Protein AF-0000000086688927 (afdb_homodimer)

InterPro domains:
  IPR001161 Helicase XPB/Ssl2 [TIGR00603] (1-309)
  IPR001650 Helicase, C-terminal domain-like [PS51194] (79-234)
  IPR001650 Helicase, C-terminal domain-like [SM00490] (106-184)
  IPR027417 P-loop containing nucleoside triphosphate hydrolase [G3DSA:3.40.50.300] (31-268)
  IPR027417 P-loop containing nucleoside triphosphate hydrolase [SSF52540] (19-259)
  IPR032438 ERCC3/RAD25/XPB helicase, C-terminal domain [PF16203] (33-267)
  IPR032438 ERCC3/RAD25/XPB helicase, C-terminal domain [cd18789] (44-200)
  IPR050615 ATP-dependent DNA Helicase [PTHR11274] (1-295)

Structure (mmCIF, N/CA/C/O backbone):
data_AF-0000000086688927-model_v1
#
loop_
_entity.id
_entity.type
_entity.pdbx_description
1 polymer 'General transcription and DNA repair factor IIH helicase/translocase subunit XPB'
#
loop_
_atom_site.group_PDB
_atom_site.id
_atom_site.type_symbol
_atom_site.label_atom_id
_atom_site.label_alt_id
_atom_site.label_comp_id
_atom_site.label_asym_id
_atom_site.label_entity_id
_atom_site.label_seq_id
_atom_site.pdbx_PDB_ins_code
_atom_site.Cartn_x
_atom_site.Cartn_y
_atom_site.Cartn_z
_atom_site.occupancy
_atom_site.B_iso_or_equiv
_atom_site.auth_seq_id
_atom_site.auth_comp_id
_atom_site.auth_asym_id
_atom_site.auth_atom_id
_atom_site.pdbx_PDB_model_num
ATOM 1 N N . LEU A 1 1 ? -12.852 -21.406 43.625 1 18.02 1 LEU A N 1
ATOM 2 C CA . LEU A 1 1 ? -13.938 -21.328 42.625 1 18.02 1 LEU A CA 1
ATOM 3 C C . LEU A 1 1 ? -13.398 -21.5 41.219 1 18.02 1 LEU A C 1
ATOM 5 O O . LEU A 1 1 ? -12.438 -20.844 40.812 1 18.02 1 LEU A O 1
ATOM 9 N N . GLY A 1 2 ? -13.609 -22.672 40.469 1 20.36 2 GLY A N 1
ATOM 10 C CA . GLY A 1 2 ? -12.992 -23.469 39.406 1 20.36 2 GLY A CA 1
ATOM 11 C C . GLY A 1 2 ? -13.375 -23 38 1 20.36 2 GLY A C 1
ATOM 12 O O . GLY A 1 2 ? -14.555 -22.953 37.656 1 20.36 2 GLY A O 1
ATOM 13 N N . LEU A 1 3 ? -13.008 -22.203 37.344 1 18.52 3 LEU A N 1
ATOM 14 C CA . LEU A 1 3 ? -13.578 -21.359 36.312 1 18.52 3 LEU A CA 1
ATOM 15 C C . LEU A 1 3 ? -13.633 -22.078 34.969 1 18.52 3 LEU A C 1
ATOM 17 O O . LEU A 1 3 ? -12.594 -22.344 34.375 1 18.52 3 LEU A O 1
ATOM 21 N N . THR A 1 4 ? -14.555 -23.156 34.625 1 20.62 4 THR A N 1
ATOM 22 C CA . THR A 1 4 ? -14.773 -24.203 33.656 1 20.62 4 THR A CA 1
ATOM 23 C C . THR A 1 4 ? -15.242 -23.625 32.344 1 20.62 4 THR A C 1
ATOM 25 O O . THR A 1 4 ? -16.094 -22.734 32.312 1 20.62 4 THR A O 1
ATOM 28 N N . ALA A 1 5 ? -14.664 -23.594 31.203 1 22.77 5 ALA A N 1
ATOM 29 C CA . ALA A 1 5 ? -14.711 -22.656 30.078 1 22.77 5 ALA A CA 1
ATOM 30 C C . ALA A 1 5 ? -15.898 -22.953 29.172 1 22.77 5 ALA A C 1
ATOM 32 O O . ALA A 1 5 ? -16.031 -24.062 28.656 1 22.77 5 ALA A O 1
ATOM 33 N N . THR A 1 6 ? -17.125 -22.641 29.359 1 20.92 6 THR A N 1
ATOM 34 C CA . THR A 1 6 ? -18.406 -23.078 28.812 1 20.92 6 THR A CA 1
ATOM 35 C C . THR A 1 6 ? -18.547 -22.641 27.359 1 20.92 6 THR A C 1
ATOM 37 O O . THR A 1 6 ? -18.234 -21.5 27 1 20.92 6 THR A O 1
ATOM 40 N N . LEU A 1 7 ? -18.859 -23.453 26.469 1 23.34 7 LEU A N 1
ATOM 41 C CA . LEU A 1 7 ? -19.016 -23.516 25.016 1 23.34 7 LEU A CA 1
ATOM 42 C C . LEU A 1 7 ? -20.266 -22.766 24.578 1 23.34 7 LEU A C 1
ATOM 44 O O . LEU A 1 7 ? -21.391 -23.234 24.812 1 23.34 7 LEU A O 1
ATOM 48 N N . VAL A 1 8 ? -20.531 -21.609 24.672 1 22.7 8 VAL A N 1
ATOM 49 C CA . VAL A 1 8 ? -21.938 -21.188 24.688 1 22.7 8 VAL A CA 1
ATOM 50 C C . VAL A 1 8 ? -22.547 -21.422 23.312 1 22.7 8 VAL A C 1
ATOM 52 O O . VAL A 1 8 ? -22.047 -20.922 22.297 1 22.7 8 VAL A O 1
ATOM 55 N N . ARG A 1 9 ? -23.547 -22.641 23.156 1 23.2 9 ARG A N 1
ATOM 56 C CA . ARG A 1 9 ? -24.797 -23.156 22.625 1 23.2 9 ARG A CA 1
ATOM 57 C C . ARG A 1 9 ? -25.859 -22.062 22.609 1 23.2 9 ARG A C 1
ATOM 59 O O . ARG A 1 9 ? -25.953 -21.25 23.531 1 23.2 9 ARG A O 1
ATOM 66 N N . GLU A 1 10 ? -26.562 -21.562 21.422 1 25.11 10 GLU A N 1
ATOM 67 C CA . GLU A 1 10 ? -27.797 -21.109 22.047 1 25.11 10 GLU A CA 1
ATOM 68 C C . GLU A 1 10 ? -28.391 -22.188 22.969 1 25.11 10 GLU A C 1
ATOM 70 O O . GLU A 1 10 ? -28.016 -23.344 22.875 1 25.11 10 GLU A O 1
ATOM 75 N N . ASP A 1 11 ? -29.266 -22.469 23.828 1 24 11 ASP A N 1
ATOM 76 C CA . ASP A 1 11 ? -29.484 -23.828 24.312 1 24 11 ASP A CA 1
ATOM 77 C C . ASP A 1 11 ? -29.562 -24.828 23.156 1 24 11 ASP A C 1
ATOM 79 O O . ASP A 1 11 ? -28.875 -25.844 23.156 1 24 11 ASP A O 1
ATOM 83 N N . ASP A 1 12 ? -30.656 -25.078 22.312 1 23.84 12 ASP A N 1
ATOM 84 C CA . ASP A 1 12 ? -31.391 -26.203 21.75 1 23.84 12 ASP A CA 1
ATOM 85 C C . ASP A 1 12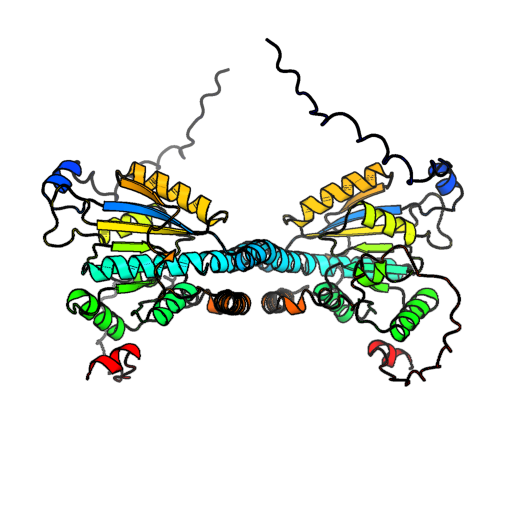 ? -30.953 -26.469 20.312 1 23.84 12 ASP A C 1
ATOM 87 O O . ASP A 1 12 ? -30.859 -27.625 19.891 1 23.84 12 ASP A O 1
ATOM 91 N N . LYS A 1 13 ? -30.953 -25.578 19.328 1 26.95 13 LYS A N 1
ATOM 92 C CA . LYS A 1 13 ? -31.172 -25.922 17.922 1 26.95 13 LYS A CA 1
ATOM 93 C C . LYS A 1 13 ? -29.859 -26.156 17.188 1 26.95 13 LYS A C 1
ATOM 95 O O . LYS A 1 13 ? -29.828 -26.188 15.961 1 26.95 13 LYS A O 1
ATOM 100 N N . ILE A 1 14 ? -28.75 -26.156 17.688 1 26.08 14 ILE A N 1
ATOM 101 C CA . ILE A 1 14 ? -27.359 -26.297 17.234 1 26.08 14 ILE A CA 1
ATOM 102 C C . ILE A 1 14 ? -27.172 -27.656 16.562 1 26.08 14 ILE A C 1
ATOM 104 O O . ILE A 1 14 ? -26.078 -28 16.125 1 26.08 14 ILE A O 1
ATOM 108 N N . ALA A 1 15 ? -28.031 -28.516 16.688 1 26.91 15 ALA A N 1
ATOM 109 C CA . ALA A 1 15 ? -28 -29.953 16.422 1 26.91 15 ALA A CA 1
ATOM 110 C C . ALA A 1 15 ? -27.812 -30.25 14.938 1 26.91 15 ALA A C 1
ATOM 112 O O . ALA A 1 15 ? -27.062 -31.156 14.57 1 26.91 15 ALA A O 1
ATOM 113 N N . ASP A 1 16 ? -28.547 -29.625 14.078 1 26.97 16 ASP A N 1
ATOM 114 C CA . ASP A 1 16 ? -28.859 -30.297 12.82 1 26.97 16 ASP A CA 1
ATOM 115 C C . ASP A 1 16 ? -27.781 -30.031 11.766 1 26.97 16 ASP A C 1
ATOM 117 O O . ASP A 1 16 ? -27.875 -30.547 10.648 1 26.97 16 ASP A O 1
ATOM 121 N N . LEU A 1 17 ? -27.141 -29.062 11.859 1 26.14 17 LEU A N 1
ATOM 122 C CA . LEU A 1 17 ? -26.438 -28.703 10.648 1 26.14 17 LEU A CA 1
ATOM 123 C C . LEU A 1 17 ? -25.328 -29.703 10.344 1 26.14 17 LEU A C 1
ATOM 125 O O . LEU A 1 17 ? -24.531 -29.5 9.414 1 26.14 17 LEU A O 1
ATOM 129 N N . ASN A 1 18 ? -25.094 -30.922 10.922 1 29.95 18 ASN A N 1
ATOM 130 C CA . ASN A 1 18 ? -24.406 -32.188 10.742 1 29.95 18 ASN A CA 1
ATOM 131 C C . ASN A 1 18 ? -24.562 -32.719 9.32 1 29.95 18 ASN A C 1
ATOM 133 O O . ASN A 1 18 ? -23.875 -33.656 8.922 1 29.95 18 ASN A O 1
ATOM 137 N N . PHE A 1 19 ? -25.625 -32.469 8.68 1 25.91 19 PHE A N 1
ATOM 138 C CA . PHE A 1 19 ? -26.203 -33.312 7.633 1 25.91 19 PHE A CA 1
ATOM 139 C C . PHE A 1 19 ? -25.375 -33.219 6.355 1 25.91 19 PHE A C 1
ATOM 141 O O . PHE A 1 19 ? -25.172 -34.219 5.672 1 25.91 19 PHE A O 1
ATOM 148 N N . LEU A 1 20 ? -25.281 -32.125 5.691 1 26.69 20 LEU A N 1
ATOM 149 C CA . LEU A 1 20 ? -25.125 -32.281 4.25 1 26.69 20 LEU A CA 1
ATOM 150 C C . LEU A 1 20 ? -23.719 -32.75 3.902 1 26.69 20 LEU A C 1
ATOM 152 O O . LEU A 1 20 ? -23.344 -32.781 2.729 1 26.69 20 LEU A O 1
ATOM 156 N N . ILE A 1 21 ? -22.688 -32.531 4.836 1 26.97 21 ILE A N 1
ATOM 157 C CA . ILE A 1 21 ? -21.484 -33.344 4.547 1 26.97 21 ILE A CA 1
ATOM 158 C C . ILE A 1 21 ? -21.859 -34.812 4.461 1 26.97 21 ILE A C 1
ATOM 160 O O . ILE A 1 21 ? -22.312 -35.406 5.441 1 26.97 21 ILE A O 1
ATOM 164 N N . GLY A 1 22 ? -22.391 -35.156 3.396 1 27.19 22 GLY A N 1
ATOM 165 C CA . GLY A 1 22 ? -22.641 -36.594 3.379 1 27.19 22 GLY A CA 1
ATOM 166 C C . GLY A 1 22 ? -21.609 -37.375 4.176 1 27.19 22 GLY A C 1
ATOM 167 O O . GLY A 1 22 ? -20.609 -36.844 4.625 1 27.19 22 GLY A O 1
ATOM 168 N N . PRO A 1 23 ? -21.922 -38.688 4.418 1 27.38 23 PRO A N 1
ATOM 169 C CA . PRO A 1 23 ? -21.062 -39.625 5.137 1 27.38 23 PRO A CA 1
ATOM 170 C C . PRO A 1 23 ? -19.578 -39.438 4.797 1 27.38 23 PRO A C 1
ATOM 172 O O . PRO A 1 23 ? -19.234 -38.812 3.789 1 27.38 23 PRO A O 1
ATOM 175 N N . LYS A 1 24 ? -18.609 -39.844 5.777 1 29.47 24 LYS A N 1
ATOM 176 C CA . LYS A 1 24 ? -17.25 -40.344 5.875 1 29.47 24 LYS A CA 1
ATOM 177 C C . LYS A 1 24 ? -16.797 -40.969 4.559 1 29.47 24 LYS A C 1
ATOM 179 O O . LYS A 1 24 ? -17.25 -42.062 4.188 1 29.47 24 LYS A O 1
ATOM 184 N N . LEU A 1 25 ? -16.953 -40.469 3.529 1 32.41 25 LEU A N 1
ATOM 185 C CA . LEU A 1 25 ? -16.453 -41.375 2.508 1 32.41 25 LEU A CA 1
ATOM 186 C C . LEU A 1 25 ? -15.414 -42.312 3.088 1 32.41 25 LEU A C 1
ATOM 188 O O . LEU A 1 25 ? -14.664 -41.938 3.996 1 32.41 25 LEU A O 1
ATOM 192 N N . TYR A 1 26 ? -15.469 -43.625 2.889 1 31.5 26 TYR A N 1
ATOM 193 C CA . TYR A 1 26 ? -14.711 -44.781 3.346 1 31.5 26 TYR A CA 1
ATOM 194 C C . TYR A 1 26 ? -13.219 -44.469 3.412 1 31.5 26 TYR A C 1
ATOM 196 O O . TYR A 1 26 ? -12.68 -43.812 2.521 1 31.5 26 TYR A O 1
ATOM 204 N N . GLU A 1 27 ? -12.586 -44.25 4.57 1 36.47 27 GLU A N 1
ATOM 205 C CA . GLU A 1 27 ? -11.242 -44.625 4.988 1 36.47 27 GLU A CA 1
ATOM 206 C C . GLU A 1 27 ? -10.664 -45.688 4.055 1 36.47 27 GLU A C 1
ATOM 208 O O . GLU A 1 27 ? -10.508 -46.844 4.449 1 36.47 27 GLU A O 1
ATOM 213 N N . ALA A 1 28 ? -11.43 -46 3.158 1 38.78 28 ALA A N 1
ATOM 214 C CA . ALA A 1 28 ? -10.594 -46.906 2.377 1 38.78 28 ALA A CA 1
ATOM 215 C C . ALA A 1 28 ? -9.188 -46.344 2.199 1 38.78 28 ALA A C 1
ATOM 217 O O . ALA A 1 28 ? -9 -45.125 2.104 1 38.78 28 ALA A O 1
ATOM 218 N N . ASN A 1 29 ? -8.18 -46.969 2.682 1 40.97 29 ASN A N 1
ATOM 219 C CA . ASN A 1 29 ? -6.762 -46.625 2.84 1 40.97 29 ASN A CA 1
ATOM 220 C C . ASN A 1 29 ? -6.262 -45.75 1.695 1 40.97 29 ASN A C 1
ATOM 222 O O . ASN A 1 29 ? -6.137 -46.219 0.562 1 40.97 29 ASN A O 1
ATOM 226 N N . TRP A 1 30 ? -6.77 -44.469 1.756 1 42.97 30 TRP A N 1
ATOM 227 C CA . TRP A 1 30 ? -6.105 -43.562 0.815 1 42.97 30 TRP A CA 1
ATOM 228 C C . TRP A 1 30 ? -4.773 -44.156 0.356 1 42.97 30 TRP A C 1
ATOM 230 O O . TRP A 1 30 ? -4.461 -44.125 -0.836 1 42.97 30 TRP A O 1
ATOM 240 N N . LEU A 1 31 ? -4.211 -44.562 1.45 1 45.06 31 LEU A N 1
ATOM 241 C CA . LEU A 1 31 ? -2.955 -45.25 1.166 1 45.06 31 LEU A CA 1
ATOM 242 C C . LEU A 1 31 ? -3.191 -46.469 0.303 1 45.06 31 LEU A C 1
ATOM 244 O O . LEU A 1 31 ? -2.4 -46.781 -0.595 1 45.06 31 LEU A O 1
ATOM 248 N N . GLU A 1 32 ? -4.285 -47.062 0.707 1 50.09 32 GLU A N 1
ATOM 249 C CA . GLU A 1 32 ? -4.598 -48.25 -0.069 1 50.09 32 GLU A CA 1
ATOM 250 C C . GLU A 1 32 ? -5.055 -47.906 -1.48 1 50.09 32 GLU A C 1
ATOM 252 O O . GLU A 1 32 ? -4.691 -48.562 -2.447 1 50.09 32 GLU A O 1
ATOM 257 N N . LEU A 1 33 ? -5.805 -46.812 -1.577 1 51.75 33 LEU A N 1
ATOM 258 C CA . LEU A 1 33 ? -6.238 -46.406 -2.906 1 51.75 33 LEU A CA 1
ATOM 259 C C . LEU A 1 33 ? -5.074 -45.844 -3.707 1 51.75 33 LEU A C 1
ATOM 261 O O . LEU A 1 33 ? -4.996 -46.031 -4.922 1 51.75 33 LEU A O 1
ATOM 265 N N . GLN A 1 34 ? -4.234 -45.125 -3.037 1 54.72 34 GLN A N 1
ATOM 266 C CA . GLN A 1 34 ? -2.996 -44.656 -3.658 1 54.72 34 GLN A CA 1
ATOM 267 C C . GLN A 1 34 ? -2.156 -45.844 -4.145 1 54.72 34 GLN A C 1
ATOM 269 O O . GLN A 1 34 ? -1.595 -45.812 -5.238 1 54.72 34 GLN A O 1
ATOM 274 N N . LYS A 1 35 ? -2.197 -46.875 -3.24 1 54.09 35 LYS A N 1
ATOM 275 C CA . LYS A 1 35 ? -1.464 -48.094 -3.562 1 54.09 35 LYS A CA 1
ATOM 276 C C . LYS A 1 35 ? -2.098 -48.812 -4.746 1 54.09 35 LYS A C 1
ATOM 278 O O . LYS A 1 35 ? -1.399 -49.438 -5.543 1 54.09 35 LYS A O 1
ATOM 283 N N . GLU A 1 36 ? -3.354 -48.688 -4.781 1 55.22 36 GLU A N 1
ATOM 284 C CA . GLU A 1 36 ? -4 -49.438 -5.855 1 55.22 36 GLU A CA 1
ATOM 285 C C . GLU A 1 36 ? -3.986 -48.625 -7.164 1 55.22 36 GLU A C 1
ATOM 287 O O . GLU A 1 36 ? -4.539 -49.094 -8.172 1 55.22 36 GLU A O 1
ATOM 292 N N . GLY A 1 37 ? -3.273 -47.469 -7.219 1 56.94 37 GLY A N 1
ATOM 293 C CA . GLY A 1 37 ? -2.961 -46.75 -8.445 1 56.94 37 GLY A CA 1
ATOM 294 C C . GLY A 1 37 ? -4.051 -45.781 -8.867 1 56.94 37 GLY A C 1
ATOM 295 O O . GLY A 1 37 ? -4.059 -45.312 -10.008 1 56.94 37 GLY A O 1
ATOM 296 N N . TYR A 1 38 ? -5.059 -45.625 -8.023 1 60.34 38 TYR A N 1
ATOM 297 C CA . TYR A 1 38 ? -6.211 -44.844 -8.453 1 60.34 38 TYR A CA 1
ATOM 298 C C . TYR A 1 38 ? -6.027 -43.375 -8.109 1 60.34 38 TYR A C 1
ATOM 300 O O . TYR A 1 38 ? -6.621 -42.5 -8.742 1 60.34 38 TYR A O 1
ATOM 308 N N . ILE A 1 39 ? -5.012 -43.156 -7.152 1 66.38 39 ILE A N 1
ATOM 309 C CA . ILE A 1 39 ? -4.855 -41.781 -6.723 1 66.38 39 ILE A CA 1
ATOM 310 C C . ILE A 1 39 ? -3.412 -41.344 -6.941 1 66.38 39 ILE A C 1
ATOM 312 O O . ILE A 1 39 ? -2.477 -42.094 -6.711 1 66.38 39 ILE A O 1
ATOM 316 N N . ALA A 1 40 ? -3.215 -40.188 -7.441 1 79.25 40 ALA A N 1
ATOM 317 C CA . ALA A 1 40 ? -1.892 -39.625 -7.703 1 79.25 40 ALA A CA 1
ATOM 318 C C . ALA A 1 40 ? -1.122 -39.406 -6.402 1 79.25 40 ALA A C 1
ATOM 320 O O . ALA A 1 40 ? -1.713 -39.094 -5.371 1 79.25 40 ALA A O 1
ATOM 321 N N . ARG A 1 41 ? 0.094 -39.969 -6.367 1 80.94 41 ARG A N 1
ATOM 322 C CA . ARG A 1 41 ? 1.021 -39.594 -5.305 1 80.94 41 ARG A CA 1
ATOM 323 C C . ARG A 1 41 ? 1.608 -38.219 -5.57 1 80.94 41 ARG A C 1
ATOM 325 O O . ARG A 1 41 ? 2.49 -38.062 -6.414 1 80.94 41 ARG A O 1
ATOM 332 N N . VAL A 1 42 ? 1.086 -37.25 -4.766 1 83.06 42 VAL A N 1
ATOM 333 C CA . VAL A 1 42 ? 1.355 -35.875 -5.074 1 83.06 42 VAL A CA 1
ATOM 334 C C . VAL A 1 42 ? 2.488 -35.344 -4.188 1 83.06 42 VAL A C 1
ATOM 336 O O . VAL A 1 42 ? 2.467 -35.531 -2.969 1 83.06 42 VAL A O 1
ATOM 339 N N . GLN A 1 43 ? 3.52 -34.812 -4.844 1 86.5 43 GLN A N 1
ATOM 340 C CA . GLN A 1 43 ? 4.523 -34.031 -4.125 1 86.5 43 GLN A CA 1
ATOM 341 C C . GLN A 1 43 ? 4.211 -32.531 -4.184 1 86.5 43 GLN A C 1
ATOM 343 O O . GLN A 1 43 ? 4.105 -31.969 -5.27 1 86.5 43 GLN A O 1
ATOM 348 N N . CYS A 1 44 ? 4.008 -32 -3.016 1 83.94 44 CYS A N 1
ATOM 349 C CA . CYS A 1 44 ? 3.805 -30.547 -2.92 1 83.94 44 CYS A CA 1
ATOM 350 C C . CYS A 1 44 ? 5.113 -29.828 -2.617 1 83.94 44 CYS A C 1
ATOM 352 O O . CYS A 1 44 ? 5.875 -30.266 -1.746 1 83.94 44 CYS A O 1
ATOM 354 N N . ALA A 1 45 ? 5.465 -28.797 -3.43 1 84.81 45 ALA A N 1
ATOM 355 C CA . ALA A 1 45 ? 6.676 -28.016 -3.217 1 84.81 45 ALA A CA 1
ATOM 356 C C . ALA A 1 45 ? 6.359 -26.516 -3.148 1 84.81 45 ALA A C 1
ATOM 358 O O . ALA A 1 45 ? 5.633 -26 -3.994 1 84.81 45 ALA A O 1
ATOM 359 N N . GLU A 1 46 ? 6.805 -25.875 -2.117 1 86.5 46 GLU A N 1
ATOM 360 C CA . GLU A 1 46 ? 6.777 -24.422 -1.995 1 86.5 46 GLU A CA 1
ATOM 361 C C . GLU A 1 46 ? 8.109 -23.797 -2.418 1 86.5 46 GLU A C 1
ATOM 363 O O . GLU A 1 46 ? 9.156 -24.156 -1.876 1 86.5 46 GLU A O 1
ATOM 368 N N . VAL A 1 47 ? 8.016 -22.953 -3.428 1 88.38 47 VAL A N 1
ATOM 369 C CA . VAL A 1 47 ? 9.234 -22.328 -3.945 1 88.38 47 VAL A CA 1
ATOM 370 C C . VAL A 1 47 ? 9.312 -20.875 -3.449 1 88.38 47 VAL A C 1
ATOM 372 O O . VAL A 1 47 ? 8.469 -20.047 -3.783 1 88.38 47 VAL A O 1
ATOM 375 N N . TRP A 1 48 ? 10.344 -20.625 -2.619 1 84.06 48 TRP A N 1
ATOM 376 C CA . TRP A 1 48 ? 10.586 -19.266 -2.131 1 84.06 48 TRP A CA 1
ATOM 377 C C . TRP A 1 48 ? 11.359 -18.438 -3.158 1 84.06 48 TRP A C 1
ATOM 379 O O . TRP A 1 48 ? 12.438 -18.844 -3.594 1 84.06 48 TRP A O 1
ATOM 389 N N . CYS A 1 49 ? 10.766 -17.391 -3.58 1 86.75 49 CYS A N 1
ATOM 390 C CA . CYS A 1 49 ? 11.352 -16.516 -4.59 1 86.75 49 CYS A CA 1
ATOM 391 C C . CYS A 1 49 ? 11.781 -15.195 -3.982 1 86.75 49 CYS A C 1
ATOM 393 O O . CYS A 1 49 ? 10.945 -14.398 -3.562 1 86.75 49 CYS A O 1
ATOM 395 N N . GLN A 1 50 ? 13.047 -14.914 -3.979 1 86 50 GLN A N 1
ATOM 396 C CA . GLN A 1 50 ? 13.555 -13.656 -3.432 1 86 50 GLN A CA 1
ATOM 397 C C . GLN A 1 50 ? 13.094 -12.469 -4.262 1 86 50 GLN A C 1
ATOM 399 O O . GLN A 1 50 ? 13.055 -12.539 -5.492 1 86 50 GLN A O 1
ATOM 404 N N . MET A 1 51 ? 12.703 -11.445 -3.561 1 84.31 51 MET A N 1
ATOM 405 C CA . MET A 1 51 ? 12.406 -10.203 -4.27 1 84.31 51 MET A CA 1
ATOM 406 C C . MET A 1 51 ? 13.688 -9.484 -4.672 1 84.31 51 MET A C 1
ATOM 408 O O . MET A 1 51 ? 14.664 -9.469 -3.916 1 84.31 51 MET A O 1
ATOM 412 N N . THR A 1 52 ? 13.656 -8.953 -5.906 1 84.62 52 THR A N 1
ATOM 413 C CA . THR A 1 52 ? 14.789 -8.109 -6.266 1 84.62 52 THR A CA 1
ATOM 414 C C . THR A 1 52 ? 14.812 -6.836 -5.418 1 84.62 52 THR A C 1
ATOM 416 O O . THR A 1 52 ? 13.773 -6.398 -4.922 1 84.62 52 THR A O 1
ATOM 419 N N . PRO A 1 53 ? 15.953 -6.246 -5.258 1 76.12 53 PRO A N 1
ATOM 420 C CA . PRO A 1 53 ? 16.047 -5.039 -4.434 1 76.12 53 PRO A CA 1
ATOM 421 C C . PRO A 1 53 ? 15.102 -3.934 -4.891 1 76.12 53 PRO A C 1
ATOM 423 O O . PRO A 1 53 ? 14.508 -3.242 -4.059 1 76.12 53 PRO A O 1
ATOM 426 N N . GLU A 1 54 ? 14.961 -3.752 -6.188 1 80.75 54 GLU A N 1
ATOM 427 C CA . GLU A 1 54 ? 14.109 -2.699 -6.73 1 80.75 54 GLU A CA 1
ATOM 428 C C . GLU A 1 54 ? 12.648 -2.936 -6.371 1 80.75 54 GLU A C 1
ATOM 430 O O . GLU A 1 54 ? 11.945 -2.012 -5.953 1 80.75 54 GLU A O 1
ATOM 435 N N . PHE A 1 55 ? 12.25 -4.203 -6.504 1 81.69 55 PHE A N 1
ATOM 436 C CA . PHE A 1 55 ? 10.875 -4.555 -6.18 1 81.69 55 PHE A CA 1
ATOM 437 C C . PHE A 1 55 ? 10.633 -4.473 -4.676 1 81.69 55 PHE A C 1
ATOM 439 O O . PHE A 1 55 ? 9.609 -3.953 -4.234 1 81.69 55 PHE A O 1
ATOM 446 N N . TYR A 1 56 ? 11.633 -5.035 -3.941 1 80.19 56 TYR A N 1
ATOM 447 C CA . TYR A 1 56 ? 11.484 -5.066 -2.49 1 80.19 56 TYR A CA 1
ATOM 448 C C . TYR A 1 56 ? 11.445 -3.654 -1.916 1 80.19 56 TYR A C 1
ATOM 450 O O . TYR A 1 56 ? 10.68 -3.373 -0.996 1 80.19 56 TYR A O 1
ATOM 458 N N . GLY A 1 57 ? 12.258 -2.768 -2.523 1 73.06 57 GLY A N 1
ATOM 459 C CA . GLY A 1 57 ? 12.211 -1.373 -2.115 1 73.06 57 GLY A CA 1
ATOM 460 C C . GLY A 1 57 ? 10.844 -0.745 -2.293 1 73.06 57 GLY A C 1
ATOM 461 O O . GLY A 1 57 ? 10.328 -0.088 -1.382 1 73.06 57 GLY A O 1
ATOM 462 N N . GLU A 1 58 ? 10.289 -0.991 -3.496 1 74.19 58 GLU A N 1
ATOM 463 C CA . GLU A 1 58 ? 8.953 -0.469 -3.768 1 74.19 58 GLU A CA 1
ATOM 464 C C . GLU A 1 58 ? 7.91 -1.114 -2.855 1 74.19 58 GLU A C 1
ATOM 466 O O . GLU A 1 58 ? 6.996 -0.442 -2.375 1 74.19 58 GLU A O 1
ATOM 471 N N . TYR A 1 59 ? 8.008 -2.408 -2.635 1 77.75 59 TYR A N 1
ATOM 472 C CA . TYR A 1 59 ? 7.102 -3.146 -1.76 1 77.75 59 TYR A CA 1
ATOM 473 C C . TYR A 1 59 ? 7.051 -2.518 -0.373 1 77.75 59 TYR A C 1
ATOM 475 O O . TYR A 1 59 ? 5.977 -2.393 0.22 1 77.75 59 TYR A O 1
ATOM 483 N N . LEU A 1 60 ? 8.141 -2.127 0.025 1 66.75 60 LEU A N 1
ATOM 484 C CA . LEU A 1 60 ? 8.234 -1.538 1.356 1 66.75 60 LEU A CA 1
ATOM 485 C C . LEU A 1 60 ? 7.633 -0.138 1.376 1 66.75 60 LEU A C 1
ATOM 487 O O . LEU A 1 60 ? 6.996 0.253 2.357 1 66.75 60 LEU A O 1
ATOM 491 N N . THR A 1 61 ? 7.77 0.545 0.203 1 64.19 61 THR A N 1
ATOM 492 C CA . THR A 1 61 ? 7.445 1.967 0.164 1 64.19 61 THR A CA 1
ATOM 493 C C . THR A 1 61 ? 5.984 2.178 -0.218 1 64.19 61 THR A C 1
ATOM 495 O O . THR A 1 61 ? 5.328 3.084 0.297 1 64.19 61 THR A O 1
ATOM 498 N N . ILE A 1 62 ? 5.48 1.352 -1.253 1 64.25 62 ILE A N 1
ATOM 499 C CA . ILE A 1 62 ? 4.145 1.55 -1.805 1 64.25 62 ILE A CA 1
ATOM 500 C C . ILE A 1 62 ? 3.113 1.542 -0.678 1 64.25 62 ILE A C 1
ATOM 502 O O . ILE A 1 62 ? 2.232 2.404 -0.628 1 64.25 62 ILE A O 1
ATOM 506 N N . ALA A 1 63 ? 3.113 0.369 0.017 1 58.81 63 ALA A N 1
ATOM 507 C CA . ALA A 1 63 ? 2.146 0.279 1.109 1 58.81 63 ALA A CA 1
ATOM 508 C C . ALA A 1 63 ? 2.172 1.54 1.969 1 58.81 63 ALA A C 1
ATOM 510 O O . ALA A 1 63 ? 1.12 2.064 2.342 1 58.81 63 ALA A O 1
ATOM 511 N N . THR A 1 64 ? 3.447 2.082 1.906 1 62.66 64 THR A N 1
ATOM 512 C CA . THR A 1 64 ? 3.666 3.148 2.877 1 62.66 64 THR A CA 1
ATOM 513 C C . THR A 1 64 ? 3.24 4.496 2.303 1 62.66 64 THR A C 1
ATOM 515 O O . THR A 1 64 ? 2.547 5.27 2.969 1 62.66 64 THR A O 1
ATOM 518 N N . MET A 1 65 ? 3.449 4.688 0.911 1 68.94 65 MET A N 1
ATOM 519 C CA . MET A 1 65 ? 3.258 6.039 0.393 1 68.94 65 MET A CA 1
ATOM 520 C C . MET A 1 65 ? 1.775 6.336 0.186 1 68.94 65 MET A C 1
ATOM 522 O O . MET A 1 65 ? 1.296 7.41 0.556 1 68.94 65 MET A O 1
ATOM 526 N N . LYS A 1 66 ? 1.054 5.371 -0.525 1 75 66 LYS A N 1
ATOM 527 C CA . LYS A 1 66 ? -0.365 5.617 -0.765 1 75 66 LYS A CA 1
ATOM 528 C C . LYS A 1 66 ? -1.149 5.629 0.544 1 75 66 LYS A C 1
ATOM 530 O O . LYS A 1 66 ? -2.09 6.41 0.702 1 75 66 LYS A O 1
ATOM 535 N N . LYS A 1 67 ? -0.72 4.82 1.411 1 77.31 67 LYS A N 1
ATOM 536 C CA . LYS A 1 67 ? -1.351 4.809 2.729 1 77.31 67 LYS A CA 1
ATOM 537 C C . LYS A 1 67 ? -1.14 6.141 3.447 1 77.31 67 LYS A C 1
ATOM 539 O O . LYS A 1 67 ? -2.07 6.684 4.043 1 77.31 67 LYS A O 1
ATOM 544 N N . MET A 1 68 ? 0.056 6.602 3.25 1 81.12 68 MET A N 1
ATOM 545 C CA . MET A 1 68 ? 0.358 7.887 3.871 1 81.12 68 MET A CA 1
ATOM 546 C C . MET A 1 68 ? -0.482 9 3.254 1 81.12 68 MET A C 1
ATOM 548 O O . MET A 1 68 ? -0.986 9.867 3.967 1 81.12 68 MET A O 1
ATOM 552 N N . LEU A 1 69 ? -0.615 8.914 1.964 1 86.38 69 LEU A N 1
ATOM 553 C CA . LEU A 1 69 ? -1.386 9.945 1.279 1 86.38 69 LEU A CA 1
ATOM 554 C C . LEU A 1 69 ? -2.855 9.891 1.683 1 86.38 69 LEU A C 1
ATOM 556 O O . LEU A 1 69 ? -3.49 10.922 1.882 1 86.38 69 LEU A O 1
ATOM 560 N N . LEU A 1 70 ? -3.412 8.664 1.836 1 86.56 70 LEU A N 1
ATOM 561 C CA . LEU A 1 70 ? -4.789 8.508 2.291 1 86.56 70 LEU A CA 1
ATOM 562 C C . LEU A 1 70 ? -4.969 9.094 3.686 1 86.56 70 LEU A C 1
ATOM 564 O O . LEU A 1 70 ? -6.008 9.695 3.98 1 86.56 70 LEU A O 1
ATOM 568 N N . CYS A 1 71 ? -3.945 8.953 4.477 1 88.19 71 CYS A N 1
ATOM 569 C CA . CYS A 1 71 ? -4.012 9.477 5.836 1 88.19 71 CYS A CA 1
ATOM 570 C C . CYS A 1 71 ? -3.998 11 5.836 1 88.19 71 CYS A C 1
ATOM 572 O O . CYS A 1 71 ? -4.828 11.633 6.492 1 88.19 71 CYS A O 1
ATOM 574 N N . VAL A 1 72 ? -3.096 11.594 5.031 1 92.31 72 VAL A N 1
ATOM 575 C CA . VAL A 1 72 ? -2.912 13.047 5.055 1 92.31 72 VAL A CA 1
ATOM 576 C C . VAL A 1 72 ? -4.082 13.727 4.348 1 92.31 72 VAL A C 1
ATOM 578 O O . VAL A 1 72 ? -4.512 14.805 4.746 1 92.31 72 VAL A O 1
ATOM 581 N N . MET A 1 73 ? -4.68 13.016 3.346 1 92.62 73 MET A N 1
ATOM 582 C CA . MET A 1 73 ? -5.75 13.602 2.541 1 92.62 73 MET A CA 1
ATOM 583 C C . MET A 1 73 ? -7.117 13.18 3.07 1 92.62 73 MET A C 1
ATOM 585 O O . MET A 1 73 ? -8.125 13.32 2.375 1 92.62 73 MET A O 1
ATOM 589 N N . ASN A 1 74 ? -7.121 12.594 4.27 1 91.62 74 ASN A N 1
ATOM 590 C CA . ASN A 1 74 ? -8.367 12.297 4.973 1 91.62 74 ASN A CA 1
ATOM 591 C C . ASN A 1 74 ? -9.289 13.516 5.023 1 91.62 74 ASN A C 1
ATOM 593 O O . ASN A 1 74 ? -8.906 14.562 5.539 1 91.62 74 ASN A O 1
ATOM 597 N N . PRO A 1 75 ? -10.508 13.398 4.492 1 92.44 75 PRO A N 1
ATOM 598 C CA . PRO A 1 75 ? -11.414 14.547 4.434 1 92.44 75 PRO A CA 1
ATOM 599 C C . PRO A 1 75 ? -11.656 15.172 5.805 1 92.44 75 PRO A C 1
ATOM 601 O O . PRO A 1 75 ? -11.773 16.391 5.914 1 92.44 75 PRO A O 1
ATOM 604 N N . TYR A 1 76 ? -11.758 14.438 6.832 1 91.25 76 TYR A N 1
ATOM 605 C CA . TYR A 1 76 ? -11.984 14.992 8.164 1 91.25 76 TYR A CA 1
ATOM 606 C C . TYR A 1 76 ? -10.758 15.742 8.656 1 91.25 76 TYR A C 1
ATOM 608 O O . TYR A 1 76 ? -10.875 16.719 9.406 1 91.25 76 TYR A O 1
ATOM 616 N N . LYS A 1 77 ? -9.609 15.25 8.234 1 94 77 LYS A N 1
ATOM 617 C CA . LYS A 1 77 ? -8.383 15.969 8.547 1 94 77 LYS A CA 1
ATOM 618 C C . LYS A 1 77 ? -8.352 17.328 7.859 1 94 77 LYS A C 1
ATOM 620 O O . LYS A 1 77 ? -7.988 18.328 8.477 1 94 77 LYS A O 1
ATOM 625 N N . PHE A 1 78 ? -8.789 17.391 6.625 1 96 78 PHE A N 1
ATOM 626 C CA . PHE A 1 78 ? -8.891 18.641 5.883 1 96 78 PHE A CA 1
ATOM 627 C C . PHE A 1 78 ? -9.852 19.609 6.566 1 96 78 PHE A C 1
ATOM 629 O O . PHE A 1 78 ? -9.531 20.781 6.754 1 96 78 PHE A O 1
ATOM 636 N N . ARG A 1 79 ? -10.961 19.094 6.969 1 95.19 79 ARG A N 1
ATOM 637 C CA . ARG A 1 79 ? -11.992 19.906 7.602 1 95.19 79 ARG A CA 1
ATOM 638 C C . ARG A 1 79 ? -11.5 20.453 8.938 1 95.19 79 ARG A C 1
ATOM 640 O O . ARG A 1 79 ? -11.766 21.609 9.266 1 95.19 79 ARG A O 1
ATOM 647 N N . ALA A 1 80 ? -10.852 19.578 9.656 1 94.94 80 ALA A N 1
ATOM 648 C CA . ALA A 1 80 ? -10.281 20.031 10.93 1 94.94 80 ALA A CA 1
ATOM 649 C C . ALA A 1 80 ? -9.289 21.156 10.711 1 94.94 80 ALA A C 1
ATOM 651 O O . ALA A 1 80 ? -9.305 22.156 11.445 1 94.94 80 ALA A O 1
ATOM 652 N N . ALA A 1 81 ? -8.43 21.062 9.719 1 97.56 81 ALA A N 1
ATOM 653 C CA . ALA A 1 81 ? -7.465 22.109 9.383 1 97.56 81 ALA A CA 1
ATOM 654 C C . ALA A 1 81 ? -8.172 23.406 9.016 1 97.56 81 ALA A C 1
ATOM 656 O O . ALA A 1 81 ? -7.816 24.469 9.508 1 97.56 81 ALA A O 1
ATOM 657 N N . GLN A 1 82 ? -9.172 23.266 8.18 1 97.31 82 GLN A N 1
ATOM 658 C CA . GLN A 1 82 ? -9.938 24.438 7.75 1 97.31 82 GLN A CA 1
ATOM 659 C C . GLN A 1 82 ? -10.602 25.125 8.938 1 97.31 82 GLN A C 1
ATOM 661 O O . GLN A 1 82 ? -10.578 26.344 9.047 1 97.31 82 GLN A O 1
ATOM 666 N N . PHE A 1 83 ? -11.164 24.344 9.82 1 95.94 83 PHE A N 1
ATOM 667 C CA . PHE A 1 83 ? -11.844 24.859 11 1 95.94 83 PHE A CA 1
ATOM 668 C C . PHE A 1 83 ? -10.875 25.625 11.891 1 95.94 83 PHE A C 1
ATOM 670 O O . PHE A 1 83 ? -11.172 26.75 12.32 1 95.94 83 PHE A O 1
ATOM 677 N N . LEU A 1 84 ? -9.742 25.047 12.148 1 96.75 84 LEU A N 1
ATOM 678 C CA . LEU A 1 84 ? -8.75 25.656 13.023 1 96.75 84 LEU A CA 1
ATOM 679 C C . LEU A 1 84 ? -8.203 26.938 12.406 1 96.75 84 LEU A C 1
ATOM 681 O O . LEU A 1 84 ? -7.988 27.922 13.109 1 96.75 84 LEU A O 1
ATOM 685 N N . ILE A 1 85 ? -7.977 26.922 11.094 1 97.94 85 ILE A N 1
ATOM 686 C CA . ILE A 1 85 ? -7.488 28.109 10.398 1 97.94 85 ILE A CA 1
ATOM 687 C C . ILE A 1 85 ? -8.492 29.25 10.539 1 97.94 85 ILE A C 1
ATOM 689 O O . ILE A 1 85 ? -8.133 30.359 10.93 1 97.94 85 ILE A O 1
ATOM 693 N N . LYS A 1 86 ? -9.734 28.938 10.273 1 96.5 86 LYS A N 1
ATOM 694 C CA . LYS A 1 86 ? -10.781 29.953 10.383 1 96.5 86 LYS A CA 1
ATOM 695 C C . LYS A 1 86 ? -10.875 30.484 11.812 1 96.5 86 LYS A C 1
ATOM 697 O O . LYS A 1 86 ? -10.984 31.703 12.016 1 96.5 86 LYS A O 1
ATOM 702 N N . TYR A 1 87 ? -10.859 29.562 12.742 1 95.69 87 TYR A N 1
ATOM 703 C CA . TYR A 1 87 ? -10.969 29.906 14.156 1 95.69 87 TYR A CA 1
ATOM 704 C C . TYR A 1 87 ? -9.875 30.891 14.562 1 95.69 87 TYR A C 1
ATOM 706 O O . TYR A 1 87 ? -10.156 31.922 15.172 1 95.69 87 TYR A O 1
ATOM 714 N N . HIS A 1 88 ? -8.648 30.703 14.188 1 96.44 88 HIS A N 1
ATOM 715 C CA . HIS A 1 88 ? -7.508 31.516 14.609 1 96.44 88 HIS A CA 1
ATOM 716 C C . HIS A 1 88 ? -7.398 32.781 13.773 1 96.44 88 HIS A C 1
ATOM 718 O O . HIS A 1 88 ? -6.969 33.812 14.273 1 96.44 88 HIS A O 1
ATOM 724 N N . GLU A 1 89 ? -7.805 32.688 12.492 1 96.5 89 GLU A N 1
ATOM 725 C CA . GLU A 1 89 ? -7.816 33.906 11.672 1 96.5 89 GLU A CA 1
ATOM 726 C C . GLU A 1 89 ? -8.789 34.938 12.219 1 96.5 89 GLU A C 1
ATOM 728 O O . GLU A 1 89 ? -8.516 36.125 12.188 1 96.5 89 GLU A O 1
ATOM 733 N N . ARG A 1 90 ? -9.93 34.5 12.742 1 94.88 90 ARG A N 1
ATOM 734 C CA . ARG A 1 90 ? -10.906 35.375 13.344 1 94.88 90 ARG A CA 1
ATOM 735 C C . ARG A 1 90 ? -10.32 36.094 14.547 1 94.88 90 ARG A C 1
ATOM 737 O O . ARG A 1 90 ? -10.789 37.188 14.922 1 94.88 90 ARG A O 1
ATOM 744 N N . ARG A 1 91 ? -9.312 35.531 15.094 1 93.62 91 ARG A N 1
ATOM 745 C CA . ARG A 1 91 ? -8.656 36.094 16.266 1 93.62 91 ARG A CA 1
ATOM 746 C C . ARG A 1 91 ? -7.402 36.875 15.875 1 93.62 91 ARG A C 1
ATOM 748 O O . ARG A 1 91 ? -6.598 37.219 16.734 1 93.62 91 ARG A O 1
ATOM 755 N N . ASN A 1 92 ? -7.188 37 14.562 1 95 92 ASN A N 1
ATOM 756 C CA . ASN A 1 92 ? -6.055 37.719 13.984 1 95 92 ASN A CA 1
ATOM 757 C C . ASN A 1 92 ? -4.73 37.062 14.375 1 95 92 ASN A C 1
ATOM 759 O O . ASN A 1 92 ? -3.75 37.781 14.641 1 95 92 ASN A O 1
ATOM 763 N N . ASP A 1 93 ? -4.738 35.781 14.516 1 96.06 93 ASP A N 1
ATOM 764 C CA . ASP A 1 93 ? -3.523 35 14.75 1 96.06 93 ASP A CA 1
ATOM 765 C C . ASP A 1 93 ? -2.725 34.812 13.461 1 96.06 93 ASP A C 1
ATOM 767 O O . ASP A 1 93 ? -3.287 34.844 12.367 1 96.06 93 ASP A O 1
ATOM 771 N N . LYS A 1 94 ? -1.448 34.688 13.594 1 97.5 94 LYS A N 1
ATOM 772 C CA . LYS A 1 94 ? -0.575 34.281 12.492 1 97.5 94 LYS A CA 1
ATOM 773 C C . LYS A 1 94 ? -0.352 32.781 12.5 1 97.5 94 LYS A C 1
ATOM 775 O O . LYS A 1 94 ? 0.09 32.219 13.508 1 97.5 94 LYS A O 1
ATOM 780 N N . ILE A 1 95 ? -0.656 32.125 11.336 1 98.38 95 ILE A N 1
ATOM 781 C CA . ILE A 1 95 ? -0.744 30.672 11.297 1 98.38 95 ILE A CA 1
ATOM 782 C C . ILE A 1 95 ? 0.224 30.125 10.25 1 98.38 95 ILE A C 1
ATOM 784 O O . ILE A 1 95 ? 0.236 30.578 9.102 1 98.38 95 ILE A O 1
ATOM 788 N N . ILE A 1 96 ? 1.005 29.172 10.625 1 97.81 96 ILE A N 1
ATOM 789 C CA . ILE A 1 96 ? 1.787 28.391 9.672 1 97.81 96 ILE A CA 1
ATOM 790 C C . ILE A 1 96 ? 1.292 26.953 9.656 1 97.81 96 ILE A C 1
ATOM 792 O O . ILE A 1 96 ? 1.206 26.297 10.703 1 97.81 96 ILE A O 1
ATOM 796 N N . VAL A 1 97 ? 0.893 26.453 8.461 1 98.19 97 VAL A N 1
ATOM 797 C CA . VAL A 1 97 ? 0.492 25.062 8.273 1 98.19 97 VAL A CA 1
ATOM 798 C C . VAL A 1 97 ? 1.634 24.281 7.629 1 98.19 97 VAL A C 1
ATOM 800 O O . VAL A 1 97 ? 2.104 24.641 6.543 1 98.19 97 VAL A O 1
ATOM 803 N N . PHE A 1 98 ? 2.029 23.219 8.266 1 95.31 98 PHE A N 1
ATOM 804 C CA . PHE A 1 98 ? 3.191 22.438 7.852 1 95.31 98 PHE A CA 1
ATOM 805 C C . PHE A 1 98 ? 2.77 21.078 7.301 1 95.31 98 PHE A C 1
ATOM 807 O O . PHE A 1 98 ? 1.874 20.438 7.848 1 95.31 98 PHE A O 1
ATOM 814 N N . SER A 1 99 ? 3.453 20.672 6.219 1 93.56 99 SER A N 1
ATOM 815 C CA . SER A 1 99 ? 3.289 19.344 5.664 1 93.56 99 SER A CA 1
ATOM 816 C C . SER A 1 99 ? 4.594 18.828 5.066 1 93.56 99 SER A C 1
ATOM 818 O O . SER A 1 99 ? 5.273 19.547 4.332 1 93.56 99 SER A O 1
ATOM 820 N N . ASP A 1 100 ? 4.914 17.594 5.41 1 87.75 100 ASP A N 1
ATOM 821 C CA . ASP A 1 100 ? 6.074 17 4.754 1 87.75 100 ASP A CA 1
ATOM 822 C C . ASP A 1 100 ? 5.672 16.281 3.473 1 87.75 100 ASP A C 1
ATOM 824 O O . ASP A 1 100 ? 6.508 15.648 2.818 1 87.75 100 ASP A O 1
ATOM 828 N N . ASN A 1 101 ? 4.371 16.281 3.188 1 86.88 101 ASN A N 1
ATOM 829 C CA . ASN A 1 101 ? 3.836 15.789 1.924 1 86.88 101 ASN A CA 1
ATOM 830 C C . ASN A 1 101 ? 3.432 16.938 1 1 86.88 101 ASN A C 1
ATOM 832 O O . ASN A 1 101 ? 2.447 17.625 1.259 1 86.88 101 ASN A O 1
ATOM 836 N N . VAL A 1 102 ? 4.113 17.078 -0.102 1 88 102 VAL A N 1
ATOM 837 C CA . VAL A 1 102 ? 3.949 18.25 -0.974 1 88 102 VAL A CA 1
ATOM 838 C C . VAL A 1 102 ? 2.611 18.156 -1.704 1 88 102 VAL A C 1
ATOM 840 O O . VAL A 1 102 ? 1.955 19.172 -1.935 1 88 102 VAL A O 1
ATOM 843 N N . TYR A 1 103 ? 2.238 16.938 -2.082 1 87.69 103 TYR A N 1
ATOM 844 C CA . TYR A 1 103 ? 0.955 16.75 -2.75 1 87.69 103 TYR A CA 1
ATOM 845 C C . TYR A 1 103 ? -0.189 17.266 -1.884 1 87.69 103 TYR A C 1
ATOM 847 O O . TYR A 1 103 ? -1.042 18.016 -2.354 1 87.69 103 TYR A O 1
ATOM 855 N N . ALA A 1 104 ? -0.172 16.891 -0.67 1 92 104 ALA A N 1
ATOM 856 C CA . ALA A 1 104 ? -1.193 17.328 0.278 1 92 104 ALA A CA 1
ATOM 857 C C . ALA A 1 104 ? -1.094 18.828 0.538 1 92 104 ALA A C 1
ATOM 859 O O . ALA A 1 104 ? -2.109 19.516 0.582 1 92 104 ALA A O 1
ATOM 860 N N . LEU A 1 105 ? 0.13 19.328 0.703 1 94.38 105 LEU A N 1
ATOM 861 C CA . LEU A 1 105 ? 0.356 20.734 0.94 1 94.38 105 LEU A CA 1
ATOM 862 C C . LEU A 1 105 ? -0.307 21.594 -0.143 1 94.38 105 LEU A C 1
ATOM 864 O O . LEU A 1 105 ? -1.069 22.5 0.161 1 94.38 105 LEU A O 1
ATOM 868 N N . LYS A 1 106 ? -0.066 21.266 -1.38 1 91.94 106 LYS A N 1
ATOM 869 C CA . LYS A 1 106 ? -0.599 22.016 -2.514 1 91.94 106 LYS A CA 1
ATOM 870 C C . LYS A 1 106 ? -2.121 21.922 -2.562 1 91.94 106 LYS A C 1
ATOM 872 O O . LYS A 1 106 ? -2.799 22.938 -2.793 1 91.94 106 LYS A O 1
ATOM 877 N N . HIS A 1 107 ? -2.604 20.75 -2.297 1 92.5 107 HIS A N 1
ATOM 878 C CA . HIS A 1 107 ? -4.047 20.547 -2.352 1 92.5 107 HIS A CA 1
ATOM 879 C C . HIS A 1 107 ? -4.762 21.406 -1.305 1 92.5 107 HIS A C 1
ATOM 881 O O . HIS A 1 107 ? -5.699 22.141 -1.628 1 92.5 107 HIS A O 1
ATOM 887 N N . TYR A 1 108 ? -4.297 21.328 -0.059 1 97.06 108 TYR A N 1
ATOM 888 C CA . TYR A 1 108 ? -4.891 22.094 1.028 1 97.06 108 TYR A CA 1
ATOM 889 C C . TYR A 1 108 ? -4.836 23.594 0.733 1 97.06 108 TYR A C 1
ATOM 891 O O . TYR A 1 108 ? -5.855 24.281 0.808 1 97.06 108 TYR A O 1
ATOM 899 N N . ALA A 1 109 ? -3.656 24.062 0.406 1 96.88 109 ALA A N 1
ATOM 900 C CA . ALA A 1 109 ? -3.424 25.5 0.206 1 96.88 109 ALA A CA 1
ATOM 901 C C . ALA A 1 109 ? -4.293 26.031 -0.926 1 96.88 109 ALA A C 1
ATOM 903 O O . ALA A 1 109 ? -4.922 27.094 -0.785 1 96.88 109 ALA A O 1
ATOM 904 N N . THR A 1 110 ? -4.367 25.297 -2.039 1 94.19 110 THR A N 1
ATOM 905 C CA . THR A 1 110 ? -5.133 25.75 -3.197 1 94.19 110 THR A CA 1
ATOM 906 C C . THR A 1 110 ? -6.629 25.75 -2.885 1 94.19 110 THR A C 1
ATOM 908 O O . THR A 1 110 ? -7.324 26.719 -3.176 1 94.19 110 THR A O 1
ATOM 911 N N . LYS A 1 111 ? -7.105 24.688 -2.26 1 94.38 111 LYS A N 1
ATOM 912 C CA . LYS A 1 111 ? -8.523 24.578 -1.938 1 94.38 111 LYS A CA 1
ATOM 913 C C . LYS A 1 111 ? -8.945 25.656 -0.941 1 94.38 111 LYS A C 1
ATOM 915 O O . LYS A 1 111 ? -10.07 26.156 -0.992 1 94.38 111 LYS A O 1
ATOM 920 N N . LEU A 1 112 ? -8.031 26.078 -0.062 1 96.94 112 LEU A N 1
ATOM 921 C CA . LEU A 1 112 ? -8.344 27.047 0.981 1 96.94 112 LEU A CA 1
ATOM 922 C C . LEU A 1 112 ? -7.914 28.453 0.565 1 96.94 112 LEU A C 1
ATOM 924 O O . LEU A 1 112 ? -8.055 29.406 1.336 1 96.94 112 LEU A O 1
ATOM 928 N N . HIS A 1 113 ? -7.367 28.594 -0.55 1 95.31 113 HIS A N 1
ATOM 929 C CA . HIS A 1 113 ? -6.949 29.875 -1.125 1 95.31 113 HIS A CA 1
ATOM 930 C C . HIS A 1 113 ? -5.957 30.578 -0.216 1 95.31 113 HIS A C 1
ATOM 932 O O . HIS A 1 113 ? -6.133 31.766 0.097 1 95.31 113 HIS A O 1
ATOM 938 N N . ARG A 1 114 ? -4.906 29.859 0.224 1 97.25 114 ARG A N 1
ATOM 939 C CA . ARG A 1 114 ? -3.807 30.391 1.011 1 97.25 114 ARG A CA 1
ATOM 940 C C . ARG A 1 114 ? -2.471 30.172 0.312 1 97.25 114 ARG A C 1
ATOM 942 O O . ARG A 1 114 ? -2.289 29.172 -0.383 1 97.25 114 ARG A O 1
ATOM 949 N N . PRO A 1 115 ? -1.544 31.109 0.49 1 96.94 115 PRO A N 1
ATOM 950 C CA . PRO A 1 115 ? -0.228 30.922 -0.128 1 96.94 115 PRO A CA 1
ATOM 951 C C . PRO A 1 115 ? 0.544 29.75 0.463 1 96.94 115 PRO A C 1
ATOM 953 O O . PRO A 1 115 ? 0.308 29.359 1.61 1 96.94 115 PRO A O 1
ATOM 956 N N . PHE A 1 116 ? 1.394 29.188 -0.397 1 96.44 116 PHE A N 1
ATOM 957 C CA . PHE A 1 116 ? 2.23 28.094 0.094 1 96.44 116 PHE A CA 1
ATOM 958 C C . PHE A 1 116 ? 3.645 28.203 -0.464 1 96.44 116 PHE A C 1
ATOM 960 O O . PHE A 1 116 ? 3.854 28.797 -1.523 1 96.44 116 PHE A O 1
ATOM 967 N N . ILE A 1 117 ? 4.59 27.719 0.314 1 95 117 ILE A N 1
ATOM 968 C CA . ILE A 1 117 ? 6 27.672 -0.053 1 95 117 ILE A CA 1
ATOM 969 C C . ILE A 1 117 ? 6.504 26.234 -0.01 1 95 117 ILE A C 1
ATOM 971 O O . ILE A 1 117 ? 6.277 25.516 0.969 1 95 117 ILE A O 1
ATOM 975 N N . TYR A 1 118 ? 7.121 25.797 -1.105 1 91.19 118 TYR A N 1
ATOM 976 C CA . TYR A 1 118 ? 7.73 24.469 -1.189 1 91.19 118 TYR A CA 1
ATOM 977 C C . TYR A 1 118 ? 9.039 24.531 -1.97 1 91.19 118 TYR A C 1
ATOM 979 O O . TYR A 1 118 ? 9.492 25.609 -2.355 1 91.19 118 TYR A O 1
ATOM 987 N N . GLY A 1 119 ? 9.648 23.5 -2.102 1 86.69 119 GLY A N 1
ATOM 988 C CA . GLY A 1 119 ? 10.992 23.438 -2.648 1 86.69 119 GLY A CA 1
ATOM 989 C C . GLY A 1 119 ? 11.164 24.25 -3.914 1 86.69 119 GLY A C 1
ATOM 990 O O . GLY A 1 119 ? 12.023 25.141 -3.977 1 86.69 119 GLY A O 1
ATOM 991 N N . PRO A 1 120 ? 10.289 24.141 -4.789 1 82.31 120 PRO A N 1
ATOM 992 C CA . PRO A 1 120 ? 10.438 24.781 -6.094 1 82.31 120 PRO A CA 1
ATOM 993 C C . PRO A 1 120 ? 9.977 26.234 -6.09 1 82.31 120 PRO A C 1
ATOM 995 O O . PRO A 1 120 ? 10.086 26.922 -7.109 1 82.31 120 PRO A O 1
ATOM 998 N N . THR A 1 121 ? 9.469 26.797 -5.027 1 88.38 121 THR A N 1
ATOM 999 C CA . THR A 1 121 ? 9.07 28.203 -4.965 1 88.38 121 THR A CA 1
ATOM 1000 C C . THR A 1 121 ? 10.273 29.125 -5.16 1 88.38 121 THR A C 1
ATOM 1002 O O . THR A 1 121 ? 11.305 28.953 -4.508 1 88.38 121 THR A O 1
ATOM 1005 N N . SER A 1 122 ? 10.156 30.031 -6.062 1 88.44 122 SER A N 1
ATOM 1006 C CA . SER A 1 122 ? 11.273 30.922 -6.355 1 88.44 122 SER A CA 1
ATOM 1007 C C . SER A 1 122 ? 11.594 31.828 -5.168 1 88.44 122 SER A C 1
ATOM 1009 O O . SER A 1 122 ? 10.719 32.094 -4.34 1 88.44 122 SER A O 1
ATOM 1011 N N . GLN A 1 123 ? 12.844 32.312 -5.203 1 89.5 123 GLN A N 1
ATOM 1012 C CA . GLN A 1 123 ? 13.289 33.188 -4.109 1 89.5 123 GLN A CA 1
ATOM 1013 C C . GLN A 1 123 ? 12.453 34.469 -4.035 1 89.5 123 GLN A C 1
ATOM 1015 O O . GLN A 1 123 ? 12.062 34.875 -2.947 1 89.5 123 GLN A O 1
ATOM 1020 N N . ASN A 1 124 ? 12.188 35.031 -5.137 1 91.5 124 ASN A N 1
ATOM 1021 C CA . ASN A 1 124 ? 11.398 36.25 -5.16 1 91.5 124 ASN A CA 1
ATOM 1022 C C . ASN A 1 124 ? 9.984 36 -4.633 1 91.5 124 ASN A C 1
ATOM 1024 O O . ASN A 1 124 ? 9.461 36.812 -3.855 1 91.5 124 ASN A O 1
ATOM 1028 N N . GLU A 1 125 ? 9.398 34.906 -5.023 1 91.38 125 GLU A N 1
ATOM 1029 C CA . GLU A 1 125 ? 8.062 34.562 -4.559 1 91.38 125 GLU A CA 1
ATOM 1030 C C . GLU A 1 125 ? 8.055 34.281 -3.059 1 91.38 125 GLU A C 1
ATOM 1032 O O . GLU A 1 125 ? 7.129 34.688 -2.35 1 91.38 125 GLU A O 1
ATOM 1037 N N . ARG A 1 126 ? 9.062 33.688 -2.65 1 93.12 126 ARG A N 1
ATOM 1038 C CA . ARG A 1 126 ? 9.219 33.375 -1.231 1 93.12 126 ARG A CA 1
ATOM 1039 C C . ARG A 1 126 ? 9.234 34.656 -0.4 1 93.12 126 ARG A C 1
ATOM 1041 O O . ARG A 1 126 ? 8.508 34.781 0.589 1 93.12 126 ARG A O 1
ATOM 1048 N N . ILE A 1 127 ? 10.016 35.594 -0.846 1 92.88 127 ILE A N 1
ATOM 1049 C CA . ILE A 1 127 ? 10.156 36.844 -0.131 1 92.88 127 ILE A CA 1
ATOM 1050 C C . ILE A 1 127 ? 8.812 37.594 -0.102 1 92.88 127 ILE A C 1
ATOM 1052 O O . ILE A 1 127 ? 8.398 38.094 0.94 1 92.88 127 ILE A O 1
ATOM 1056 N N . GLN A 1 128 ? 8.117 37.531 -1.177 1 94.25 128 GLN A N 1
ATOM 1057 C CA . GLN A 1 128 ? 6.828 38.219 -1.268 1 94.25 128 GLN A CA 1
ATOM 1058 C C . GLN A 1 128 ? 5.816 37.594 -0.305 1 94.25 128 GLN A C 1
ATOM 1060 O O . GLN A 1 128 ? 5.109 38.312 0.406 1 94.25 128 GLN A O 1
ATOM 1065 N N . ILE A 1 129 ? 5.797 36.344 -0.25 1 95.88 129 ILE A N 1
ATOM 1066 C CA . ILE A 1 129 ? 4.859 35.625 0.615 1 95.88 129 ILE A CA 1
ATOM 1067 C C . ILE A 1 129 ? 5.18 35.938 2.078 1 95.88 129 ILE A C 1
ATOM 1069 O O . ILE A 1 129 ? 4.281 36.25 2.865 1 95.88 129 ILE A O 1
ATOM 1073 N N . LEU A 1 130 ? 6.434 35.938 2.428 1 95.31 130 LEU A N 1
ATOM 1074 C CA . LEU A 1 130 ? 6.855 36.125 3.811 1 95.31 130 LEU A CA 1
ATOM 1075 C C . LEU A 1 130 ? 6.609 37.562 4.266 1 95.31 130 LEU A C 1
ATOM 1077 O O . LEU A 1 130 ? 6.207 37.781 5.406 1 95.31 130 LEU A O 1
ATOM 1081 N N . GLN A 1 131 ? 6.801 38.531 3.375 1 95.12 131 GLN A N 1
ATOM 1082 C CA . GLN A 1 131 ? 6.539 39.906 3.697 1 95.12 131 GLN A CA 1
ATOM 1083 C C . GLN A 1 131 ? 5.047 40.156 3.912 1 95.12 131 GLN A C 1
ATOM 1085 O O . GLN A 1 131 ? 4.656 40.875 4.848 1 95.12 131 GLN A O 1
ATOM 1090 N N . ASN A 1 132 ? 4.266 39.531 3.045 1 95.31 132 ASN A N 1
ATOM 1091 C CA . ASN A 1 132 ? 2.824 39.688 3.215 1 95.31 132 ASN A CA 1
ATOM 1092 C C . ASN A 1 132 ? 2.348 39.031 4.508 1 95.31 132 ASN A C 1
ATOM 1094 O O . ASN A 1 132 ? 1.488 39.562 5.203 1 95.31 132 ASN A O 1
ATOM 1098 N N . PHE A 1 133 ? 2.912 38 4.871 1 96.56 133 PHE A N 1
ATOM 1099 C CA . PHE A 1 133 ? 2.559 37.312 6.102 1 96.56 133 PHE A CA 1
ATOM 1100 C C . PHE A 1 133 ? 2.914 38.125 7.32 1 96.56 133 PHE A C 1
ATOM 1102 O O . PHE A 1 133 ? 2.139 38.219 8.273 1 96.56 133 PHE A O 1
ATOM 1109 N N . LYS A 1 134 ? 4.012 38.812 7.262 1 94.5 134 LYS A N 1
ATOM 1110 C CA . LYS A 1 134 ? 4.52 39.562 8.398 1 94.5 134 LYS A CA 1
ATOM 1111 C C . LYS A 1 134 ? 3.75 40.875 8.57 1 94.5 134 LYS A C 1
ATOM 1113 O O . LYS A 1 134 ? 3.393 41.25 9.688 1 94.5 134 LYS A O 1
ATOM 1118 N N . TYR A 1 135 ? 3.387 41.469 7.422 1 94.31 135 TYR A N 1
ATOM 1119 C CA . TYR A 1 135 ? 2.994 42.875 7.551 1 94.31 135 TYR A CA 1
ATOM 1120 C C . TYR A 1 135 ? 1.566 43.062 7.066 1 94.31 135 TYR A C 1
ATOM 1122 O O . TYR A 1 135 ? 0.938 44.094 7.391 1 94.31 135 TYR A O 1
ATOM 1130 N N . ASN A 1 136 ? 1.085 42.188 6.223 1 93.88 136 ASN A N 1
ATOM 1131 C CA . ASN A 1 136 ? -0.257 42.312 5.668 1 93.88 136 ASN A CA 1
ATOM 1132 C C . ASN A 1 136 ? -1.301 41.625 6.547 1 93.88 136 ASN A C 1
ATOM 1134 O O . ASN A 1 136 ? -1.325 40.406 6.648 1 93.88 136 ASN A O 1
ATOM 1138 N N . PRO A 1 137 ? -2.156 42.344 7.172 1 91.69 137 PRO A N 1
ATOM 1139 C CA . PRO A 1 137 ? -3.154 41.75 8.07 1 91.69 137 PRO A CA 1
ATOM 1140 C C . PRO A 1 137 ? -4.148 40.844 7.34 1 91.69 137 PRO A C 1
ATOM 1142 O O . PRO A 1 137 ? -4.871 40.094 7.977 1 91.69 137 PRO A O 1
ATOM 1145 N N . LYS A 1 138 ? -4.152 40.906 6.047 1 93.06 138 LYS A N 1
ATOM 1146 C CA . LYS A 1 138 ? -5.074 40.094 5.266 1 93.06 138 LYS A CA 1
ATOM 1147 C C . LYS A 1 138 ? -4.484 38.719 4.977 1 93.06 138 LYS A C 1
ATOM 1149 O O . LYS A 1 138 ? -5.188 37.812 4.512 1 93.06 138 LYS A O 1
ATOM 1154 N N . VAL A 1 139 ? -3.217 38.594 5.238 1 96.38 139 VAL A N 1
ATOM 1155 C CA . VAL A 1 139 ? -2.537 37.312 5.02 1 96.38 139 VAL A CA 1
ATOM 1156 C C . VAL A 1 139 ? -2.07 36.75 6.359 1 96.38 139 VAL A C 1
ATOM 1158 O O . VAL A 1 139 ? -0.949 37.031 6.797 1 96.38 139 VAL A O 1
ATOM 1161 N N . ASN A 1 140 ? -2.834 35.906 6.906 1 97.62 140 ASN A N 1
ATOM 1162 C CA . ASN A 1 140 ? -2.57 35.406 8.258 1 97.62 140 ASN A CA 1
ATOM 1163 C C . ASN A 1 140 ? -2.094 33.969 8.242 1 97.62 140 ASN A C 1
ATOM 1165 O O . ASN A 1 140 ? -1.568 33.469 9.234 1 97.62 140 ASN A O 1
ATOM 1169 N N . THR A 1 141 ? -2.297 33.312 7.062 1 98.5 141 THR A N 1
ATOM 1170 C CA . THR A 1 141 ? -1.988 31.891 6.992 1 98.5 141 THR A CA 1
ATOM 1171 C C . THR A 1 141 ? -1.113 31.594 5.781 1 98.5 141 THR A C 1
ATOM 1173 O O . THR A 1 141 ? -1.395 32.031 4.672 1 98.5 141 THR A O 1
ATOM 1176 N N . ILE A 1 142 ? -0.072 30.812 6.027 1 98.19 142 ILE A N 1
ATOM 1177 C CA . ILE A 1 142 ? 0.714 30.297 4.914 1 98.19 142 ILE A CA 1
ATOM 1178 C C . ILE A 1 142 ? 0.984 28.797 5.129 1 98.19 142 ILE A C 1
ATOM 1180 O O . ILE A 1 142 ? 1.045 28.328 6.266 1 98.19 142 ILE A O 1
ATOM 1184 N N . PHE A 1 143 ? 1.086 28.047 4.031 1 97.88 143 PHE A N 1
ATOM 1185 C CA . PHE A 1 143 ? 1.469 26.641 4.039 1 97.88 143 PHE A CA 1
ATOM 1186 C C . PHE A 1 143 ? 2.945 26.484 3.701 1 97.88 143 PHE A C 1
ATOM 1188 O O . PHE A 1 143 ? 3.457 27.156 2.801 1 97.88 143 PHE A O 1
ATOM 1195 N N . VAL A 1 144 ? 3.639 25.594 4.492 1 95.62 144 VAL A N 1
ATOM 1196 C CA . VAL A 1 144 ? 5.078 25.453 4.312 1 95.62 144 VAL A CA 1
ATOM 1197 C C . VAL A 1 144 ? 5.453 23.969 4.285 1 95.62 144 VAL A C 1
ATOM 1199 O O . VAL A 1 144 ? 4.98 23.188 5.113 1 95.62 144 VAL A O 1
ATOM 1202 N N . SER A 1 145 ? 6.281 23.594 3.312 1 92.19 145 SER A N 1
ATOM 1203 C CA . SER A 1 145 ? 6.77 22.219 3.215 1 92.19 145 SER A CA 1
ATOM 1204 C C . SER A 1 145 ? 8.008 22.016 4.074 1 92.19 145 SER A C 1
ATOM 1206 O O . SER A 1 145 ? 8.57 22.969 4.609 1 92.19 145 SER A O 1
ATOM 1208 N N . LYS A 1 146 ? 8.438 20.734 4.141 1 86.19 146 LYS A N 1
ATOM 1209 C CA . LYS A 1 146 ? 9.617 20.359 4.914 1 86.19 146 LYS A CA 1
ATOM 1210 C C . LYS A 1 146 ? 10.867 21.047 4.363 1 86.19 146 LYS A C 1
ATOM 1212 O O . LYS A 1 146 ? 11.648 21.625 5.125 1 86.19 146 LYS A O 1
ATOM 1217 N N . VAL A 1 147 ? 11.016 21.094 3.117 1 77.62 147 VAL A N 1
ATOM 1218 C CA . VAL A 1 147 ? 12.195 21.672 2.471 1 77.62 147 VAL A CA 1
ATOM 1219 C C . VAL A 1 147 ? 12.227 23.172 2.686 1 77.62 147 VAL A C 1
ATOM 1221 O O . VAL A 1 147 ? 13.281 23.75 2.986 1 77.62 147 VAL A O 1
ATOM 1224 N N . ALA A 1 148 ? 11.117 23.719 2.627 1 79.38 148 ALA A N 1
ATOM 1225 C CA . ALA A 1 148 ? 11.039 25.172 2.834 1 79.38 148 ALA A CA 1
ATOM 1226 C C . ALA A 1 148 ? 11.359 25.531 4.281 1 79.38 148 ALA A C 1
ATOM 1228 O O . ALA A 1 148 ? 12.023 26.531 4.547 1 79.38 148 ALA A O 1
ATOM 1229 N N . ASP A 1 149 ? 10.953 24.703 5.164 1 81.5 149 ASP A N 1
ATOM 1230 C CA . ASP A 1 149 ? 11.195 24.922 6.59 1 81.5 149 ASP A CA 1
ATOM 1231 C C . ASP A 1 149 ? 12.688 24.875 6.902 1 81.5 149 ASP A C 1
ATOM 1233 O O . ASP A 1 149 ? 13.18 25.656 7.711 1 81.5 149 ASP A O 1
ATOM 1237 N N . THR A 1 150 ? 13.422 24.094 6.195 1 77.75 150 THR A N 1
ATOM 1238 C CA . THR A 1 150 ? 14.836 23.891 6.492 1 77.75 150 THR A CA 1
ATOM 1239 C C . THR A 1 150 ? 15.703 24.875 5.711 1 77.75 150 THR A C 1
ATOM 1241 O O . THR A 1 150 ? 16.844 25.141 6.094 1 77.75 150 THR A O 1
ATOM 1244 N N . SER A 1 151 ? 15.141 25.484 4.695 1 76.56 151 SER A N 1
ATOM 1245 C CA . SER A 1 151 ? 15.961 26.281 3.787 1 76.56 151 SER A CA 1
ATOM 1246 C C . SER A 1 151 ? 15.859 27.766 4.105 1 76.56 151 SER A C 1
ATOM 1248 O O . SER A 1 151 ? 16.672 28.562 3.646 1 76.56 151 SER A O 1
ATOM 1250 N N . PHE A 1 152 ? 14.922 28.141 4.906 1 78 152 PHE A N 1
ATOM 1251 C CA . PHE A 1 152 ? 14.805 29.562 5.211 1 78 152 PHE A CA 1
ATOM 1252 C C . PHE A 1 152 ? 14.234 29.781 6.609 1 78 152 PHE A C 1
ATOM 1254 O O . PHE A 1 152 ? 13.703 28.844 7.215 1 78 152 PHE A O 1
ATOM 1261 N N . ASP A 1 153 ? 14.453 31.094 7.008 1 82.75 153 ASP A N 1
ATOM 1262 C CA . ASP A 1 153 ? 13.93 31.469 8.32 1 82.75 153 ASP A CA 1
ATOM 1263 C C . ASP A 1 153 ? 12.453 31.844 8.234 1 82.75 153 ASP A C 1
ATOM 1265 O O . ASP A 1 153 ? 12.094 32.812 7.555 1 82.75 153 ASP A O 1
ATOM 1269 N N . LEU A 1 154 ? 11.75 31.125 8.93 1 89.25 154 LEU A N 1
ATOM 1270 C CA . LEU A 1 154 ? 10.32 31.406 8.961 1 89.25 154 LEU A CA 1
ATOM 1271 C C . LEU A 1 154 ? 10.008 32.531 9.961 1 89.25 154 LEU A C 1
ATOM 1273 O O . LEU A 1 154 ? 10.688 32.656 10.984 1 89.25 154 LEU A O 1
ATOM 1277 N N . PRO A 1 155 ? 9.062 33.344 9.578 1 91.12 155 PRO A N 1
ATOM 1278 C CA . PRO A 1 155 ? 8.641 34.375 10.523 1 91.12 155 PRO A CA 1
ATOM 1279 C C . PRO A 1 155 ? 7.977 33.812 11.773 1 91.12 155 PRO A C 1
ATOM 1281 O O . PRO A 1 155 ? 7.613 32.625 11.789 1 91.12 155 PRO A O 1
ATOM 1284 N N . ASP A 1 156 ? 7.809 34.688 12.75 1 91 156 ASP A N 1
ATOM 1285 C CA . ASP A 1 156 ? 7.125 34.312 13.984 1 91 156 ASP A CA 1
ATOM 1286 C C . ASP A 1 156 ? 5.641 34.062 13.727 1 91 156 ASP A C 1
ATOM 1288 O O . ASP A 1 156 ? 5.012 34.75 12.922 1 91 156 ASP A O 1
ATOM 1292 N N . ALA A 1 157 ? 5.168 33.062 14.367 1 95.62 157 ALA A N 1
ATOM 1293 C CA . ALA A 1 157 ? 3.742 32.75 14.406 1 95.62 157 ALA A CA 1
ATOM 1294 C C . ALA A 1 157 ? 3.316 32.281 15.797 1 95.62 157 ALA A C 1
ATOM 1296 O O . ALA A 1 157 ? 4.137 31.797 16.578 1 95.62 157 ALA A O 1
ATOM 1297 N N . ASN A 1 158 ? 2.062 32.562 16.062 1 95.44 158 ASN A N 1
ATOM 1298 C CA . ASN A 1 158 ? 1.603 32.062 17.359 1 95.44 158 ASN A CA 1
ATOM 1299 C C . ASN A 1 158 ? 0.798 30.781 17.219 1 95.44 158 ASN A C 1
ATOM 1301 O O . ASN A 1 158 ? 0.412 30.172 18.219 1 95.44 158 ASN A O 1
ATOM 1305 N N . VAL A 1 159 ? 0.57 30.281 15.977 1 96.88 159 VAL A N 1
ATOM 1306 C CA . VAL A 1 159 ? -0.138 29.016 15.758 1 96.88 159 VAL A CA 1
ATOM 1307 C C . VAL A 1 159 ? 0.603 28.188 14.711 1 96.88 159 VAL A C 1
ATOM 1309 O O . VAL A 1 159 ? 0.952 28.688 13.641 1 96.88 159 VAL A O 1
ATOM 1312 N N . LEU A 1 160 ? 0.893 26.969 15.023 1 96.69 160 LEU A N 1
ATOM 1313 C CA . LEU A 1 160 ? 1.443 25.969 14.102 1 96.69 160 LEU A CA 1
ATOM 1314 C C . LEU A 1 160 ? 0.502 24.781 13.969 1 96.69 160 LEU A C 1
ATOM 1316 O O . LEU A 1 160 ? 0.07 24.203 14.969 1 96.69 160 LEU A O 1
ATOM 1320 N N . ILE A 1 161 ? 0.091 24.453 12.703 1 97.56 161 ILE A N 1
ATOM 1321 C CA . ILE A 1 161 ? -0.747 23.297 12.43 1 97.56 161 ILE A CA 1
ATOM 1322 C C . ILE A 1 161 ? 0.019 22.312 11.555 1 97.56 161 ILE A C 1
ATOM 1324 O O . ILE A 1 161 ? 0.421 22.641 10.438 1 97.56 161 ILE A O 1
ATOM 1328 N N . GLN A 1 162 ? 0.259 21.094 12.031 1 95.56 162 GLN A N 1
ATOM 1329 C CA . GLN A 1 162 ? 0.956 20.047 11.297 1 95.56 162 GLN A CA 1
ATOM 1330 C C . GLN A 1 162 ? -0.028 19.031 10.734 1 95.56 162 GLN A C 1
ATOM 1332 O O . GLN A 1 162 ? -0.698 18.312 11.492 1 95.56 162 GLN A O 1
ATOM 1337 N N . ILE A 1 163 ? -0.121 18.875 9.398 1 95.69 163 ILE A N 1
ATOM 1338 C CA . ILE A 1 163 ? -1.088 17.969 8.805 1 95.69 163 ILE A CA 1
ATOM 1339 C C . ILE A 1 163 ? -0.404 16.641 8.461 1 95.69 163 ILE A C 1
ATOM 1341 O O . ILE A 1 163 ? -1.068 15.617 8.297 1 95.69 163 ILE A O 1
ATOM 1345 N N . SER A 1 164 ? 0.934 16.703 8.25 1 90.62 164 SER A N 1
ATOM 1346 C CA . SER A 1 164 ? 1.686 15.461 8.055 1 90.62 164 SER A CA 1
ATOM 1347 C C . SER A 1 164 ? 3.139 15.625 8.492 1 90.62 164 SER A C 1
ATOM 1349 O O . SER A 1 164 ? 3.734 16.688 8.297 1 90.62 164 SER A O 1
ATOM 1351 N N . SER A 1 165 ? 3.689 14.555 9.164 1 81.25 165 SER A N 1
ATOM 1352 C CA . SER A 1 165 ? 5.09 14.508 9.578 1 81.25 165 SER A CA 1
ATOM 1353 C C . SER A 1 165 ? 5.594 13.07 9.664 1 81.25 165 SER A C 1
ATOM 1355 O O . SER A 1 165 ? 5.75 12.531 10.758 1 81.25 165 SER A O 1
ATOM 1357 N N . HIS A 1 166 ? 5.621 12.344 8.477 1 64.38 166 HIS A N 1
ATOM 1358 C CA . HIS A 1 166 ? 6.031 10.945 8.438 1 64.38 166 HIS A CA 1
ATOM 1359 C C . HIS A 1 166 ? 7.539 10.812 8.242 1 64.38 166 HIS A C 1
ATOM 1361 O O . HIS A 1 166 ? 8.102 11.383 7.305 1 64.38 166 HIS A O 1
ATOM 1367 N N . GLY A 1 167 ? 8.359 11.102 8.984 1 56.88 167 GLY A N 1
ATOM 1368 C CA . GLY A 1 167 ? 9.781 10.914 8.781 1 56.88 167 GLY A CA 1
ATOM 1369 C C . GLY A 1 167 ? 10.633 11.859 9.602 1 56.88 167 GLY A C 1
ATOM 1370 O O . GLY A 1 167 ? 11.859 11.719 9.656 1 56.88 167 GLY A O 1
ATOM 1371 N N . GLY A 1 168 ? 10 12.82 10.07 1 58.03 168 GLY A N 1
ATOM 1372 C CA . GLY A 1 168 ? 10.828 13.734 10.836 1 58.03 168 GLY A CA 1
ATOM 1373 C C . GLY A 1 168 ? 11.039 13.289 12.273 1 58.03 168 GLY A C 1
ATOM 1374 O O . GLY A 1 168 ? 10.195 12.586 12.844 1 58.03 168 GLY A O 1
ATOM 1375 N N . SER A 1 169 ? 12.242 13.508 12.672 1 64.25 169 SER A N 1
ATOM 1376 C CA . SER A 1 169 ? 12.555 13.195 14.062 1 64.25 169 SER A CA 1
ATOM 1377 C C . SER A 1 169 ? 11.797 14.102 15.023 1 64.25 169 SER A C 1
ATOM 1379 O O . SER A 1 169 ? 11.484 15.25 14.688 1 64.25 169 SER A O 1
ATOM 1381 N N . ARG A 1 170 ? 11.312 13.562 16.078 1 74.38 170 ARG A N 1
ATOM 1382 C CA . ARG A 1 170 ? 10.672 14.297 17.156 1 74.38 170 ARG A CA 1
ATOM 1383 C C . ARG A 1 170 ? 11.508 15.516 17.562 1 74.38 170 ARG A C 1
ATOM 1385 O O . ARG A 1 170 ? 10.961 16.578 17.859 1 74.38 170 ARG A O 1
ATOM 1392 N N . ARG A 1 171 ? 12.766 15.391 17.5 1 72.5 171 ARG A N 1
ATOM 1393 C CA . ARG A 1 171 ? 13.672 16.484 17.844 1 72.5 171 ARG A CA 1
ATOM 1394 C C . ARG A 1 171 ? 13.578 17.609 16.828 1 72.5 171 ARG A C 1
ATOM 1396 O O . ARG A 1 171 ? 13.57 18.781 17.203 1 72.5 171 ARG A O 1
ATOM 1403 N N . GLN A 1 172 ? 13.492 17.219 15.586 1 78.19 172 GLN A N 1
ATOM 1404 C CA . GLN A 1 172 ? 13.352 18.219 14.531 1 78.19 172 GLN A CA 1
ATOM 1405 C C . GLN A 1 172 ? 12.039 18.984 14.672 1 78.19 172 GLN A C 1
ATOM 1407 O O . GLN A 1 172 ? 12 20.203 14.477 1 78.19 172 GLN A O 1
ATOM 1412 N N . GLU A 1 173 ? 11.055 18.344 15.109 1 82.06 173 GLU A N 1
ATOM 1413 C CA . GLU A 1 173 ? 9.758 18.969 15.32 1 82.06 173 GLU A CA 1
ATOM 1414 C C . GLU A 1 173 ? 9.797 19.953 16.484 1 82.06 173 GLU A C 1
ATOM 14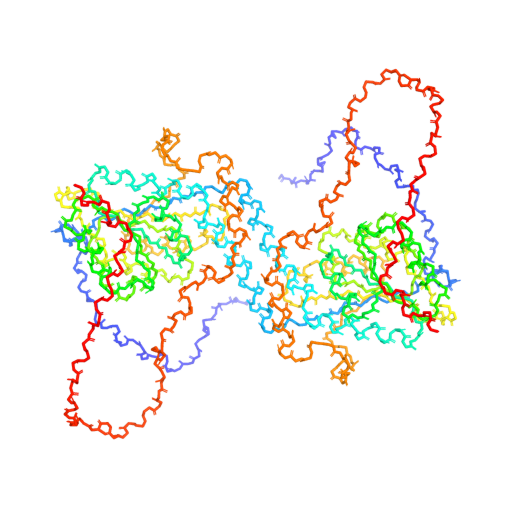16 O O . GLU A 1 173 ? 9.328 21.094 16.359 1 82.06 173 GLU A O 1
ATOM 1421 N N . ALA A 1 174 ? 10.43 19.531 17.531 1 79.44 174 ALA A N 1
ATOM 1422 C CA . ALA A 1 174 ? 10.562 20.391 18.703 1 79.44 174 ALA A CA 1
ATOM 1423 C C . ALA A 1 174 ? 11.406 21.625 18.391 1 79.44 174 ALA A C 1
ATOM 1425 O O . ALA A 1 174 ? 11.102 22.734 18.844 1 79.44 174 ALA A O 1
ATOM 1426 N N . GLN A 1 175 ? 12.375 21.422 17.641 1 80.75 175 GLN A N 1
ATOM 1427 C CA . GLN A 1 175 ? 13.227 22.531 17.25 1 80.75 175 GLN A CA 1
ATOM 1428 C C . GLN A 1 175 ? 12.453 23.531 16.391 1 80.75 175 GLN A C 1
ATOM 1430 O O . GLN A 1 175 ? 12.594 24.75 16.547 1 80.75 175 GLN A O 1
ATOM 1435 N N . ARG A 1 176 ? 11.641 23 15.562 1 82.25 176 ARG A N 1
ATOM 1436 C CA . ARG A 1 176 ? 10.805 23.844 14.727 1 82.25 176 ARG A CA 1
ATOM 1437 C C . ARG A 1 176 ? 9.844 24.672 15.57 1 82.25 176 ARG A C 1
ATOM 1439 O O . ARG A 1 176 ? 9.695 25.875 15.352 1 82.25 176 ARG A O 1
ATOM 1446 N N . LEU A 1 177 ? 9.234 24.047 16.578 1 86.19 177 LEU A N 1
ATOM 1447 C CA . LEU A 1 177 ? 8.336 24.734 17.484 1 86.19 177 LEU A CA 1
ATOM 1448 C C . LEU A 1 177 ? 9.047 25.891 18.188 1 86.19 177 LEU A C 1
ATOM 1450 O O . LEU A 1 177 ? 8.508 27 18.281 1 86.19 177 LEU A O 1
ATOM 1454 N N . GLY A 1 178 ? 10.258 25.609 18.578 1 82.38 178 GLY A N 1
ATOM 1455 C CA . GLY A 1 178 ? 11.047 26.625 19.281 1 82.38 178 GLY A CA 1
ATOM 1456 C C . GLY A 1 178 ? 11.43 27.797 18.391 1 82.38 178 GLY A C 1
ATOM 1457 O O . GLY A 1 178 ? 11.523 28.922 18.859 1 82.38 178 GLY A O 1
ATOM 1458 N N . ARG A 1 179 ? 11.602 27.469 17.188 1 81.69 179 ARG A N 1
ATOM 1459 C CA . ARG A 1 179 ? 12.055 28.484 16.25 1 81.69 179 ARG A CA 1
ATOM 1460 C C . ARG A 1 179 ? 10.891 29.359 15.781 1 81.69 179 ARG A C 1
ATOM 1462 O O . ARG A 1 179 ? 11.055 30.562 15.578 1 81.69 179 ARG A O 1
ATOM 1469 N N . ILE A 1 180 ? 9.727 28.875 15.766 1 88.81 180 ILE A N 1
ATOM 1470 C CA . ILE A 1 180 ? 8.633 29.531 15.055 1 88.81 180 ILE A CA 1
ATOM 1471 C C . ILE A 1 180 ? 7.66 30.156 16.047 1 88.81 180 ILE A C 1
ATOM 1473 O O . ILE A 1 180 ? 7.227 31.297 15.875 1 88.81 180 ILE A O 1
ATOM 1477 N N . LEU A 1 181 ? 7.312 29.516 17.125 1 90.94 181 LEU A N 1
ATOM 1478 C CA . LEU A 1 181 ? 6.184 29.891 17.969 1 90.94 181 LEU A CA 1
ATOM 1479 C C . LEU A 1 181 ? 6.566 31.016 18.922 1 90.94 181 LEU A C 1
ATOM 1481 O O . LEU A 1 181 ? 7.539 30.906 19.672 1 90.94 181 LEU A O 1
ATOM 1485 N N . ARG A 1 182 ? 5.801 32.094 18.781 1 90.25 182 ARG A N 1
ATOM 1486 C CA . ARG A 1 182 ? 5.93 33.25 19.656 1 90.25 182 ARG A CA 1
ATOM 1487 C C . ARG A 1 182 ? 4.578 33.656 20.234 1 90.25 182 ARG A C 1
ATOM 1489 O O . ARG A 1 182 ? 3.531 33.375 19.656 1 90.25 182 ARG A O 1
ATOM 1496 N N . ALA A 1 183 ? 4.66 34.344 21.359 1 89.38 183 ALA A N 1
ATOM 1497 C CA . ALA A 1 183 ? 3.434 34.781 22.016 1 89.38 183 ALA A CA 1
ATOM 1498 C C . ALA A 1 183 ? 2.717 35.812 21.141 1 89.38 183 ALA A C 1
ATOM 1500 O O . ALA A 1 183 ? 3.357 36.688 20.531 1 89.38 183 ALA A O 1
ATOM 1501 N N . LYS A 1 184 ? 1.443 35.656 21.156 1 88.25 184 LYS A N 1
ATOM 1502 C CA . LYS A 1 184 ? 0.646 36.688 20.516 1 88.25 184 LYS A CA 1
ATOM 1503 C C . LYS A 1 184 ? 0.862 38.062 21.203 1 88.25 184 LYS A C 1
ATOM 1505 O O . LYS A 1 184 ? 0.91 38.125 22.438 1 88.25 184 LYS A O 1
ATOM 1510 N N . LYS A 1 185 ? 0.895 39.031 20.375 1 82.75 185 LYS A N 1
ATOM 1511 C CA . LYS A 1 185 ? 1.072 40.375 20.938 1 82.75 185 LYS A CA 1
ATOM 1512 C C . LYS A 1 185 ? -0.113 40.75 21.812 1 82.75 185 LYS A C 1
ATOM 1514 O O . LYS A 1 185 ? -1.269 40.594 21.422 1 82.75 185 LYS A O 1
ATOM 1519 N N . GLY A 1 186 ? 0.171 41.219 23.016 1 80.19 186 GLY A N 1
ATOM 1520 C CA . GLY A 1 186 ? -0.871 41.688 23.922 1 80.19 186 GLY A CA 1
ATOM 1521 C C . GLY A 1 186 ? -1.516 40.594 24.734 1 80.19 186 GLY A C 1
ATOM 1522 O O . GLY A 1 186 ? -2.449 40.844 25.5 1 80.19 186 GLY A O 1
ATOM 1523 N N . ALA A 1 187 ? -1.011 39.406 24.578 1 76.94 187 ALA A N 1
ATOM 1524 C CA . ALA A 1 187 ? -1.61 38.281 25.281 1 76.94 187 ALA A CA 1
ATOM 1525 C C . ALA A 1 187 ? -1.298 38.344 26.781 1 76.94 187 ALA A C 1
ATOM 1527 O O . ALA A 1 187 ? -0.265 38.875 27.188 1 76.94 187 ALA A O 1
ATOM 1528 N N . LEU A 1 188 ? -2.318 37.812 27.484 1 73.88 188 LEU A N 1
ATOM 1529 C CA . LEU A 1 188 ? -2.158 37.75 28.938 1 73.88 188 LEU A CA 1
ATOM 1530 C C . LEU A 1 188 ? -1.132 36.688 29.328 1 73.88 188 LEU A C 1
ATOM 1532 O O . LEU A 1 188 ? -1.077 35.625 28.703 1 73.88 188 LEU A O 1
ATOM 1536 N N . VAL A 1 189 ? -0.33 36.969 30.281 1 69.5 189 VAL A N 1
ATOM 1537 C CA . VAL A 1 189 ? 0.807 36.125 30.688 1 69.5 189 VAL A CA 1
ATOM 1538 C C . VAL A 1 189 ? 0.311 34.812 31.281 1 69.5 189 VAL A C 1
ATOM 1540 O O . VAL A 1 189 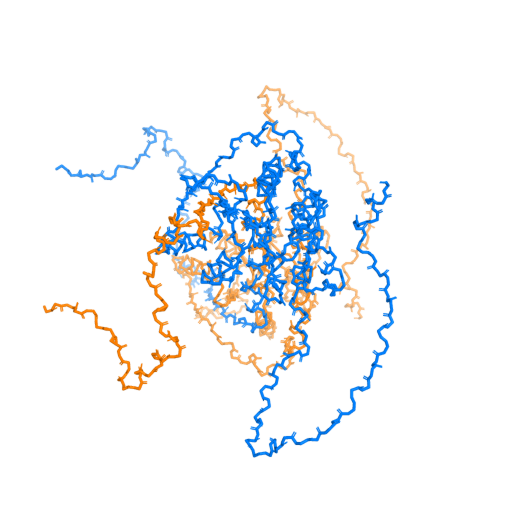? 0.924 33.781 31.062 1 69.5 189 VAL A O 1
ATOM 1543 N N . ASP A 1 190 ? -0.849 34.688 31.828 1 72.56 190 ASP A N 1
ATOM 1544 C CA . ASP A 1 190 ? -1.266 33.531 32.562 1 72.56 190 ASP A CA 1
ATOM 1545 C C . ASP A 1 190 ? -2.1 32.594 31.688 1 72.56 190 ASP A C 1
ATOM 1547 O O . ASP A 1 190 ? -2.596 31.562 32.156 1 72.56 190 ASP A O 1
ATOM 1551 N N . GLU A 1 191 ? -2.121 32.906 30.391 1 79.38 191 GLU A N 1
ATOM 1552 C CA . GLU A 1 191 ? -2.898 32.062 29.469 1 79.38 191 GLU A CA 1
ATOM 1553 C C . GLU A 1 191 ? -2.027 31.531 28.344 1 79.38 191 GLU A C 1
ATOM 1555 O O . GLU A 1 191 ? -0.947 32.062 28.078 1 79.38 191 GLU A O 1
ATOM 1560 N N . TYR A 1 192 ? -2.477 30.516 27.859 1 85.56 192 TYR A N 1
ATOM 1561 C CA . TYR A 1 192 ? -1.799 30.062 26.656 1 85.56 192 TYR A CA 1
ATOM 1562 C C . TYR A 1 192 ? -1.869 31.094 25.547 1 85.56 192 TYR A C 1
ATOM 1564 O O . TYR A 1 192 ? -2.945 31.625 25.25 1 85.56 192 TYR A O 1
ATOM 1572 N N . ASN A 1 193 ? -0.756 31.469 24.984 1 90.19 193 ASN A N 1
ATOM 1573 C CA . ASN A 1 193 ? -0.685 32.531 24 1 90.19 193 ASN A CA 1
ATOM 1574 C C . ASN A 1 193 ? -0.04 32.062 22.703 1 90.19 193 ASN A C 1
ATOM 1576 O O . ASN A 1 193 ? 0.262 32.875 21.812 1 90.19 193 ASN A O 1
ATOM 1580 N N . ALA A 1 194 ? 0.224 30.734 22.562 1 93.06 194 ALA A N 1
ATOM 1581 C CA . ALA A 1 194 ? 0.667 30.047 21.359 1 93.06 194 ALA A CA 1
ATOM 1582 C C . ALA A 1 194 ? 0.12 28.625 21.312 1 93.06 194 ALA A C 1
ATOM 1584 O O . ALA A 1 194 ? -0.161 28.016 22.344 1 93.06 194 ALA A O 1
ATOM 1585 N N . PHE A 1 195 ? -0.045 28.109 20.078 1 93.69 195 PHE A N 1
ATOM 1586 C CA . PHE A 1 195 ? -0.725 26.828 19.922 1 93.69 195 PHE A CA 1
ATOM 1587 C C . PHE A 1 195 ? -0.026 25.969 18.875 1 93.69 195 PHE A C 1
ATOM 1589 O O . PHE A 1 195 ? 0.399 26.469 17.828 1 93.69 195 PHE A O 1
ATOM 1596 N N . PHE A 1 196 ? 0.132 24.703 19.172 1 94.69 196 PHE A N 1
ATOM 1597 C CA . PHE A 1 196 ? 0.632 23.703 18.25 1 94.69 196 PHE A CA 1
ATOM 1598 C C . PHE A 1 196 ? -0.377 22.562 18.078 1 94.69 196 PHE A C 1
ATOM 1600 O O . PHE A 1 196 ? -0.662 21.828 19.016 1 94.69 196 PHE A O 1
ATOM 1607 N N . TYR A 1 197 ? -0.937 22.453 16.844 1 95.31 197 TYR A N 1
ATOM 1608 C CA . TYR A 1 197 ? -1.879 21.375 16.516 1 95.31 197 TYR A CA 1
ATOM 1609 C C . TYR A 1 197 ? -1.229 20.328 15.633 1 95.31 197 TYR A C 1
ATOM 1611 O O . TYR A 1 197 ? -0.566 20.656 14.648 1 95.31 197 TYR A O 1
ATOM 1619 N N . THR A 1 198 ? -1.392 19.078 15.945 1 94.81 198 THR A N 1
ATOM 1620 C CA . THR A 1 198 ? -1.066 17.969 15.055 1 94.81 198 THR A CA 1
ATOM 1621 C C . THR A 1 198 ? -2.324 17.188 14.688 1 94.81 198 THR A C 1
ATOM 1623 O O . THR A 1 198 ? -3.039 16.703 15.562 1 94.81 198 THR A O 1
ATOM 1626 N N . LEU A 1 199 ? -2.584 17.109 13.422 1 95.75 199 LEU A N 1
ATOM 1627 C CA . LEU A 1 199 ? -3.746 16.359 12.945 1 95.75 199 LEU A CA 1
ATOM 1628 C C . LEU A 1 199 ? -3.365 14.93 12.586 1 95.75 199 LEU A C 1
ATOM 1630 O O . LEU A 1 199 ? -2.447 14.703 11.789 1 95.75 199 LEU A O 1
ATOM 1634 N N . VAL A 1 200 ? -4.078 13.938 13.172 1 91.88 200 VAL A N 1
ATOM 1635 C CA . VAL A 1 200 ? -3.719 12.531 13.031 1 91.88 200 VAL A CA 1
ATOM 1636 C C . VAL A 1 200 ? -4.938 11.734 12.578 1 91.88 200 VAL A C 1
ATOM 1638 O O . VAL A 1 200 ? -5.996 11.797 13.203 1 91.88 200 VAL A O 1
ATOM 1641 N N . SER A 1 201 ? -4.801 11.031 11.445 1 91.25 201 SER A N 1
ATOM 1642 C CA . SER A 1 201 ? -5.863 10.125 11.023 1 91.25 201 SER A CA 1
ATOM 1643 C C . SER A 1 201 ? -5.941 8.906 11.938 1 91.25 201 SER A C 1
ATOM 1645 O O . SER A 1 201 ? -4.98 8.148 12.055 1 91.25 201 SER A O 1
ATOM 1647 N N . GLN A 1 202 ? -7.062 8.719 12.578 1 86.94 202 GLN A N 1
ATOM 1648 C CA . GLN A 1 202 ? -7.27 7.684 13.586 1 86.94 202 GLN A CA 1
ATOM 1649 C C . GLN A 1 202 ? -7.18 6.289 12.969 1 86.94 202 GLN A C 1
ATOM 1651 O O . GLN A 1 202 ? -7.559 6.094 11.812 1 86.94 202 GLN A O 1
ATOM 1656 N N . ASP A 1 203 ? -6.613 5.34 13.727 1 79.25 203 ASP A N 1
ATOM 1657 C CA . ASP A 1 203 ? -6.551 3.914 13.422 1 79.25 203 ASP A CA 1
ATOM 1658 C C . ASP A 1 203 ? -5.645 3.648 12.219 1 79.25 203 ASP A C 1
ATOM 1660 O O . ASP A 1 203 ? -5.906 2.744 11.422 1 79.25 203 ASP A O 1
ATOM 1664 N N . THR A 1 204 ? -4.742 4.555 12.047 1 83.44 204 THR A N 1
ATOM 1665 C CA . THR A 1 204 ? -3.756 4.387 10.992 1 83.44 204 THR A CA 1
ATOM 1666 C C . THR A 1 204 ? -2.344 4.359 11.562 1 83.44 204 THR A C 1
ATOM 1668 O O . THR A 1 204 ? -2.158 4.504 12.773 1 83.44 204 THR A O 1
ATOM 1671 N N . SER A 1 205 ? -1.375 4.254 10.719 1 76.88 205 SER A N 1
ATOM 1672 C CA . SER A 1 205 ? 0.026 4.211 11.125 1 76.88 205 SER A CA 1
ATOM 1673 C C . SER A 1 205 ? 0.483 5.555 11.688 1 76.88 205 SER A C 1
ATOM 1675 O O . SER A 1 205 ? 1.483 5.625 12.406 1 76.88 205 SER A O 1
ATOM 1677 N N . GLU A 1 206 ? -0.279 6.605 11.492 1 83.69 206 GLU A N 1
ATOM 1678 C CA . GLU A 1 206 ? 0.071 7.922 12.008 1 83.69 206 GLU A CA 1
ATOM 1679 C C . GLU A 1 206 ? 0.035 7.941 13.531 1 83.69 206 GLU A C 1
ATOM 1681 O O . GLU A 1 206 ? 0.747 8.727 14.164 1 83.69 206 GLU A O 1
ATOM 1686 N N . MET A 1 207 ? -0.771 7.082 14.062 1 80.94 207 MET A N 1
ATOM 1687 C CA . MET A 1 207 ? -1 7.125 15.5 1 80.94 207 MET A CA 1
ATOM 1688 C C . MET A 1 207 ? 0.249 6.691 16.266 1 80.94 207 MET A C 1
ATOM 1690 O O . MET A 1 207 ? 0.521 7.191 17.359 1 80.94 207 MET A O 1
ATOM 1694 N N . SER A 1 208 ? 1.038 5.789 15.641 1 75.81 208 SER A N 1
ATOM 1695 C CA . SER A 1 208 ? 2.283 5.363 16.281 1 75.81 208 SER A CA 1
ATOM 1696 C C . SER A 1 208 ? 3.289 6.504 16.344 1 75.81 208 SER A C 1
ATOM 1698 O O . SER A 1 208 ? 3.941 6.707 17.359 1 75.81 208 SER A O 1
ATOM 1700 N N . PHE A 1 209 ? 3.391 7.258 15.297 1 76.75 209 PHE A N 1
ATOM 1701 C CA . PHE A 1 209 ? 4.281 8.406 15.258 1 76.75 209 PHE A CA 1
ATOM 1702 C C . PHE A 1 209 ? 3.814 9.492 16.219 1 76.75 209 PHE A C 1
ATOM 1704 O O . PHE A 1 209 ? 4.633 10.141 16.875 1 76.75 209 PHE A O 1
ATOM 1711 N N . SER A 1 210 ? 2.512 9.609 16.281 1 83.31 210 SER A N 1
ATOM 1712 C CA . SER A 1 210 ? 1.922 10.625 17.141 1 83.31 210 SER A CA 1
ATOM 1713 C C . SER A 1 210 ? 2.199 10.336 18.609 1 83.31 210 SER A C 1
ATOM 1715 O O . SER A 1 210 ? 2.465 11.25 19.391 1 83.31 210 SER A O 1
ATOM 1717 N N . ARG A 1 211 ? 2.162 9.086 18.984 1 80 211 ARG A N 1
ATOM 1718 C CA . ARG A 1 211 ? 2.416 8.695 20.359 1 80 211 ARG A CA 1
ATOM 1719 C C . ARG A 1 211 ? 3.848 9.031 20.766 1 80 211 ARG A C 1
ATOM 1721 O O . ARG A 1 211 ? 4.086 9.555 21.859 1 80 211 ARG A O 1
ATOM 1728 N N . LYS A 1 212 ? 4.734 8.75 19.938 1 80.25 212 LYS A N 1
ATOM 1729 C CA . LYS A 1 212 ? 6.137 9.07 20.188 1 80.25 212 LYS A CA 1
ATOM 1730 C C . LYS A 1 212 ? 6.344 10.578 20.312 1 80.25 212 LYS A C 1
ATOM 1732 O O . LYS A 1 212 ? 7.062 11.039 21.203 1 80.25 212 LYS A O 1
ATOM 1737 N N . ARG A 1 213 ? 5.664 11.305 19.484 1 84.44 213 ARG A N 1
ATOM 1738 C CA . ARG A 1 213 ? 5.73 12.758 19.516 1 84.44 213 ARG A CA 1
ATOM 1739 C C . ARG A 1 213 ? 5.156 13.297 20.828 1 84.44 213 ARG A C 1
ATOM 1741 O O . ARG A 1 213 ? 5.754 14.172 21.453 1 84.44 213 ARG A O 1
ATOM 1748 N N . GLN A 1 214 ? 4.02 12.789 21.219 1 83.56 214 GLN A N 1
ATOM 1749 C CA . GLN A 1 214 ? 3.369 13.195 22.453 1 83.56 214 GLN A CA 1
ATOM 1750 C C . GLN A 1 214 ? 4.305 13.023 23.656 1 83.56 214 GLN A C 1
ATOM 1752 O O . GLN A 1 214 ? 4.488 13.945 24.438 1 83.56 214 GLN A O 1
ATOM 1757 N N . ARG A 1 215 ? 4.887 11.859 23.703 1 82.12 215 ARG A N 1
ATOM 1758 C CA . ARG A 1 215 ? 5.789 11.555 24.812 1 82.12 215 ARG A CA 1
ATOM 1759 C C . ARG A 1 215 ? 6.977 12.516 24.812 1 82.12 215 ARG A C 1
ATOM 1761 O O . ARG A 1 215 ? 7.352 13.031 25.875 1 82.12 215 ARG A O 1
ATOM 1768 N N . PHE A 1 216 ? 7.508 12.812 23.703 1 84.75 216 PHE A N 1
ATOM 1769 C CA . PHE A 1 216 ? 8.672 13.688 23.594 1 84.75 216 PHE A CA 1
ATOM 1770 C C . PHE A 1 216 ? 8.32 15.109 24.016 1 84.75 216 PHE A C 1
ATOM 1772 O O . PHE A 1 216 ? 9.031 15.719 24.812 1 84.75 216 PHE A O 1
ATOM 1779 N N . LEU A 1 217 ? 7.223 15.672 23.594 1 85.25 217 LEU A N 1
ATOM 1780 C CA . LEU A 1 217 ? 6.816 17.047 23.875 1 85.25 217 LEU A CA 1
ATOM 1781 C C . LEU A 1 217 ? 6.484 17.219 25.359 1 85.25 217 LEU A C 1
ATOM 1783 O O . LEU A 1 217 ? 6.852 18.219 25.969 1 85.25 217 LEU A O 1
ATOM 1787 N N . VAL A 1 218 ? 5.855 16.219 25.906 1 81.44 218 VAL A N 1
ATOM 1788 C CA . VAL A 1 218 ? 5.531 16.25 27.328 1 81.44 218 VAL A CA 1
ATOM 1789 C C . VAL A 1 218 ? 6.82 16.25 28.156 1 81.44 218 VAL A C 1
ATOM 1791 O O . VAL A 1 218 ? 6.953 17 29.125 1 81.44 218 VAL A O 1
ATOM 1794 N N . ASN A 1 219 ? 7.766 15.438 27.688 1 78.62 219 ASN A N 1
ATOM 1795 C CA . ASN A 1 219 ? 9.055 15.359 28.375 1 78.62 219 ASN A CA 1
ATOM 1796 C C . ASN A 1 219 ? 9.812 16.672 28.266 1 78.62 219 ASN A C 1
ATOM 1798 O O . ASN A 1 219 ? 10.609 17.016 29.141 1 78.62 219 ASN A O 1
ATOM 1802 N N . GLN A 1 220 ? 9.539 17.469 27.266 1 80.12 220 GLN A N 1
ATOM 1803 C CA . GLN A 1 220 ? 10.164 18.766 27.062 1 80.12 220 GLN A CA 1
ATOM 1804 C C . GLN A 1 220 ? 9.43 19.859 27.859 1 80.12 220 GLN A C 1
ATOM 1806 O O . GLN A 1 220 ? 9.82 21.016 27.812 1 80.12 220 GLN A O 1
ATOM 1811 N N . GLY A 1 221 ? 8.242 19.469 28.484 1 79.69 221 GLY A N 1
ATOM 1812 C CA . GLY A 1 221 ? 7.562 20.406 29.375 1 79.69 221 GLY A CA 1
ATOM 1813 C C . GLY A 1 221 ? 6.387 21.094 28.703 1 79.69 221 GLY A C 1
ATOM 1814 O O . GLY A 1 221 ? 5.777 22 29.297 1 79.69 221 GLY A O 1
ATOM 1815 N N . TYR A 1 222 ? 6.051 20.688 27.547 1 81.5 222 TYR A N 1
ATOM 1816 C CA . TYR A 1 222 ? 4.91 21.297 26.875 1 81.5 222 TYR A CA 1
ATOM 1817 C C . TYR A 1 222 ? 3.596 20.75 27.406 1 81.5 222 TYR A C 1
ATOM 1819 O O . TYR A 1 222 ? 3.5 19.578 27.75 1 81.5 222 TYR A O 1
ATOM 1827 N N . ALA A 1 223 ? 2.594 21.719 27.5 1 84.62 223 ALA A N 1
ATOM 1828 C CA . ALA A 1 223 ? 1.229 21.25 27.734 1 84.62 223 ALA A CA 1
ATOM 1829 C C . ALA A 1 223 ? 0.688 20.5 26.531 1 84.62 223 ALA A C 1
ATOM 1831 O O . ALA A 1 223 ? 0.915 20.922 25.391 1 84.62 223 ALA A O 1
ATOM 1832 N N . TYR A 1 224 ? 0.05 19.328 26.844 1 86.38 224 TYR A N 1
ATOM 1833 C CA . TYR A 1 224 ? -0.384 18.469 25.734 1 86.38 224 TYR A CA 1
ATOM 1834 C C . TYR A 1 224 ? -1.78 17.922 25.984 1 86.38 224 TYR A C 1
ATOM 1836 O O . TYR A 1 224 ? -2.09 17.5 27.109 1 86.38 224 TYR A O 1
ATOM 1844 N N . LYS A 1 225 ? -2.629 18 24.984 1 85.94 225 LYS A N 1
ATOM 1845 C CA . LYS A 1 225 ? -3.947 17.391 25.094 1 85.94 225 LYS A CA 1
ATOM 1846 C C . LYS A 1 225 ? -4.352 16.703 23.781 1 85.94 225 LYS A C 1
ATOM 1848 O O . LYS A 1 225 ? -3.9 17.109 22.703 1 85.94 225 LYS A O 1
ATOM 1853 N N . VAL A 1 226 ? -5.199 15.672 23.859 1 85.19 226 VAL A N 1
ATOM 1854 C CA . VAL A 1 226 ? -5.762 14.961 22.703 1 85.19 226 VAL A CA 1
ATOM 1855 C C . VAL A 1 226 ? -7.219 15.375 22.516 1 85.19 226 VAL A C 1
ATOM 1857 O O . VAL A 1 226 ? -8.008 15.367 23.469 1 85.19 226 VAL A O 1
ATOM 1860 N N . VAL A 1 227 ? -7.535 15.82 21.281 1 86.5 227 VAL A N 1
ATOM 1861 C CA . VAL A 1 227 ? -8.883 16.281 20.938 1 86.5 227 VAL A CA 1
ATOM 1862 C C . VAL A 1 227 ? -9.5 15.328 19.922 1 86.5 227 VAL A C 1
ATOM 1864 O O . VAL A 1 227 ? -8.922 15.086 18.859 1 86.5 227 VAL A O 1
ATOM 1867 N N . THR A 1 228 ? -10.656 14.758 20.156 1 82.88 228 THR A N 1
ATOM 1868 C CA . THR A 1 228 ? -11.312 13.828 19.25 1 82.88 228 THR A CA 1
ATOM 1869 C C . THR A 1 228 ? -12.477 14.5 18.531 1 82.88 228 THR A C 1
ATOM 1871 O O . THR A 1 228 ? -12.945 14.008 17.5 1 82.88 228 THR A O 1
ATOM 1874 N N . LYS A 1 229 ? -12.93 15.648 19.203 1 82.94 229 LYS A N 1
ATOM 1875 C CA . LYS A 1 229 ? -14.023 16.406 18.594 1 82.94 229 LYS A CA 1
ATOM 1876 C C . LYS A 1 229 ? -13.766 17.922 18.703 1 82.94 229 LYS A C 1
ATOM 1878 O O . LYS A 1 229 ? -13.477 18.422 19.781 1 82.94 229 LYS A O 1
ATOM 1883 N N . LEU A 1 230 ? -13.758 18.578 17.562 1 85.88 230 LEU A N 1
ATOM 1884 C CA . LEU A 1 230 ? -13.656 20.031 17.547 1 85.88 230 LEU A CA 1
ATOM 1885 C C . LEU A 1 230 ? -15.039 20.672 17.609 1 85.88 230 LEU A C 1
ATOM 1887 O O . LEU A 1 230 ? -15.812 20.594 16.656 1 85.88 230 LEU A O 1
ATOM 1891 N N . SER A 1 231 ? -15.32 21.219 18.703 1 84.06 231 SER A N 1
ATOM 1892 C CA . SER A 1 231 ? -16.625 21.828 18.906 1 84.06 231 SER A CA 1
ATOM 1893 C C . SER A 1 231 ? -16.922 22.891 17.859 1 84.06 231 SER A C 1
ATOM 1895 O O . SER A 1 231 ? -16.078 23.75 17.578 1 84.06 231 SER A O 1
ATOM 1897 N N . GLY A 1 232 ? -18.047 22.75 17.156 1 86.56 232 GLY A N 1
ATOM 1898 C CA . GLY A 1 232 ? -18.469 23.75 16.188 1 86.56 232 GLY A CA 1
ATOM 1899 C C . GLY A 1 232 ? -18.172 23.344 14.75 1 86.56 232 GLY A C 1
ATOM 1900 O O . GLY A 1 232 ? -18.703 23.953 13.812 1 86.56 232 GLY A O 1
ATOM 1901 N N . MET A 1 233 ? -17.359 22.359 14.609 1 87.06 233 MET A N 1
ATOM 1902 C CA . MET A 1 233 ? -16.969 21.953 13.266 1 87.06 233 MET A CA 1
ATOM 1903 C C . MET A 1 233 ? -18.172 21.453 12.484 1 87.06 233 MET A C 1
ATOM 1905 O O . MET A 1 233 ? -18.328 21.766 11.305 1 87.06 233 MET A O 1
ATOM 1909 N N . GLU A 1 234 ? -19.062 20.703 13.078 1 83.12 234 GLU A N 1
ATOM 1910 C CA . GLU A 1 234 ? -20.219 20.094 12.406 1 83.12 234 GLU A CA 1
ATOM 1911 C C . GLU A 1 234 ? -21.234 21.156 12 1 83.12 234 GLU A C 1
ATOM 1913 O O . GLU A 1 234 ? -21.984 20.969 11.039 1 83.12 234 GLU A O 1
ATOM 1918 N N . GLU A 1 235 ? -21.219 22.266 12.703 1 86.12 235 GLU A N 1
ATOM 1919 C CA . GLU A 1 235 ? -22.188 23.344 12.453 1 86.12 235 GLU A CA 1
ATOM 1920 C C . GLU A 1 235 ? -21.688 24.297 11.367 1 86.12 235 GLU A C 1
ATOM 1922 O O . GLU A 1 235 ? -22.469 25.078 10.812 1 86.12 235 GLU A O 1
ATOM 1927 N N . ASP A 1 236 ? -20.422 24.203 11.039 1 89.31 236 ASP A N 1
ATOM 1928 C CA . ASP A 1 236 ? -19.844 25.109 10.047 1 89.31 236 ASP A CA 1
ATOM 1929 C C . ASP A 1 236 ? -20.156 24.641 8.625 1 89.31 236 ASP A C 1
ATOM 1931 O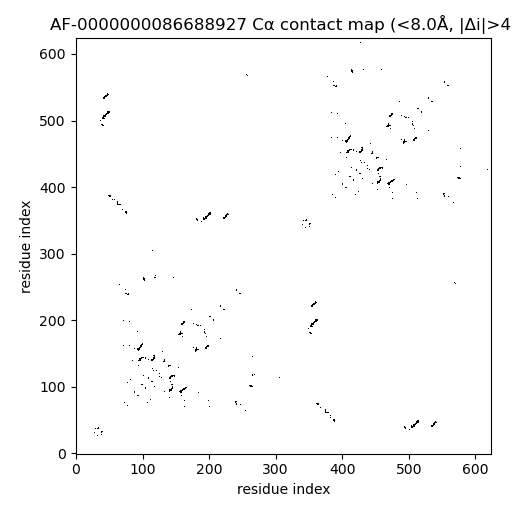 O . ASP A 1 236 ? -19.578 23.672 8.148 1 89.31 236 ASP A O 1
ATOM 1935 N N . SER A 1 237 ? -21 25.312 7.93 1 87.06 237 SER A N 1
ATOM 1936 C CA . SER A 1 237 ? -21.484 24.922 6.613 1 87.06 237 SER A CA 1
ATOM 1937 C C . SER A 1 237 ? -20.469 25.25 5.527 1 87.06 237 SER A C 1
ATOM 1939 O O . SER A 1 237 ? -20.578 24.766 4.398 1 87.06 237 SER A O 1
ATOM 1941 N N . GLU A 1 238 ? -19.438 26.016 5.855 1 90 238 GLU A N 1
ATOM 1942 C CA . GLU A 1 238 ? -18.469 26.453 4.852 1 90 238 GLU A CA 1
ATOM 1943 C C . GLU A 1 238 ? -17.344 25.453 4.68 1 90 238 GLU A C 1
ATOM 1945 O O . GLU A 1 238 ? -16.531 25.578 3.764 1 90 238 GLU A O 1
ATOM 1950 N N . LEU A 1 239 ? -17.312 24.5 5.523 1 92.38 239 LEU A N 1
ATOM 1951 C CA . LEU A 1 239 ? -16.25 23.516 5.441 1 92.38 239 LEU A CA 1
ATOM 1952 C C . LEU A 1 239 ? -16.406 22.641 4.203 1 92.38 239 LEU A C 1
ATOM 1954 O O . LEU A 1 239 ? -17.531 22.25 3.852 1 92.38 239 LEU A O 1
ATOM 1958 N N . LEU A 1 240 ? -15.344 22.375 3.551 1 92 240 LEU A N 1
ATOM 1959 C CA . LEU A 1 240 ? -15.328 21.562 2.336 1 92 240 LEU A CA 1
ATOM 1960 C C . LEU A 1 240 ? -15.406 20.078 2.67 1 92 240 LEU A C 1
ATOM 1962 O O . LEU A 1 240 ? -15.367 19.703 3.842 1 92 240 LEU A O 1
ATOM 1966 N N . TYR A 1 241 ? -15.664 19.203 1.64 1 90.94 241 TYR A N 1
ATOM 1967 C CA . TYR A 1 241 ? -15.703 17.75 1.733 1 90.94 241 TYR A CA 1
ATOM 1968 C C . TYR A 1 241 ? -16.797 17.297 2.699 1 90.94 241 TYR A C 1
ATOM 1970 O O . TYR A 1 241 ? -16.609 16.328 3.445 1 90.94 241 TYR A O 1
ATOM 1978 N N . LYS A 1 242 ? -17.875 18.078 2.721 1 88.81 242 LYS A N 1
ATOM 1979 C CA . LYS A 1 242 ? -19.031 17.75 3.561 1 88.81 242 LYS A CA 1
ATOM 1980 C C . LYS A 1 242 ? -19.828 16.594 2.98 1 88.81 242 LYS A C 1
ATOM 1982 O O . LYS A 1 242 ? -20.281 15.719 3.717 1 88.81 242 LYS A O 1
ATOM 1987 N N . THR A 1 243 ? -19.844 16.562 1.646 1 88.69 243 THR A N 1
ATOM 1988 C CA . THR A 1 243 ? -20.688 15.578 0.994 1 88.69 243 THR A CA 1
ATOM 1989 C C . THR A 1 243 ? -19.891 14.328 0.622 1 88.69 243 THR A C 1
ATOM 1991 O O . THR A 1 243 ? -18.688 14.406 0.406 1 88.69 243 THR A O 1
ATOM 1994 N N . ARG A 1 244 ? -20.609 13.219 0.464 1 86.12 244 ARG A N 1
ATOM 1995 C CA . ARG A 1 244 ? -19.984 11.961 0.041 1 86.12 244 ARG A CA 1
ATOM 1996 C C . ARG A 1 244 ? -19.406 12.086 -1.361 1 86.12 244 ARG A C 1
ATOM 1998 O O . ARG A 1 244 ? -18.344 11.531 -1.645 1 86.12 244 ARG A O 1
ATOM 2005 N N . GLU A 1 245 ? -20.109 12.844 -2.178 1 84.25 245 GLU A N 1
ATOM 2006 C CA . GLU A 1 245 ? -19.641 13.031 -3.551 1 84.25 245 GLU A CA 1
ATOM 2007 C C . GLU A 1 245 ?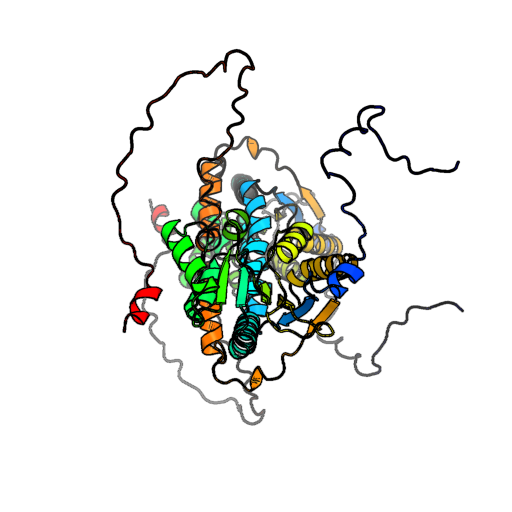 -18.281 13.727 -3.588 1 84.25 245 GLU A C 1
ATOM 2009 O O . GLU A 1 245 ? -17.391 13.312 -4.328 1 84.25 245 GLU A O 1
ATOM 2014 N N . GLU A 1 246 ? -18.109 14.719 -2.768 1 88.38 246 GLU A N 1
ATOM 2015 C CA . GLU A 1 246 ? -16.844 15.43 -2.682 1 88.38 246 GLU A CA 1
ATOM 2016 C C . GLU A 1 246 ? -15.727 14.508 -2.188 1 88.38 246 GLU A C 1
ATOM 2018 O O . GLU A 1 246 ? -14.609 14.547 -2.707 1 88.38 246 GLU A O 1
ATOM 2023 N N . ARG A 1 247 ? -16.062 13.727 -1.246 1 88.44 247 ARG A N 1
ATOM 2024 C CA . ARG A 1 247 ? -15.078 12.82 -0.657 1 88.44 247 ARG A CA 1
ATOM 2025 C C . ARG A 1 247 ? -14.656 11.742 -1.654 1 88.44 247 ARG A C 1
ATOM 2027 O O . ARG A 1 247 ? -13.484 11.391 -1.733 1 88.44 247 ARG A O 1
ATOM 2034 N N . LEU A 1 248 ? -15.531 11.281 -2.436 1 85.25 248 LEU A N 1
ATOM 2035 C CA . LEU A 1 248 ? -15.227 10.266 -3.438 1 85.25 248 LEU A CA 1
ATOM 2036 C C . LEU A 1 248 ? -14.367 10.844 -4.555 1 85.25 248 LEU A C 1
ATOM 2038 O O . LEU A 1 248 ? -13.484 10.172 -5.082 1 85.25 248 LEU A O 1
ATOM 2042 N N . GLN A 1 249 ? -14.695 12.07 -4.863 1 83.62 249 GLN A N 1
ATOM 2043 C CA . GLN A 1 249 ? -13.867 12.742 -5.859 1 83.62 249 GLN A CA 1
ATOM 2044 C C . GLN A 1 249 ? -12.43 12.891 -5.371 1 83.62 249 GLN A C 1
ATOM 2046 O O . GLN A 1 249 ? -11.484 12.664 -6.137 1 83.62 249 GLN A O 1
ATOM 2051 N N . LEU A 1 250 ? -12.328 13.258 -4.102 1 89.31 250 LEU A N 1
ATOM 2052 C CA . LEU A 1 250 ? -11.008 13.367 -3.5 1 89.31 250 LEU A CA 1
ATOM 2053 C C . LEU A 1 250 ? -10.297 12.016 -3.494 1 89.31 250 LEU A C 1
ATOM 2055 O O . LEU A 1 250 ? -9.109 11.938 -3.812 1 89.31 250 LEU A O 1
ATOM 2059 N N . LEU A 1 251 ? -10.984 10.984 -3.176 1 86.56 251 LEU A N 1
ATOM 2060 C CA . LEU A 1 251 ? -10.43 9.641 -3.15 1 86.56 251 LEU A CA 1
ATOM 2061 C C . LEU A 1 251 ? -9.93 9.227 -4.531 1 86.56 251 LEU A C 1
ATOM 2063 O O . LEU A 1 251 ? -8.836 8.672 -4.664 1 86.56 251 LEU A O 1
ATOM 2067 N N . THR A 1 252 ? -10.742 9.547 -5.52 1 78 252 THR A N 1
ATOM 2068 C CA . THR A 1 252 ? -10.367 9.234 -6.895 1 78 252 THR A CA 1
ATOM 2069 C C . THR A 1 252 ? -9.086 9.969 -7.281 1 78 252 THR A C 1
ATOM 2071 O O . THR A 1 252 ? -8.219 9.398 -7.941 1 78 252 THR A O 1
ATOM 2074 N N . LEU A 1 253 ? -9.031 11.211 -6.852 1 79.5 253 LEU A N 1
ATOM 2075 C CA . LEU A 1 253 ? -7.84 12.016 -7.105 1 79.5 253 LEU A CA 1
ATOM 2076 C C . LEU A 1 253 ? -6.605 11.359 -6.492 1 79.5 253 LEU A C 1
ATOM 2078 O O . LEU A 1 253 ? -5.559 11.266 -7.137 1 79.5 253 LEU A O 1
ATOM 2082 N N . ILE A 1 254 ? -6.73 10.82 -5.277 1 81.56 254 ILE A N 1
ATOM 2083 C CA . ILE A 1 254 ? -5.633 10.188 -4.551 1 81.56 254 ILE A CA 1
ATOM 2084 C C . ILE A 1 254 ? -5.223 8.898 -5.258 1 81.56 254 ILE A C 1
ATOM 2086 O O . ILE A 1 254 ? -4.035 8.672 -5.508 1 81.56 254 ILE A O 1
ATOM 2090 N N . LEU A 1 255 ? -6.195 8.172 -5.605 1 75.06 255 LEU A N 1
ATOM 2091 C CA . LEU A 1 255 ? -5.941 6.859 -6.18 1 75.06 255 LEU A CA 1
ATOM 2092 C C . LEU A 1 255 ? -5.34 6.984 -7.578 1 75.06 255 LEU A C 1
ATOM 2094 O O . LEU A 1 255 ? -4.621 6.094 -8.031 1 75.06 255 LEU A O 1
ATOM 2098 N N . SER A 1 256 ? -5.621 8.109 -8.219 1 70.31 256 SER A N 1
ATOM 2099 C CA . SER A 1 256 ? -5.117 8.336 -9.57 1 70.31 256 SER A CA 1
ATOM 2100 C C . SER A 1 256 ? -3.732 8.977 -9.547 1 70.31 256 SER A C 1
ATOM 2102 O O . SER A 1 256 ? -3.07 9.086 -10.578 1 70.31 256 SER A O 1
ATOM 2104 N N . SER A 1 257 ? -3.316 9.391 -8.344 1 71.25 257 SER A N 1
ATOM 2105 C CA . SER A 1 257 ? -2.025 10.062 -8.227 1 71.25 257 SER A CA 1
ATOM 2106 C C . SER A 1 257 ? -0.875 9.086 -8.445 1 71.25 257 SER A C 1
ATOM 2108 O O . SER A 1 257 ? -1.003 7.895 -8.172 1 71.25 257 SER A O 1
ATOM 2110 N N . THR A 1 258 ? 0.099 9.539 -9.078 1 62.88 258 THR A N 1
ATOM 2111 C CA . THR A 1 258 ? 1.312 8.758 -9.289 1 62.88 258 THR A CA 1
ATOM 2112 C C . THR A 1 258 ? 2.355 9.078 -8.227 1 62.88 258 THR A C 1
ATOM 2114 O O . THR A 1 258 ? 2.246 10.086 -7.523 1 62.88 258 THR A O 1
ATOM 2117 N N . ASP A 1 259 ? 3.303 8.258 -8.086 1 59.84 259 ASP A N 1
ATOM 2118 C CA . ASP A 1 259 ? 4.367 8.469 -7.109 1 59.84 259 ASP A CA 1
ATOM 2119 C C . ASP A 1 259 ? 5.125 9.766 -7.395 1 59.84 259 ASP A C 1
ATOM 2121 O O . ASP A 1 259 ? 5.586 10.438 -6.469 1 59.84 259 ASP A O 1
ATOM 2125 N N . THR A 1 260 ? 5.156 10.023 -8.641 1 55.75 260 THR A N 1
ATOM 2126 C CA . THR A 1 260 ? 5.836 11.25 -9.047 1 55.75 260 THR A CA 1
ATOM 2127 C C . THR A 1 260 ? 5.09 12.477 -8.531 1 55.75 260 THR A C 1
ATOM 2129 O O . THR A 1 260 ? 5.707 13.461 -8.117 1 55.75 260 THR A O 1
ATOM 2132 N N . ASP A 1 261 ? 3.836 12.375 -8.484 1 59.38 261 ASP A N 1
ATOM 2133 C CA . ASP A 1 261 ? 3.014 13.469 -7.973 1 59.38 261 ASP A CA 1
ATOM 2134 C C . ASP A 1 261 ? 3.225 13.664 -6.477 1 59.38 261 ASP A C 1
ATOM 2136 O O . ASP A 1 261 ? 3.211 14.797 -5.984 1 59.38 261 ASP A O 1
ATOM 2140 N N . ILE A 1 262 ? 3.555 12.523 -5.922 1 59.75 262 ILE A N 1
ATOM 2141 C CA . ILE A 1 262 ? 3.578 12.516 -4.461 1 59.75 262 ILE A CA 1
ATOM 2142 C C . ILE A 1 262 ? 4.957 12.938 -3.965 1 59.75 262 ILE A C 1
ATOM 2144 O O . ILE A 1 262 ? 5.078 13.633 -2.953 1 59.75 262 ILE A O 1
ATOM 2148 N N . ASP A 1 263 ? 6.004 12.57 -4.777 1 56.88 263 ASP A N 1
ATOM 2149 C CA . ASP A 1 263 ? 7.367 12.805 -4.316 1 56.88 263 ASP A CA 1
ATOM 2150 C C . ASP A 1 263 ? 7.977 14.023 -5.004 1 56.88 263 ASP A C 1
ATOM 2152 O O . ASP A 1 263 ? 9.188 14.07 -5.234 1 56.88 263 ASP A O 1
ATOM 2156 N N . GLU A 1 264 ? 7.34 14.945 -5.348 1 53.59 264 GLU A N 1
ATOM 2157 C CA . GLU A 1 264 ? 7.82 16.094 -6.129 1 53.59 264 GLU A CA 1
ATOM 2158 C C . GLU A 1 264 ? 9.039 16.734 -5.473 1 53.59 264 GLU A C 1
ATOM 2160 O O . GLU A 1 264 ? 9.836 17.391 -6.148 1 53.59 264 GLU A O 1
ATOM 2165 N N . GLU A 1 265 ? 9.188 16.641 -4.242 1 53.81 265 GLU A N 1
ATOM 2166 C CA . GLU A 1 265 ? 10.328 17.344 -3.666 1 53.81 265 GLU A CA 1
ATOM 2167 C C . GLU A 1 265 ? 11.586 16.484 -3.729 1 53.81 265 GLU A C 1
ATOM 2169 O O . GLU A 1 265 ? 12.703 16.984 -3.59 1 53.81 265 GLU A O 1
ATOM 2174 N N . ARG A 1 266 ? 11.445 15.18 -3.957 1 48.31 266 ARG A N 1
ATOM 2175 C CA . ARG A 1 266 ? 12.648 14.359 -3.916 1 48.31 266 ARG A CA 1
ATOM 2176 C C . ARG A 1 266 ? 13.547 14.641 -5.117 1 48.31 266 ARG A C 1
ATOM 2178 O O . ARG A 1 266 ? 14.773 14.531 -5.02 1 48.31 266 ARG A O 1
ATOM 2185 N N . ASP A 1 267 ? 13.008 14.797 -6.238 1 40.22 267 ASP A N 1
ATOM 2186 C CA . ASP A 1 267 ? 13.867 14.953 -7.406 1 40.22 267 ASP A CA 1
ATOM 2187 C C . ASP A 1 267 ? 14.68 16.25 -7.324 1 40.22 267 ASP A C 1
ATOM 2189 O O . ASP A 1 267 ? 15.508 16.516 -8.188 1 40.22 267 ASP A O 1
ATOM 2193 N N . MET A 1 268 ? 14.25 17.094 -6.516 1 36.84 268 MET A N 1
ATOM 2194 C CA . MET A 1 268 ? 15.008 18.328 -6.57 1 36.84 268 MET A CA 1
ATOM 2195 C C . MET A 1 268 ? 16.25 18.266 -5.691 1 36.84 268 MET A C 1
ATOM 2197 O O . MET A 1 268 ? 16.359 18.984 -4.699 1 36.84 268 MET A O 1
ATOM 2201 N N . LYS A 1 269 ? 16.703 17.094 -5.43 1 36.03 269 LYS A N 1
ATOM 2202 C CA . LYS A 1 269 ? 18.109 17.188 -5.012 1 36.03 269 LYS A CA 1
ATOM 2203 C C . LYS A 1 269 ? 18.891 18.125 -5.934 1 36.03 269 LYS A C 1
ATOM 2205 O O . LYS A 1 269 ? 19.031 17.844 -7.125 1 36.03 269 LYS A O 1
ATOM 2210 N N . GLY A 1 270 ? 18.812 19.328 -5.719 1 32.38 270 GLY A N 1
ATOM 2211 C CA . GLY A 1 270 ? 19.844 20.188 -6.277 1 32.38 270 GLY A CA 1
ATOM 2212 C C . GLY A 1 270 ? 21.188 19.516 -6.375 1 32.38 270 GLY A C 1
ATOM 2213 O O . GLY A 1 270 ? 21.438 18.5 -5.738 1 32.38 270 GLY A O 1
ATOM 2214 N N . PRO A 1 271 ? 21.969 19.781 -7.406 1 33.31 271 PRO A N 1
ATOM 2215 C CA . PRO A 1 271 ? 23.406 19.484 -7.527 1 33.31 271 PRO A CA 1
ATOM 2216 C C . PRO A 1 271 ? 24.141 19.547 -6.188 1 33.31 271 PRO A C 1
ATOM 2218 O O . PRO A 1 271 ? 25.359 19.453 -6.152 1 33.31 271 PRO A O 1
ATOM 2221 N N . GLY A 1 272 ? 23.438 20.141 -5.23 1 32.72 272 GLY A N 1
ATOM 2222 C CA . GLY A 1 272 ? 24.328 20.375 -4.105 1 32.72 272 GLY A CA 1
ATOM 2223 C C . GLY A 1 272 ? 24.734 19.094 -3.391 1 32.72 272 GLY A C 1
ATOM 2224 O O . GLY A 1 272 ? 24.406 18.906 -2.215 1 32.72 272 GLY A O 1
ATOM 2225 N N . GLY A 1 273 ? 24.578 17.969 -4.059 1 29.59 273 GLY A N 1
ATOM 2226 C CA . GLY A 1 273 ? 25.328 16.875 -3.469 1 29.59 273 GLY A CA 1
ATOM 2227 C C . GLY A 1 273 ? 26.734 17.266 -3.047 1 29.59 273 GLY A C 1
ATOM 2228 O O . GLY A 1 273 ? 27.484 17.844 -3.838 1 29.59 273 GLY A O 1
ATOM 2229 N N . PHE A 1 274 ? 26.875 17.656 -1.779 1 27.89 274 PHE A N 1
ATOM 2230 C CA . PHE A 1 274 ? 28.234 17.766 -1.279 1 27.89 274 PHE A CA 1
ATOM 2231 C C . PHE A 1 274 ? 29.062 16.531 -1.678 1 27.89 274 PHE A C 1
ATOM 2233 O O . PHE A 1 274 ? 28.781 15.422 -1.211 1 27.89 274 PHE A O 1
ATOM 2240 N N . GLN A 1 275 ? 29.328 16.344 -2.926 1 27.06 275 GLN A N 1
ATOM 2241 C CA . GLN A 1 275 ? 30.469 15.5 -3.264 1 27.06 275 GLN A CA 1
ATOM 2242 C C . GLN A 1 275 ? 31.594 15.656 -2.236 1 27.06 275 GLN A C 1
ATOM 2244 O O . GLN A 1 275 ? 32.125 16.75 -2.047 1 27.06 275 GLN A O 1
ATOM 2249 N N . ARG A 1 276 ? 31.453 14.797 -1.201 1 27.64 276 ARG A N 1
ATOM 2250 C CA . ARG A 1 276 ? 32.656 14.695 -0.397 1 27.64 276 ARG A CA 1
ATOM 2251 C C . ARG A 1 276 ? 33.906 14.5 -1.28 1 27.64 276 ARG A C 1
ATOM 2253 O O . ARG A 1 276 ? 34.125 13.414 -1.814 1 27.64 276 ARG A O 1
ATOM 2260 N N . ARG A 1 277 ? 34.188 15.438 -2.109 1 26.95 277 ARG A N 1
ATOM 2261 C CA . ARG A 1 277 ? 35.531 15.312 -2.66 1 26.95 277 ARG A CA 1
ATOM 2262 C C . ARG A 1 277 ? 36.562 15.141 -1.551 1 26.95 277 ARG A C 1
ATOM 2264 O O . ARG A 1 277 ? 36.562 15.883 -0.571 1 26.95 277 ARG A O 1
ATOM 2271 N N . PRO A 1 278 ? 37 13.875 -1.308 1 27.92 278 PRO A N 1
ATOM 2272 C CA . PRO A 1 278 ? 38.219 13.742 -0.48 1 27.92 278 PRO A CA 1
ATOM 2273 C C . PRO A 1 278 ? 39.25 14.812 -0.783 1 27.92 278 PRO A C 1
ATOM 2275 O O . PRO A 1 278 ? 39.781 14.852 -1.891 1 27.92 278 PRO A O 1
ATOM 2278 N N . GLY A 1 279 ? 38.781 16.062 -0.624 1 25.06 279 GLY A N 1
ATOM 2279 C CA . GLY A 1 279 ? 39.781 17.094 -0.771 1 25.06 279 GLY A CA 1
ATOM 2280 C C . GLY A 1 279 ? 41.062 16.797 0.007 1 25.06 279 GLY A C 1
ATOM 2281 O O . GLY A 1 279 ? 41 16.234 1.099 1 25.06 279 GLY A O 1
ATOM 2282 N N . ASN A 1 280 ? 42.031 16.234 -0.713 1 26.08 280 ASN A N 1
ATOM 2283 C CA . ASN A 1 280 ? 43.438 16.344 -0.302 1 26.08 280 ASN A CA 1
ATOM 2284 C C . ASN A 1 280 ? 43.688 17.641 0.449 1 26.08 280 ASN A C 1
ATOM 2286 O O . ASN A 1 280 ? 43.219 18.703 0.056 1 26.08 280 ASN A O 1
ATOM 2290 N N . MET A 1 281 ? 43.844 17.547 1.779 1 24.5 281 MET A N 1
ATOM 2291 C CA . MET A 1 281 ? 44.188 18.609 2.725 1 24.5 281 MET A CA 1
ATOM 2292 C C . MET A 1 281 ? 45.156 19.594 2.119 1 24.5 281 MET A C 1
ATOM 2294 O O . MET A 1 281 ? 45.594 20.531 2.791 1 24.5 281 MET A O 1
ATOM 2298 N N . ALA A 1 282 ? 45.875 18.984 1.038 1 22.84 282 ALA A N 1
ATOM 2299 C CA . ALA A 1 282 ? 47.062 19.844 0.927 1 22.84 282 ALA A CA 1
ATOM 2300 C C . ALA A 1 282 ? 46.656 21.281 0.643 1 22.84 282 ALA A C 1
ATOM 2302 O O . ALA A 1 282 ? 47.156 22.219 1.283 1 22.84 282 ALA A O 1
ATOM 2303 N N . SER A 1 283 ? 46.188 21.562 -0.697 1 22.61 283 SER A N 1
ATOM 2304 C CA . SER A 1 283 ? 46.656 22.812 -1.295 1 22.61 283 SER A CA 1
ATOM 2305 C C . SER A 1 283 ? 45.781 23.984 -0.91 1 22.61 283 SER A C 1
ATOM 2307 O O . SER A 1 283 ? 45.969 25.094 -1.396 1 22.61 283 SER A O 1
ATOM 2309 N N . MET A 1 284 ? 44.562 23.859 -0.399 1 23.14 284 MET A N 1
ATOM 2310 C CA . MET A 1 284 ? 43.656 24.953 -0.743 1 23.14 284 MET A CA 1
ATOM 2311 C C . MET A 1 284 ? 44.125 26.266 -0.12 1 23.14 284 MET A C 1
ATOM 2313 O O . MET A 1 284 ? 43.906 26.516 1.064 1 23.14 284 MET A O 1
ATOM 2317 N N . SER A 1 285 ? 45.438 26.578 -0.412 1 22.34 285 SER A N 1
ATOM 2318 C CA . SER A 1 285 ? 45.875 27.938 -0.093 1 22.34 285 SER A CA 1
ATOM 2319 C C . SER A 1 285 ? 44.906 28.969 -0.66 1 22.34 285 SER A C 1
ATOM 2321 O O . SER A 1 285 ? 44.188 28.703 -1.634 1 22.34 285 SER A O 1
ATOM 2323 N N . GLY A 1 286 ? 44.594 30.156 -0.037 1 20.44 286 GLY A N 1
ATOM 2324 C CA . GLY A 1 286 ? 43.719 31.281 0.189 1 20.44 286 GLY A CA 1
ATOM 2325 C C . GLY A 1 286 ? 43.469 32.094 -1.06 1 20.44 286 GLY A C 1
ATOM 2326 O O . GLY A 1 286 ? 42.5 32.875 -1.125 1 20.44 286 GLY A O 1
ATOM 2327 N N . ALA A 1 287 ? 44.5 32.469 -1.988 1 23.47 287 ALA A N 1
ATOM 2328 C CA . ALA A 1 287 ? 44.531 33.875 -2.324 1 23.47 287 ALA A CA 1
ATOM 2329 C C . ALA A 1 287 ? 43.562 34.188 -3.48 1 23.47 287 ALA A C 1
ATOM 2331 O O . ALA A 1 287 ? 43.312 35.344 -3.777 1 23.47 287 ALA A O 1
ATOM 2332 N N . ASP A 1 288 ? 43.219 33.219 -4.426 1 21.89 288 ASP A N 1
ATOM 2333 C CA . ASP A 1 288 ? 43.062 33.938 -5.695 1 21.89 288 ASP A CA 1
ATOM 2334 C C . ASP A 1 288 ? 41.75 34.719 -5.727 1 21.89 288 ASP A C 1
ATOM 2336 O O . ASP A 1 288 ? 40.75 34.281 -5.152 1 21.89 288 ASP A O 1
ATOM 2340 N N . ASP A 1 289 ? 41.656 36 -6.254 1 22.84 289 ASP A N 1
ATOM 2341 C CA . ASP A 1 289 ? 40.875 37.25 -6.449 1 22.84 289 ASP A CA 1
ATOM 2342 C C . ASP A 1 289 ? 39.719 37 -7.414 1 22.84 289 ASP A C 1
ATOM 2344 O O . ASP A 1 289 ? 39.188 37.969 -7.977 1 22.84 289 ASP A O 1
ATOM 2348 N N . ASN A 1 290 ? 39.188 35.75 -7.59 1 24.08 290 ASN A N 1
ATOM 2349 C CA . ASN A 1 290 ? 38.406 35.719 -8.812 1 24.08 290 ASN A CA 1
ATOM 2350 C C . ASN A 1 290 ? 37.25 36.719 -8.789 1 24.08 290 ASN A C 1
ATOM 2352 O O . ASN A 1 290 ? 36.688 37 -7.734 1 24.08 290 ASN A O 1
ATOM 2356 N N . VAL A 1 291 ? 37.094 37.625 -9.859 1 23.19 291 VAL A N 1
ATOM 2357 C CA . VAL A 1 291 ? 36.25 38.688 -10.352 1 23.19 291 VAL A CA 1
ATOM 2358 C C . VAL A 1 291 ? 34.812 38.188 -10.469 1 23.19 291 VAL A C 1
ATOM 2360 O O . VAL A 1 291 ? 34.562 37.125 -11.055 1 23.19 291 VAL A O 1
ATOM 2363 N N . TYR A 1 292 ? 33.938 38.531 -9.523 1 20.27 292 TYR A N 1
ATOM 2364 C CA . TYR A 1 292 ? 32.5 38.406 -9.336 1 20.27 292 TYR A CA 1
ATOM 2365 C C . TYR A 1 292 ? 31.75 38.875 -10.578 1 20.27 292 TYR A C 1
ATOM 2367 O O . TYR A 1 292 ? 31.688 40.062 -10.859 1 20.27 292 TYR A O 1
ATOM 2375 N N . SER A 1 293 ? 31.906 38.219 -11.789 1 24.67 293 SER A N 1
ATOM 2376 C CA . SER A 1 293 ? 31.094 38.75 -12.891 1 24.67 293 SER A CA 1
ATOM 2377 C C . SER A 1 293 ? 29.609 38.75 -12.539 1 24.67 293 SER A C 1
ATOM 2379 O O . SER A 1 293 ? 29.125 37.781 -11.938 1 24.67 293 SER A O 1
ATOM 2381 N N . GLU A 1 294 ? 28.969 39.875 -12.445 1 20.75 294 GLU A N 1
ATOM 2382 C CA . GLU A 1 294 ? 27.609 40.344 -12.219 1 20.75 294 GLU A CA 1
ATOM 2383 C C . GLU A 1 294 ? 26.625 39.719 -13.211 1 20.75 294 GLU A C 1
ATOM 2385 O O . GLU A 1 294 ? 26.672 40 -14.406 1 20.75 294 GLU A O 1
ATOM 2390 N N . PHE A 1 295 ? 26.484 38.375 -13.234 1 23.53 295 PHE A N 1
ATOM 2391 C CA . PHE A 1 295 ? 25.453 37.906 -14.172 1 23.53 295 PHE A CA 1
ATOM 2392 C C . PHE A 1 295 ? 24.125 38.594 -13.898 1 23.53 295 PHE A C 1
ATOM 2394 O O . PHE A 1 295 ? 23.719 38.75 -12.75 1 23.53 295 PHE A O 1
ATOM 2401 N N . ARG A 1 296 ? 23.594 39.438 -14.82 1 26.17 296 ARG A N 1
ATOM 2402 C CA . ARG A 1 296 ? 22.328 40.156 -14.992 1 26.17 296 ARG A CA 1
ATOM 2403 C C . ARG A 1 296 ? 21.141 39.219 -14.961 1 26.17 296 ARG A C 1
ATOM 2405 O O . ARG A 1 296 ? 21.078 38.281 -15.758 1 26.17 296 ARG A O 1
ATOM 2412 N N . ARG A 1 297 ? 20.531 38.969 -13.805 1 27.03 297 ARG A N 1
ATOM 2413 C CA . ARG A 1 297 ? 19.297 38.281 -13.406 1 27.03 297 ARG A CA 1
ATOM 2414 C C . ARG A 1 297 ? 18.125 38.75 -14.258 1 27.03 297 ARG A C 1
ATOM 2416 O O . ARG A 1 297 ? 17.797 39.938 -14.273 1 27.03 297 ARG A O 1
ATOM 2423 N N . GLY A 1 298 ? 17.938 38.156 -15.445 1 26.52 298 GLY A N 1
ATOM 2424 C CA . GLY A 1 298 ? 16.734 38.469 -16.203 1 26.52 298 GLY A CA 1
ATOM 2425 C C . GLY A 1 298 ? 15.469 38.281 -15.391 1 26.52 298 GLY A C 1
ATOM 2426 O O . GLY A 1 298 ? 15.406 37.438 -14.492 1 26.52 298 GLY A O 1
ATOM 2427 N N . LYS A 1 299 ? 14.617 39.281 -15.203 1 29.34 299 LYS A N 1
ATOM 2428 C CA . LYS A 1 299 ? 13.352 39.656 -14.562 1 29.34 299 LYS A CA 1
ATOM 2429 C C . LYS A 1 299 ? 12.25 38.656 -14.953 1 29.34 299 LYS A C 1
ATOM 2431 O O . LYS A 1 299 ? 11.602 38.844 -15.984 1 29.34 299 LYS A O 1
ATOM 2436 N N . SER A 1 300 ? 12.398 37.344 -14.969 1 27.84 300 SER A N 1
ATOM 2437 C CA . SER A 1 300 ? 11.18 36.625 -15.352 1 27.84 300 SER A CA 1
ATOM 2438 C C . SER A 1 300 ? 10.078 36.844 -14.32 1 27.84 300 SER A C 1
ATOM 2440 O O . SER A 1 300 ? 10.281 36.594 -13.125 1 27.84 300 SER A O 1
ATOM 2442 N N . ASN A 1 301 ? 9.062 37.719 -14.438 1 26.48 301 ASN A N 1
ATOM 2443 C CA . ASN A 1 301 ? 7.852 38.188 -13.766 1 26.48 301 ASN A CA 1
ATOM 2444 C C . ASN A 1 301 ? 6.879 37.031 -13.5 1 26.48 301 ASN A C 1
ATOM 2446 O O . ASN A 1 301 ? 5.898 36.875 -14.234 1 26.48 301 ASN A O 1
ATOM 2450 N N . ALA A 1 302 ? 7.242 35.844 -13.242 1 32.22 302 ALA A N 1
ATOM 2451 C CA . ALA A 1 302 ? 6.16 34.906 -12.953 1 32.22 302 ALA A CA 1
ATOM 2452 C C . ALA A 1 302 ? 5.52 35.219 -11.602 1 32.22 302 ALA A C 1
ATOM 2454 O O . ALA A 1 302 ? 6.102 34.938 -10.555 1 32.22 302 ALA A O 1
ATOM 2455 N N . LYS A 1 303 ? 4.598 36.156 -11.547 1 32.12 303 LYS A N 1
ATOM 2456 C CA . LYS A 1 303 ? 3.779 36.562 -10.406 1 32.12 303 LYS A CA 1
ATOM 2457 C C . LYS A 1 303 ? 2.969 35.375 -9.875 1 32.12 303 LYS A C 1
ATOM 2459 O O . LYS A 1 303 ? 2.525 34.531 -10.648 1 32.12 303 LYS A O 1
ATOM 2464 N N . HIS A 1 304 ? 3.188 35.125 -8.656 1 37.88 304 HIS A N 1
ATOM 2465 C CA . HIS A 1 304 ? 2.379 34.094 -8.023 1 37.88 304 HIS A CA 1
ATOM 2466 C C . HIS A 1 304 ? 0.896 34.281 -8.305 1 37.88 304 HIS A C 1
ATOM 2468 O O . HIS A 1 304 ? 0.386 35.406 -8.172 1 37.88 304 HIS A O 1
ATOM 2474 N N . PRO A 1 305 ? 0.246 33.438 -8.992 1 39.84 305 PRO A N 1
ATOM 2475 C CA . PRO A 1 305 ? -1.121 33.625 -9.484 1 39.84 305 PRO A CA 1
ATOM 2476 C C . PRO A 1 305 ? -2.057 34.188 -8.422 1 39.84 305 PRO A C 1
ATOM 2478 O O . PRO A 1 305 ? -3.016 34.906 -8.742 1 39.84 305 PRO A O 1
ATOM 2481 N N . LEU A 1 306 ? -1.713 33.938 -7.195 1 35.5 306 LEU A N 1
ATOM 2482 C CA . LEU A 1 306 ? -2.723 34.281 -6.211 1 35.5 306 LEU A CA 1
ATOM 2483 C C . LEU A 1 306 ? -2.713 35.812 -5.957 1 35.5 306 LEU A C 1
ATOM 2485 O O . LEU A 1 306 ? -3.705 36.375 -5.488 1 35.5 306 LEU A O 1
ATOM 2489 N N . PHE A 1 307 ? -1.586 36.438 -6.152 1 41.88 307 PHE A N 1
ATOM 2490 C CA . PHE A 1 307 ? -1.538 37.844 -5.785 1 41.88 307 PHE A CA 1
ATOM 2491 C C . PHE A 1 307 ? -2.211 38.688 -6.848 1 41.88 307 PHE A C 1
ATOM 2493 O O . PHE A 1 307 ? -2.203 39.938 -6.758 1 41.88 307 PHE A O 1
ATOM 2500 N N . LYS A 1 308 ? -2.539 38.25 -7.906 1 39.28 308 LYS A N 1
ATOM 2501 C CA . LYS A 1 308 ? -3.166 39.094 -8.922 1 39.28 308 LYS A CA 1
ATOM 2502 C C . LYS A 1 308 ? -4.41 39.781 -8.367 1 39.28 308 LYS A C 1
ATOM 2504 O O . LYS A 1 308 ? -4.699 40.938 -8.719 1 39.28 308 LYS A O 1
ATOM 2509 N N . LYS A 1 309 ? -5.145 39.094 -7.504 1 38 309 LYS A N 1
ATOM 2510 C CA . LYS A 1 309 ? -6.484 39.656 -7.281 1 38 309 LYS A CA 1
ATOM 2511 C C . LYS A 1 309 ? -6.465 40.75 -6.215 1 38 309 LYS A C 1
ATOM 2513 O O . LYS A 1 309 ? -7.488 41.375 -5.945 1 38 309 LYS A O 1
ATOM 2518 N N . PHE A 1 310 ? -5.406 40.844 -5.453 1 32.91 310 PHE A N 1
ATOM 2519 C CA . PHE A 1 310 ? -5.582 41.812 -4.359 1 32.91 310 PHE A CA 1
ATOM 2520 C C . PHE A 1 310 ? -5.406 43.219 -4.852 1 32.91 310 PHE A C 1
ATOM 2522 O O . PHE A 1 310 ? -5.344 44.156 -4.051 1 32.91 310 PHE A O 1
ATOM 2529 N N . LYS A 1 311 ? -4.965 43.5 -6.082 1 34.91 311 LYS A N 1
ATOM 2530 C CA . LYS A 1 311 ? -4.848 44.875 -6.531 1 34.91 311 LYS A CA 1
ATOM 2531 C C . LYS A 1 311 ? -6.223 45.5 -6.777 1 34.91 311 LYS A C 1
ATOM 2533 O O . LYS A 1 311 ? -6.328 46.656 -7.223 1 34.91 311 LYS A O 1
ATOM 2538 N N . ARG A 1 312 ? -7.395 44.969 -6.34 1 29.42 312 ARG A N 1
ATOM 2539 C CA . ARG A 1 312 ? -8.453 45.938 -6.605 1 29.42 312 ARG A CA 1
ATOM 2540 C C . ARG A 1 312 ? -8.508 47 -5.516 1 29.42 312 ARG A C 1
ATOM 2542 O O . ARG A 1 312 ? -8.25 46.719 -4.344 1 29.42 312 ARG A O 1
ATOM 2549 N N . LEU B 1 1 ? 19.328 -20.641 39.938 1 19.36 1 LEU B N 1
ATOM 2550 C CA . LEU B 1 1 ? 20.484 -19.906 39.438 1 19.36 1 LEU B CA 1
ATOM 2551 C C . LEU B 1 1 ? 20.047 -18.734 38.562 1 19.36 1 LEU B C 1
ATOM 2553 O O . LEU B 1 1 ? 19.266 -18.891 37.625 1 19.36 1 LEU B O 1
ATOM 2557 N N . GLY B 1 2 ? 20 -17.234 38.906 1 21.97 2 GLY B N 1
ATOM 2558 C CA . GLY B 1 2 ? 19.094 -16.094 38.844 1 21.97 2 GLY B CA 1
ATOM 2559 C C . GLY B 1 2 ? 19.344 -15.18 37.656 1 21.97 2 GLY B C 1
ATOM 2560 O O . GLY B 1 2 ? 20.484 -14.875 37.344 1 21.97 2 GLY B O 1
ATOM 2561 N N . LEU B 1 3 ? 18.812 -15.016 36.438 1 19.86 3 LEU B N 1
ATOM 2562 C CA . LEU B 1 3 ? 19.188 -14.727 35.031 1 19.86 3 LEU B CA 1
ATOM 2563 C C . LEU B 1 3 ? 19.312 -13.219 34.812 1 19.86 3 LEU B C 1
ATOM 2565 O O . LEU B 1 3 ? 18.312 -12.5 34.875 1 19.86 3 LEU B O 1
ATOM 2569 N N . THR B 1 4 ? 20.328 -12.266 35.281 1 19.78 4 THR B N 1
ATOM 2570 C CA . THR B 1 4 ? 20.625 -10.859 35.5 1 19.78 4 THR B CA 1
ATOM 2571 C C . THR B 1 4 ? 20.922 -10.164 34.188 1 19.78 4 THR B C 1
ATOM 2573 O O . THR B 1 4 ? 21.688 -10.68 33.344 1 19.78 4 THR B O 1
ATOM 2576 N N . ALA B 1 5 ? 20.172 -9.383 33.406 1 24.02 5 ALA B N 1
ATOM 2577 C CA . ALA B 1 5 ? 19.906 -9.141 32 1 24.02 5 ALA B CA 1
ATOM 2578 C C . ALA B 1 5 ? 20.922 -8.164 31.422 1 24.02 5 ALA B C 1
ATOM 2580 O O . ALA B 1 5 ? 21.016 -7.02 31.859 1 24.02 5 ALA B O 1
ATOM 2581 N N . THR B 1 6 ? 22.281 -8.297 31.141 1 21.31 6 THR B N 1
ATOM 2582 C CA . THR B 1 6 ? 23.531 -7.574 31 1 21.31 6 THR B CA 1
ATOM 2583 C C . THR B 1 6 ? 23.578 -6.816 29.672 1 21.31 6 THR B C 1
ATOM 2585 O O . THR B 1 6 ? 23.188 -7.352 28.625 1 21.31 6 THR B O 1
ATOM 2588 N N . LEU B 1 7 ? 23.906 -5.539 29.672 1 23.36 7 LEU B N 1
ATOM 2589 C CA . LEU B 1 7 ? 23.969 -4.379 28.781 1 23.36 7 LEU B CA 1
ATOM 2590 C C . LEU B 1 7 ? 25.078 -4.547 27.734 1 23.36 7 LEU B C 1
ATOM 2592 O O . LEU B 1 7 ? 26.234 -4.777 28.094 1 23.36 7 LEU B O 1
ATOM 2596 N N . VAL B 1 8 ? 25.25 -5.309 26.922 1 23.72 8 VAL B N 1
ATOM 2597 C CA . VAL B 1 8 ? 26.562 -5.672 26.406 1 23.72 8 VAL B CA 1
ATOM 2598 C C . VAL B 1 8 ? 27.141 -4.508 25.594 1 23.72 8 VAL B C 1
ATOM 2600 O O . VAL B 1 8 ? 26.516 -4.02 24.656 1 23.72 8 VAL B O 1
ATOM 2603 N N . ARG B 1 9 ? 28.297 -3.639 26.328 1 24.09 9 ARG B N 1
ATOM 2604 C CA . ARG B 1 9 ? 29.453 -2.773 26.141 1 24.09 9 ARG B CA 1
ATOM 2605 C C . ARG B 1 9 ? 30.328 -3.26 25 1 24.09 9 ARG B C 1
ATOM 2607 O O . ARG B 1 9 ? 30.812 -4.398 25.016 1 24.09 9 ARG B O 1
ATOM 2614 N N . GLU B 1 10 ? 30.297 -3.004 23.781 1 25.73 10 GLU B N 1
ATOM 2615 C CA . GLU B 1 10 ? 31.625 -3.316 23.25 1 25.73 10 GLU B CA 1
ATOM 2616 C C . GLU B 1 10 ? 32.688 -2.453 23.906 1 25.73 10 GLU B C 1
ATOM 2618 O O . GLU B 1 10 ? 32.406 -1.332 24.344 1 25.73 10 GLU B O 1
ATOM 2623 N N . ASP B 1 11 ? 33.875 -2.615 24.453 1 23.95 11 ASP B N 1
ATOM 2624 C CA . ASP B 1 11 ? 34.625 -2.049 25.547 1 23.95 11 ASP B CA 1
ATOM 2625 C C . ASP B 1 11 ? 34.812 -0.54 25.375 1 23.95 11 ASP B C 1
ATOM 2627 O O . ASP B 1 11 ? 34.406 0.236 26.25 1 23.95 11 ASP B O 1
ATOM 2631 N N . ASP B 1 12 ? 35.938 0.13 24.859 1 24.08 12 ASP B N 1
ATOM 2632 C CA . ASP B 1 12 ? 36.875 1.216 25.188 1 24.08 12 ASP B CA 1
ATOM 2633 C C . ASP B 1 12 ? 36.375 2.539 24.594 1 24.08 12 ASP B C 1
ATOM 2635 O O . ASP B 1 12 ? 36.469 3.584 25.25 1 24.08 12 ASP B O 1
ATOM 2639 N N . LYS B 1 13 ? 36.281 2.758 23.312 1 26.61 13 LYS B N 1
ATOM 2640 C CA . LYS B 1 13 ? 36.5 4.059 22.688 1 26.61 13 LYS B CA 1
ATOM 2641 C C . LYS B 1 13 ? 35.219 4.891 22.688 1 26.61 13 LYS B C 1
ATOM 2643 O O . LYS B 1 13 ? 35.125 5.895 21.969 1 26.61 13 LYS B O 1
ATOM 2648 N N . ILE B 1 14 ? 34.188 4.539 23.219 1 25.17 14 ILE B N 1
ATOM 2649 C CA . ILE B 1 14 ? 32.812 5.082 23.281 1 25.17 14 ILE B CA 1
ATOM 2650 C C . ILE B 1 14 ? 32.844 6.434 23.984 1 25.17 14 ILE B C 1
ATOM 2652 O O . ILE B 1 14 ? 31.781 7.027 24.219 1 25.17 14 ILE B O 1
ATOM 2656 N N . ALA B 1 15 ? 33.844 6.789 24.531 1 26.33 15 ALA B N 1
ATOM 2657 C CA . ALA B 1 15 ? 34.062 7.863 25.5 1 26.33 15 ALA B CA 1
ATOM 2658 C C . ALA B 1 15 ? 33.688 9.219 24.906 1 26.33 15 ALA B C 1
ATOM 2660 O O . ALA B 1 15 ? 33.062 10.047 25.562 1 26.33 15 ALA B O 1
ATOM 2661 N N . ASP B 1 16 ? 34.281 9.578 23.812 1 26.59 16 ASP B N 1
ATOM 2662 C CA . ASP B 1 16 ? 34.594 10.992 23.578 1 26.59 16 ASP B CA 1
ATOM 2663 C C . ASP B 1 16 ? 33.375 11.719 22.984 1 26.59 16 ASP B C 1
ATOM 2665 O O . ASP B 1 16 ? 33.438 12.922 22.719 1 26.59 16 ASP B O 1
ATOM 2669 N N . LEU B 1 17 ? 32.625 11.078 22.375 1 25.27 17 LEU B N 1
ATOM 2670 C CA . LEU B 1 17 ? 31.812 11.922 21.531 1 25.27 17 LEU B CA 1
ATOM 2671 C C . LEU B 1 17 ? 30.875 12.781 22.359 1 25.27 17 LEU B C 1
ATOM 2673 O O . LEU B 1 17 ? 29.953 13.422 21.828 1 25.27 17 LEU B O 1
ATOM 2677 N N . ASN B 1 18 ? 30.984 13.094 23.703 1 29.28 18 ASN B N 1
ATOM 2678 C CA . ASN B 1 18 ? 30.531 14.039 24.719 1 29.28 18 ASN B CA 1
ATOM 2679 C C . ASN B 1 18 ? 30.531 15.469 24.188 1 29.28 18 ASN B C 1
ATOM 2681 O O . ASN B 1 18 ? 29.906 16.359 24.781 1 29.28 18 ASN B O 1
ATOM 2685 N N . PHE B 1 19 ? 31.438 15.828 23.438 1 25.62 19 PHE B N 1
ATOM 2686 C CA . PHE B 1 19 ? 32.031 17.172 23.375 1 25.62 19 PHE B CA 1
ATOM 2687 C C . PHE B 1 19 ? 31.047 18.141 22.734 1 25.62 19 PHE B C 1
ATOM 2689 O O . PHE B 1 19 ? 30.922 19.281 23.188 1 25.62 19 PHE B O 1
ATOM 2696 N N . LEU B 1 20 ? 30.75 18.109 21.453 1 26.2 20 LEU B N 1
ATOM 2697 C CA . LEU B 1 20 ? 30.516 19.406 20.828 1 26.2 20 LEU B CA 1
ATOM 2698 C C . LEU B 1 20 ? 29.125 19.938 21.188 1 26.2 20 LEU B C 1
ATOM 2700 O O . LEU B 1 20 ? 28.656 20.891 20.578 1 26.2 20 LEU B O 1
ATOM 2704 N N . ILE B 1 21 ? 28.203 19.078 21.75 1 26.86 21 ILE B N 1
ATOM 2705 C CA . ILE B 1 21 ? 27.109 19.812 22.375 1 26.86 21 ILE B CA 1
ATOM 2706 C C . ILE B 1 21 ? 27.656 20.844 23.344 1 26.86 21 ILE B C 1
ATOM 2708 O O . ILE B 1 21 ? 28.312 20.5 24.328 1 26.86 21 ILE B O 1
ATOM 2712 N N . GLY B 1 22 ? 28.062 21.906 22.797 1 27.44 22 GLY B N 1
ATOM 2713 C CA . GLY B 1 22 ? 28.5 22.906 23.766 1 27.44 22 GLY B CA 1
ATOM 2714 C C . GLY B 1 22 ? 27.719 22.859 25.062 1 27.44 22 GLY B C 1
ATOM 2715 O O . GLY B 1 22 ? 26.719 22.141 25.156 1 27.44 22 GLY B O 1
ATOM 2716 N N . PRO B 1 23 ? 28.188 23.641 26.078 1 27.7 23 PRO B N 1
ATOM 2717 C CA . PRO B 1 23 ? 27.625 23.734 27.422 1 27.7 23 PRO B CA 1
ATOM 2718 C C . PRO B 1 23 ? 26.109 23.781 27.438 1 27.7 23 PRO B C 1
ATOM 2720 O O . PRO B 1 23 ? 25.484 24.016 26.391 1 27.7 23 PRO B O 1
ATOM 2723 N N . LYS B 1 24 ? 25.438 23.422 28.688 1 29.62 24 LYS B N 1
ATOM 2724 C CA . LYS B 1 24 ? 24.234 23.609 29.5 1 29.62 24 LYS B CA 1
ATOM 2725 C C . LYS B 1 24 ? 23.531 24.906 29.156 1 29.62 24 LYS B C 1
ATOM 2727 O O . LYS B 1 24 ? 24 26 29.516 1 29.62 24 LYS B O 1
ATOM 2732 N N . LEU B 1 25 ? 23.406 25.281 28.062 1 32.69 25 LEU B N 1
ATOM 2733 C CA . LEU B 1 25 ? 22.781 26.609 28.109 1 32.69 25 LEU B CA 1
ATOM 2734 C C . LEU B 1 25 ? 21.953 26.766 29.375 1 32.69 25 LEU B C 1
ATOM 2736 O O . LEU B 1 25 ? 21.391 25.797 29.891 1 32.69 25 LEU B O 1
ATOM 2740 N N . TYR B 1 26 ? 22 27.906 30.094 1 31.56 26 TYR B N 1
ATOM 2741 C CA . TYR B 1 26 ? 21.469 28.328 31.391 1 31.56 26 TYR B CA 1
ATOM 2742 C C . TYR B 1 26 ? 20.031 27.859 31.562 1 31.56 26 TYR B C 1
ATOM 2744 O O . TYR B 1 26 ? 19.203 27.984 30.656 1 31.56 26 TYR B O 1
ATOM 2752 N N . GLU B 1 27 ? 19.703 26.781 32.281 1 37.16 27 GLU B N 1
ATOM 2753 C CA . GLU B 1 27 ? 18.562 26.562 33.156 1 37.16 27 GLU B CA 1
ATOM 2754 C C . GLU B 1 27 ? 17.875 27.875 33.531 1 37.16 27 GLU B C 1
ATOM 2756 O O . GLU B 1 27 ? 17.953 28.328 34.656 1 37.16 27 GLU B O 1
ATOM 2761 N N . ALA B 1 28 ? 18.359 28.828 32.906 1 39.16 28 ALA B N 1
ATOM 2762 C CA . ALA B 1 28 ? 17.469 29.906 33.344 1 39.16 28 ALA B CA 1
ATOM 2763 C C . ALA B 1 28 ? 16.016 29.453 33.312 1 39.16 28 ALA B C 1
ATOM 2765 O O . ALA B 1 28 ? 15.617 28.656 32.469 1 39.16 28 ALA B O 1
ATOM 2766 N N . ASN B 1 29 ? 15.336 29.359 34.406 1 40.69 29 ASN B N 1
ATOM 2767 C CA . ASN B 1 29 ? 14 28.875 34.719 1 40.69 29 ASN B CA 1
ATOM 2768 C C . ASN B 1 29 ? 13.039 29.078 33.531 1 40.69 29 ASN B C 1
ATOM 2770 O O . ASN B 1 29 ? 12.656 30.219 33.25 1 40.69 29 ASN B O 1
ATOM 2774 N N . TRP B 1 30 ? 13.336 28.266 32.5 1 42.88 30 TRP B N 1
ATOM 2775 C CA . TRP B 1 30 ? 12.312 28.297 31.469 1 42.88 30 TRP B CA 1
ATOM 2776 C C . TRP B 1 30 ? 11 28.859 32 1 42.88 30 TRP B C 1
ATOM 2778 O O . TRP B 1 30 ? 10.359 29.688 31.375 1 42.88 30 TRP B O 1
ATOM 2788 N N . LEU B 1 31 ? 10.828 28.25 33.156 1 44.84 31 LEU B N 1
ATOM 2789 C CA . LEU B 1 31 ? 9.648 28.75 33.844 1 44.84 31 LEU B CA 1
ATOM 2790 C C . LEU B 1 31 ? 9.805 30.219 34.156 1 44.84 31 LEU B C 1
ATOM 2792 O O . LEU B 1 31 ? 8.844 30.984 34.062 1 44.84 31 LEU B O 1
ATOM 2796 N N . GLU B 1 32 ? 11.031 30.438 34.531 1 49.91 32 GLU B N 1
ATOM 2797 C CA . GLU B 1 32 ? 11.281 31.844 34.844 1 49.91 32 GLU B CA 1
ATOM 2798 C C . GLU B 1 32 ? 11.273 32.719 33.594 1 49.91 32 GLU B C 1
ATOM 2800 O O . GLU B 1 32 ? 10.75 33.812 33.625 1 49.91 32 GLU B O 1
ATOM 2805 N N . LEU B 1 33 ? 11.812 32.156 32.562 1 51.19 33 LEU B N 1
ATOM 2806 C CA . LEU B 1 33 ? 11.797 32.938 31.312 1 51.19 33 LEU B CA 1
ATOM 2807 C C . LEU B 1 33 ? 10.383 33.031 30.734 1 51.19 33 LEU B C 1
ATOM 2809 O O . LEU B 1 33 ? 10 34.031 30.172 1 51.19 33 LEU B O 1
ATOM 2813 N N . GLN B 1 34 ? 9.672 31.953 30.844 1 54.16 34 GLN B N 1
ATOM 2814 C CA . GLN B 1 34 ? 8.258 31.969 30.484 1 54.16 34 GLN B CA 1
ATOM 2815 C C . GLN B 1 34 ? 7.488 33 31.312 1 54.16 34 GLN B C 1
ATOM 2817 O O . GLN B 1 34 ? 6.641 33.719 30.781 1 54.16 34 GLN B O 1
ATOM 2822 N N . LYS B 1 35 ? 7.918 33 32.594 1 53.44 35 LYS B N 1
ATOM 2823 C CA . LYS B 1 35 ? 7.305 33.938 33.5 1 53.44 35 LYS B CA 1
ATOM 2824 C C . LYS B 1 35 ? 7.688 35.375 33.156 1 53.44 35 LYS B C 1
ATOM 2826 O O . LYS B 1 35 ? 6.895 36.312 33.344 1 53.44 35 LYS B O 1
ATOM 2831 N N . GLU B 1 36 ? 8.859 35.469 32.688 1 54.81 36 GLU B N 1
ATOM 2832 C CA . GLU B 1 36 ? 9.289 36.844 32.406 1 54.81 36 GLU B CA 1
ATOM 2833 C C . GLU B 1 36 ? 8.805 37.312 31.031 1 54.81 36 GLU B C 1
ATOM 2835 O O . GLU B 1 36 ? 9.133 38.406 30.594 1 54.81 36 GLU B O 1
ATOM 2840 N N . GLY B 1 37 ? 7.941 36.5 30.328 1 56.81 37 GLY B N 1
ATOM 2841 C CA . GLY B 1 37 ? 7.215 36.938 29.141 1 56.81 37 GLY B CA 1
ATOM 2842 C C . GLY B 1 37 ? 8 36.75 27.859 1 56.81 37 GLY B C 1
ATOM 2843 O O . GLY B 1 37 ? 7.637 37.281 26.812 1 56.81 37 GLY B O 1
ATOM 2844 N N . TYR B 1 38 ? 9.164 36.094 27.969 1 60.28 38 TYR B N 1
ATOM 2845 C CA . TYR B 1 38 ? 10.039 36.031 26.797 1 60.28 38 TYR B CA 1
ATOM 2846 C C . TYR B 1 38 ? 9.742 34.812 25.969 1 60.28 38 TYR B C 1
ATOM 2848 O O . TYR B 1 38 ? 10.016 34.781 24.766 1 60.28 38 TYR B O 1
ATOM 2856 N N . ILE B 1 39 ? 9.023 33.844 26.672 1 66.25 39 ILE B N 1
ATOM 2857 C CA . ILE B 1 39 ? 8.789 32.594 25.953 1 66.25 39 ILE B CA 1
ATOM 2858 C C . ILE B 1 39 ? 7.293 32.281 25.875 1 66.25 39 ILE B C 1
ATOM 2860 O O . ILE B 1 39 ? 6.57 32.531 26.859 1 66.25 39 ILE B O 1
ATOM 2864 N N . ALA B 1 40 ? 6.812 31.906 24.781 1 79.19 40 ALA B N 1
ATOM 2865 C CA . ALA B 1 40 ? 5.402 31.594 24.562 1 79.19 40 ALA B CA 1
ATOM 2866 C C . ALA B 1 40 ? 4.977 30.375 25.391 1 79.19 40 ALA B C 1
ATOM 2868 O O . ALA B 1 40 ? 5.766 29.453 25.594 1 79.19 40 ALA B O 1
ATOM 2869 N N . ARG B 1 41 ? 3.91 30.578 26.156 1 81.06 41 ARG B N 1
ATOM 2870 C CA . ARG B 1 41 ? 3.248 29.422 26.766 1 81.06 41 ARG B CA 1
ATOM 2871 C C . ARG B 1 41 ? 2.434 28.656 25.719 1 81.06 41 ARG B C 1
ATOM 2873 O O . ARG B 1 41 ? 1.347 29.094 25.344 1 81.06 41 ARG B O 1
ATOM 2880 N N . VAL B 1 42 ? 3.014 27.516 25.359 1 83.25 42 VAL B N 1
ATOM 2881 C CA . VAL B 1 42 ? 2.49 26.797 24.188 1 83.25 42 VAL B CA 1
ATOM 2882 C C . VAL B 1 42 ? 1.571 25.672 24.641 1 83.25 42 VAL B C 1
ATOM 2884 O O . VAL B 1 42 ? 1.938 24.875 25.516 1 83.25 42 VAL B O 1
ATOM 2887 N N . GLN B 1 43 ? 0.339 25.688 24.125 1 86.5 43 GLN B N 1
ATOM 2888 C CA . GLN B 1 43 ? -0.537 24.531 24.25 1 86.5 43 GLN B CA 1
ATOM 2889 C C . GLN B 1 43 ? -0.449 23.641 23 1 86.5 43 GLN B C 1
ATOM 2891 O O . GLN B 1 43 ? -0.712 24.094 21.891 1 86.5 43 GLN B O 1
ATOM 2896 N N . CYS B 1 44 ? -0.016 22.438 23.234 1 84.06 44 CYS B N 1
ATOM 2897 C CA . CYS B 1 44 ? 0.015 21.453 22.156 1 84.06 44 CYS B CA 1
ATOM 2898 C C . CYS B 1 44 ? -1.251 20.609 22.156 1 84.06 44 CYS B C 1
ATOM 2900 O O . CYS B 1 44 ? -1.69 20.141 23.219 1 84.06 44 CYS B O 1
ATOM 2902 N N . ALA B 1 45 ? -1.934 20.516 20.984 1 84.81 45 ALA B N 1
ATOM 2903 C CA . ALA B 1 45 ? -3.141 19.703 20.859 1 84.81 45 ALA B CA 1
ATOM 2904 C C . ALA B 1 45 ? -3.016 18.719 19.688 1 84.81 45 ALA B C 1
ATOM 2906 O O . ALA B 1 45 ? -2.621 19.109 18.594 1 84.81 45 ALA B O 1
ATOM 2907 N N . GLU B 1 46 ? -3.252 17.469 19.938 1 86.5 46 GLU B N 1
ATOM 2908 C CA . GLU B 1 46 ? -3.381 16.422 18.922 1 86.5 46 GLU B CA 1
ATOM 2909 C C . GLU B 1 46 ? -4.844 16.188 18.562 1 86.5 46 GLU B C 1
ATOM 2911 O O . GLU B 1 46 ? -5.66 15.883 19.438 1 86.5 46 GLU B O 1
ATOM 2916 N N . VAL B 1 47 ? -5.133 16.406 17.281 1 88.44 47 VAL B N 1
ATOM 2917 C CA . VAL B 1 47 ? -6.508 16.234 16.828 1 88.44 47 VAL B CA 1
ATOM 2918 C C . VAL B 1 47 ? -6.648 14.922 16.062 1 88.44 47 VAL B C 1
ATOM 2920 O O . VAL B 1 47 ? -6.039 14.742 15.008 1 88.44 47 VAL B O 1
ATOM 2923 N N . TRP B 1 48 ? -7.445 14.008 16.641 1 83.88 48 TRP B N 1
ATOM 2924 C CA . TRP B 1 48 ? -7.723 12.734 15.992 1 83.88 48 TRP B CA 1
ATOM 2925 C C . TRP B 1 48 ? -8.844 12.883 14.969 1 83.88 48 TRP B C 1
ATOM 2927 O O . TRP B 1 48 ? -9.938 13.336 15.305 1 83.88 48 TRP B O 1
ATOM 2937 N N . CYS B 1 49 ? -8.523 12.586 13.766 1 86.56 49 CYS B N 1
ATOM 2938 C CA . CYS B 1 49 ? -9.461 12.711 12.656 1 86.56 49 CYS B CA 1
ATOM 2939 C C . CYS B 1 49 ? -9.891 11.336 12.148 1 86.56 49 CYS B C 1
ATOM 2941 O O . CYS B 1 49 ? -9.078 10.602 11.578 1 86.56 49 CYS B O 1
ATOM 2943 N N . GLN B 1 50 ? -11.133 11 12.281 1 85.88 50 GLN B N 1
ATOM 2944 C CA . GLN B 1 50 ? -11.641 9.719 11.805 1 85.88 50 GLN B CA 1
ATOM 2945 C C . GLN B 1 50 ? -11.562 9.625 10.289 1 85.88 50 GLN B C 1
ATOM 2947 O O . GLN B 1 50 ? -11.836 10.602 9.586 1 85.88 50 GLN B O 1
ATOM 2952 N N . MET B 1 51 ? -11.148 8.469 9.836 1 84.12 51 MET B N 1
ATOM 2953 C CA . MET B 1 51 ? -11.211 8.234 8.391 1 84.12 51 MET B CA 1
ATOM 2954 C C . MET B 1 51 ? -12.633 7.918 7.953 1 84.12 51 MET B C 1
ATOM 2956 O O . MET B 1 51 ? -13.375 7.23 8.664 1 84.12 51 MET B O 1
ATOM 2960 N N . THR B 1 52 ? -13 8.5 6.797 1 84.62 52 THR B N 1
ATOM 2961 C CA . THR B 1 52 ? -14.289 8.094 6.25 1 84.62 52 THR B CA 1
ATOM 2962 C C . THR B 1 52 ? -14.25 6.629 5.816 1 84.62 52 THR B C 1
ATOM 2964 O O . THR B 1 52 ? -13.18 6.098 5.508 1 84.62 52 THR B O 1
ATOM 2967 N N . PRO B 1 53 ? -15.375 5.992 5.773 1 76.12 53 PRO B N 1
ATOM 2968 C CA . PRO B 1 53 ? -15.406 4.578 5.391 1 76.12 53 PRO B CA 1
ATOM 2969 C C . PRO B 1 53 ? -14.766 4.32 4.031 1 76.12 53 PRO B C 1
ATOM 2971 O O . PRO B 1 53 ? -14.062 3.318 3.855 1 76.12 53 PRO B O 1
ATOM 2974 N N . GLU B 1 54 ? -14.992 5.188 3.072 1 80.81 54 GLU B N 1
ATOM 2975 C CA . GLU B 1 54 ? -14.453 5.012 1.727 1 80.81 54 GLU B CA 1
ATOM 2976 C C . GLU B 1 54 ? -12.93 5.074 1.73 1 80.81 54 GLU B C 1
ATOM 2978 O O . GLU B 1 54 ? -12.266 4.246 1.103 1 80.81 54 GLU B O 1
ATOM 2983 N N . PHE B 1 55 ? -12.422 6.043 2.496 1 81.69 55 PHE B N 1
ATOM 2984 C CA . PHE B 1 55 ? -10.969 6.191 2.586 1 81.69 55 PHE B CA 1
ATOM 2985 C C . PHE B 1 55 ? -10.359 5.039 3.369 1 81.69 55 PHE B C 1
ATOM 2987 O O . PHE B 1 55 ? -9.32 4.492 2.971 1 81.69 55 PHE B O 1
ATOM 2994 N N . TYR B 1 56 ? -11.055 4.73 4.5 1 80.19 56 TYR B N 1
ATOM 2995 C CA . TYR B 1 56 ? -10.523 3.676 5.359 1 80.19 56 TYR B CA 1
ATOM 2996 C C . TYR B 1 56 ? -10.516 2.336 4.633 1 80.19 56 TYR B C 1
ATOM 2998 O O . TYR B 1 56 ? -9.578 1.552 4.773 1 80.19 56 TYR B O 1
ATOM 3006 N N . GLY B 1 57 ? -11.562 2.127 3.816 1 73.44 57 GLY B N 1
ATOM 3007 C CA . GLY B 1 57 ? -11.594 0.924 3 1 73.44 57 GLY B CA 1
ATOM 3008 C C . GLY B 1 57 ? -10.414 0.817 2.055 1 73.44 57 GLY B C 1
ATOM 3009 O O . GLY B 1 57 ? -9.766 -0.232 1.971 1 73.44 57 GLY B O 1
ATOM 3010 N N . GLU B 1 58 ? -10.172 1.943 1.359 1 74 58 GLU B N 1
ATOM 3011 C CA . GLU B 1 58 ? -9.039 1.972 0.444 1 74 58 GLU B CA 1
ATOM 3012 C C . GLU B 1 58 ? -7.719 1.828 1.199 1 74 58 GLU B C 1
ATOM 3014 O O . GLU B 1 58 ? -6.805 1.143 0.736 1 74 58 GLU B O 1
ATOM 3019 N N . TYR B 1 59 ? -7.59 2.475 2.318 1 77.94 59 TYR B N 1
ATOM 3020 C CA . TYR B 1 59 ? -6.398 2.406 3.158 1 77.94 59 TYR B CA 1
ATOM 3021 C C . TYR B 1 59 ? -6.062 0.962 3.514 1 77.94 59 TYR B C 1
ATOM 3023 O O . TYR B 1 59 ? -4.895 0.566 3.49 1 77.94 59 TYR B O 1
ATOM 3031 N N . LEU B 1 60 ? -7.055 0.285 3.74 1 66.5 60 LEU B N 1
ATOM 3032 C CA . LEU B 1 60 ? -6.871 -1.109 4.125 1 66.5 60 LEU B CA 1
ATOM 3033 C C . LEU B 1 60 ? -6.461 -1.956 2.926 1 66.5 60 LEU B C 1
ATOM 3035 O O . LEU B 1 60 ? -5.648 -2.875 3.055 1 66.5 60 LEU B O 1
ATOM 3039 N N . THR B 1 61 ? -7 -1.522 1.729 1 64.19 61 THR B N 1
ATOM 3040 C CA . THR B 1 61 ? -6.879 -2.373 0.551 1 64.19 61 THR B CA 1
ATOM 3041 C C . THR B 1 61 ? -5.609 -2.041 -0.228 1 64.19 61 THR B C 1
ATOM 3043 O O . THR B 1 61 ? -4.957 -2.934 -0.773 1 64.19 61 THR B O 1
ATOM 3046 N N . ILE B 1 62 ? -5.309 -0.66 -0.417 1 63.94 62 ILE B N 1
ATOM 3047 C CA . ILE B 1 62 ? -4.207 -0.208 -1.258 1 63.94 62 ILE B CA 1
ATOM 3048 C C . ILE B 1 62 ? -2.916 -0.908 -0.837 1 63.94 62 ILE B C 1
ATOM 3050 O O . ILE B 1 62 ? -2.164 -1.398 -1.683 1 63.94 62 ILE B O 1
ATOM 3054 N N . ALA B 1 63 ? -2.588 -0.656 0.476 1 58.41 63 ALA B N 1
ATOM 3055 C CA . ALA B 1 63 ? -1.358 -1.286 0.952 1 58.41 63 ALA B CA 1
ATOM 3056 C C . ALA B 1 63 ? -1.29 -2.75 0.523 1 58.41 63 ALA B C 1
ATOM 3058 O O . ALA B 1 63 ? -0.238 -3.229 0.094 1 58.41 63 ALA B O 1
ATOM 3059 N N . THR B 1 64 ? -2.604 -3.207 0.358 1 62.41 64 THR B N 1
ATOM 3060 C CA . THR B 1 64 ? -2.67 -4.656 0.208 1 62.41 64 THR B CA 1
ATOM 3061 C C . THR B 1 64 ? -2.582 -5.055 -1.263 1 62.41 64 THR B C 1
ATOM 3063 O O . THR B 1 64 ? -1.823 -5.957 -1.623 1 62.41 64 THR B O 1
ATOM 3066 N N . MET B 1 65 ? -3.184 -4.168 -2.205 1 69.12 65 MET B N 1
ATOM 3067 C CA . MET B 1 65 ? -3.307 -4.641 -3.58 1 69.12 65 MET B CA 1
ATOM 3068 C C . MET B 1 65 ? -1.987 -4.484 -4.332 1 69.12 65 MET B C 1
ATOM 3070 O O . MET B 1 65 ? -1.553 -5.402 -5.027 1 69.12 65 MET B O 1
ATOM 3074 N N . LYS B 1 66 ? -1.373 -3.217 -4.254 1 74.81 66 LYS B N 1
ATOM 3075 C CA . LYS B 1 66 ? -0.114 -3.014 -4.965 1 74.81 66 LYS B CA 1
ATOM 3076 C C . LYS B 1 66 ? 0.989 -3.9 -4.391 1 74.81 66 LYS B C 1
ATOM 3078 O O . LYS B 1 66 ? 1.836 -4.402 -5.133 1 74.81 66 LYS B O 1
ATOM 3083 N N . LYS B 1 67 ? 0.902 -4.07 -3.141 1 77.5 67 LYS B N 1
ATOM 3084 C CA . LYS B 1 67 ? 1.864 -4.965 -2.506 1 77.5 67 LYS B CA 1
ATOM 3085 C C . LYS B 1 67 ? 1.7 -6.398 -3.01 1 77.5 67 LYS B C 1
ATOM 3087 O O . LYS B 1 67 ? 2.688 -7.074 -3.305 1 77.5 67 LYS B O 1
ATOM 3092 N N . MET B 1 68 ? 0.456 -6.711 -3.16 1 81.19 68 MET B N 1
ATOM 3093 C CA . MET B 1 68 ? 0.181 -8.055 -3.666 1 81.19 68 MET B CA 1
ATOM 3094 C C . MET B 1 68 ? 0.68 -8.203 -5.098 1 81.19 68 MET B C 1
ATOM 3096 O O . MET B 1 68 ? 1.248 -9.242 -5.453 1 81.19 68 MET B O 1
ATOM 3100 N N . LEU B 1 69 ? 0.469 -7.172 -5.859 1 86.38 69 LEU B N 1
ATOM 3101 C CA . LEU B 1 69 ? 0.896 -7.23 -7.254 1 86.38 69 LEU B CA 1
ATOM 3102 C C . LEU B 1 69 ? 2.416 -7.301 -7.355 1 86.38 69 LEU B C 1
ATOM 3104 O O . LEU B 1 69 ? 2.953 -8.039 -8.18 1 86.38 69 LEU B O 1
ATOM 3108 N N . LEU B 1 70 ? 3.143 -6.551 -6.496 1 86.56 70 LEU B N 1
ATOM 3109 C CA . LEU B 1 70 ? 4.602 -6.609 -6.469 1 86.56 70 LEU B CA 1
ATOM 3110 C C . LEU B 1 70 ? 5.082 -8.016 -6.117 1 86.56 70 LEU B C 1
ATOM 3112 O O . LEU B 1 70 ? 6.078 -8.484 -6.668 1 86.56 70 LEU B O 1
ATOM 3116 N N . CYS B 1 71 ? 4.336 -8.641 -5.254 1 88.12 71 CYS B N 1
ATOM 3117 C CA . CYS B 1 71 ? 4.703 -9.984 -4.84 1 88.12 71 CYS B CA 1
ATOM 3118 C C . CYS B 1 71 ? 4.508 -10.977 -5.98 1 88.12 71 CYS B C 1
ATOM 3120 O O . CYS B 1 71 ? 5.398 -11.773 -6.281 1 88.12 71 CYS B O 1
ATOM 3122 N N . VAL B 1 72 ? 3.348 -10.898 -6.68 1 92.44 72 VAL B N 1
ATOM 3123 C CA . VAL B 1 72 ? 3.004 -11.875 -7.703 1 92.44 72 VAL B CA 1
ATOM 3124 C C . VAL B 1 72 ? 3.846 -11.633 -8.953 1 92.44 72 VAL B C 1
ATOM 3126 O O . VAL B 1 72 ? 4.23 -12.578 -9.648 1 92.44 72 VAL B O 1
ATOM 3129 N N . MET B 1 73 ? 4.234 -10.352 -9.188 1 92.62 73 MET B N 1
ATOM 3130 C CA . MET B 1 73 ? 4.969 -9.992 -10.391 1 92.62 73 MET B CA 1
ATOM 3131 C C . MET B 1 73 ? 6.469 -9.938 -10.125 1 92.62 73 MET B C 1
ATOM 3133 O O . MET B 1 73 ? 7.227 -9.375 -10.914 1 92.62 73 MET B O 1
ATOM 3137 N N . ASN B 1 74 ? 6.871 -10.445 -8.961 1 91.56 74 ASN B N 1
ATOM 3138 C CA . ASN B 1 74 ? 8.281 -10.617 -8.641 1 91.56 74 ASN B CA 1
ATOM 3139 C C . ASN B 1 74 ? 9.031 -11.328 -9.766 1 91.56 74 ASN B C 1
ATOM 3141 O O . ASN B 1 74 ? 8.672 -12.445 -10.141 1 91.56 74 ASN B O 1
ATOM 3145 N N . PRO B 1 75 ? 10.07 -10.68 -10.312 1 92.44 75 PRO B N 1
ATOM 3146 C CA . PRO B 1 75 ? 10.781 -11.266 -11.453 1 92.44 75 PRO B CA 1
ATOM 3147 C C . PRO B 1 75 ? 11.305 -12.672 -11.164 1 92.44 75 PRO B C 1
ATOM 3149 O O . PRO B 1 75 ? 11.305 -13.531 -12.047 1 92.44 75 PRO B O 1
ATOM 3152 N N . TYR B 1 76 ? 11.766 -12.945 -10.016 1 91.19 76 TYR B N 1
ATOM 3153 C CA . TYR B 1 76 ? 12.273 -14.273 -9.68 1 91.19 76 TYR B CA 1
ATOM 3154 C C . TYR B 1 76 ? 11.148 -15.297 -9.625 1 91.19 76 TYR B C 1
ATOM 3156 O O . TYR B 1 76 ? 11.352 -16.469 -9.922 1 91.19 76 TYR B O 1
ATOM 3164 N N . LYS B 1 77 ? 9.992 -14.805 -9.211 1 94.12 77 LYS B N 1
ATOM 3165 C CA . LYS B 1 77 ? 8.82 -15.672 -9.234 1 94.12 77 LYS B CA 1
ATOM 3166 C C . LYS B 1 77 ? 8.445 -16.047 -10.672 1 94.12 77 LYS B C 1
ATOM 3168 O O . LYS B 1 77 ? 8.141 -17.203 -10.953 1 94.12 77 LYS B O 1
ATOM 3173 N N . PHE B 1 78 ? 8.523 -15.102 -11.57 1 96 78 PHE B N 1
ATOM 3174 C CA . PHE B 1 78 ? 8.266 -15.336 -12.992 1 96 78 PHE B CA 1
ATOM 3175 C C . PHE B 1 78 ? 9.25 -16.359 -13.555 1 96 78 PHE B C 1
ATOM 3177 O O . PHE B 1 78 ? 8.859 -17.297 -14.242 1 96 78 PHE B O 1
ATOM 3184 N N . ARG B 1 79 ? 10.492 -16.172 -13.219 1 95.12 79 ARG B N 1
ATOM 3185 C CA . ARG B 1 79 ? 11.547 -17.031 -13.719 1 95.12 79 ARG B CA 1
ATOM 3186 C C . ARG B 1 79 ? 11.375 -18.453 -13.203 1 95.12 79 ARG B C 1
ATOM 3188 O O . ARG B 1 79 ? 11.578 -19.422 -13.945 1 95.12 79 ARG B O 1
ATOM 3195 N N . ALA B 1 80 ? 11.055 -18.516 -11.938 1 94.94 80 ALA B N 1
ATOM 3196 C CA . ALA B 1 80 ? 10.797 -19.828 -11.359 1 94.94 80 ALA B CA 1
ATOM 3197 C C . ALA B 1 80 ? 9.656 -20.547 -12.078 1 94.94 80 ALA B C 1
ATOM 3199 O O . ALA B 1 80 ? 9.75 -21.734 -12.391 1 94.94 80 ALA B O 1
ATOM 3200 N N . ALA B 1 81 ? 8.578 -19.844 -12.367 1 97.56 81 ALA B N 1
ATOM 3201 C CA . ALA B 1 81 ? 7.441 -20.391 -13.102 1 97.56 81 ALA B CA 1
ATOM 3202 C C . ALA B 1 81 ? 7.867 -20.875 -14.492 1 97.56 81 ALA B C 1
ATOM 3204 O O . ALA B 1 81 ? 7.535 -21.984 -14.906 1 97.56 81 ALA B O 1
ATOM 3205 N N . GLN B 1 82 ? 8.609 -20.016 -15.164 1 97.25 82 GLN B N 1
ATOM 3206 C CA . GLN B 1 82 ? 9.086 -20.359 -16.5 1 97.25 82 GLN B CA 1
ATOM 3207 C C . GLN B 1 82 ? 9.961 -21.609 -16.484 1 97.25 82 GLN B C 1
ATOM 3209 O O . GLN B 1 82 ? 9.82 -22.484 -17.328 1 97.25 82 GLN B O 1
ATOM 3214 N N . PHE B 1 83 ? 10.844 -21.688 -15.5 1 95.94 83 PHE B N 1
ATOM 3215 C CA . PHE B 1 83 ? 11.75 -22.812 -15.359 1 95.94 83 PHE B CA 1
ATOM 3216 C C . PHE B 1 83 ? 10.977 -24.109 -15.141 1 95.94 83 PHE B C 1
ATOM 3218 O O . PHE B 1 83 ? 11.234 -25.125 -15.805 1 95.94 83 PHE B O 1
ATOM 3225 N N . LEU B 1 84 ? 10.031 -24.062 -14.242 1 96.69 84 LEU B N 1
ATOM 3226 C CA . LEU B 1 84 ? 9.242 -25.25 -13.914 1 96.69 84 LEU B CA 1
ATOM 3227 C C . LEU B 1 84 ? 8.398 -25.688 -15.109 1 96.69 84 LEU B C 1
ATOM 3229 O O . LEU B 1 84 ? 8.266 -26.891 -15.367 1 96.69 84 LEU B O 1
ATOM 3233 N N . ILE B 1 85 ? 7.828 -24.734 -15.836 1 97.94 85 ILE B N 1
ATOM 3234 C CA . ILE B 1 85 ? 7.031 -25.031 -17.016 1 97.94 85 ILE B CA 1
ATOM 3235 C C . ILE B 1 85 ? 7.895 -25.75 -18.047 1 97.94 85 ILE B C 1
ATOM 3237 O O . ILE B 1 85 ? 7.527 -26.812 -18.547 1 97.94 85 ILE B O 1
ATOM 3241 N N . LYS B 1 86 ? 9.047 -25.188 -18.312 1 96.44 86 LYS B N 1
ATOM 3242 C CA . LYS B 1 86 ? 9.961 -25.781 -19.266 1 96.44 86 LYS B CA 1
ATOM 3243 C C . LYS B 1 86 ? 10.367 -27.188 -18.844 1 96.44 86 LYS B C 1
ATOM 3245 O O . LYS B 1 86 ? 10.383 -28.125 -19.656 1 96.44 86 LYS B O 1
ATOM 3250 N N . TYR B 1 87 ? 10.711 -27.297 -17.578 1 95.62 87 TYR B N 1
ATOM 3251 C CA . TYR B 1 87 ? 11.156 -28.578 -17.016 1 95.62 87 TYR B CA 1
ATOM 3252 C C . TYR B 1 87 ? 10.102 -29.656 -17.219 1 95.62 87 TYR B C 1
ATOM 3254 O O . TYR B 1 87 ? 10.414 -30.75 -17.703 1 95.62 87 TYR B O 1
ATOM 3262 N N . HIS B 1 88 ? 8.867 -29.422 -16.969 1 96.44 88 HIS B N 1
ATOM 3263 C CA . HIS B 1 88 ? 7.797 -30.406 -17.031 1 96.44 88 HIS B CA 1
ATOM 3264 C C . HIS B 1 88 ? 7.312 -30.609 -18.469 1 96.44 88 HIS B C 1
ATOM 3266 O O . HIS B 1 88 ? 6.918 -31.719 -18.828 1 96.44 88 HIS B O 1
ATOM 3272 N N . GLU B 1 89 ? 7.355 -29.547 -19.281 1 96.56 89 GLU B N 1
ATOM 3273 C CA . GLU B 1 89 ? 7 -29.703 -20.688 1 96.56 89 GLU B CA 1
ATOM 3274 C C . GLU B 1 89 ? 7.957 -30.672 -21.391 1 96.56 89 GLU B C 1
ATOM 3276 O O . GLU B 1 89 ? 7.539 -31.453 -22.234 1 96.56 89 GLU B O 1
ATOM 3281 N N . ARG B 1 90 ? 9.242 -30.609 -21.047 1 94.94 90 ARG B N 1
ATOM 3282 C CA . ARG B 1 90 ? 10.234 -31.516 -21.609 1 94.94 90 ARG B CA 1
ATOM 3283 C C . ARG B 1 90 ? 9.906 -32.969 -21.281 1 94.94 90 ARG B C 1
ATOM 3285 O O . ARG B 1 90 ? 10.328 -33.875 -21.984 1 94.94 90 ARG B O 1
ATOM 3292 N N . ARG B 1 91 ? 9.156 -33.125 -20.25 1 93.62 91 ARG B N 1
ATOM 3293 C CA . ARG B 1 91 ? 8.773 -34.469 -19.781 1 93.62 91 ARG B CA 1
ATOM 3294 C C . ARG B 1 91 ? 7.379 -34.844 -20.266 1 93.62 91 ARG B C 1
ATOM 3296 O O . ARG B 1 91 ? 6.793 -35.812 -19.797 1 93.62 91 ARG B O 1
ATOM 3303 N N . ASN B 1 92 ? 6.797 -33.969 -21.109 1 95.12 92 ASN B N 1
ATOM 3304 C CA . ASN B 1 92 ? 5.473 -34.156 -21.703 1 95.12 92 ASN B CA 1
ATOM 3305 C C . ASN B 1 92 ? 4.387 -34.188 -20.625 1 95.12 92 ASN B C 1
ATOM 3307 O O . ASN B 1 92 ? 3.441 -34.969 -20.734 1 95.12 92 ASN B O 1
ATOM 3311 N N . ASP B 1 93 ? 4.598 -33.469 -19.578 1 96.19 93 ASP B N 1
ATOM 3312 C CA . ASP B 1 93 ? 3.596 -33.312 -18.531 1 96.19 93 ASP B CA 1
ATOM 3313 C C . ASP B 1 93 ? 2.506 -32.312 -18.953 1 96.19 93 ASP B C 1
ATOM 3315 O O . ASP B 1 93 ? 2.744 -31.453 -19.797 1 96.19 93 ASP B O 1
ATOM 3319 N N . LYS B 1 94 ? 1.331 -32.5 -18.453 1 97.5 94 LYS B N 1
ATOM 3320 C CA . LYS B 1 94 ? 0.25 -31.531 -18.578 1 97.5 94 LYS B CA 1
ATOM 3321 C C . LYS B 1 94 ? 0.216 -30.578 -17.375 1 97.5 94 LYS B C 1
ATOM 3323 O O . LYS B 1 94 ? 0.129 -31.031 -16.234 1 97.5 94 LYS B O 1
ATOM 3328 N N . ILE B 1 95 ? 0.272 -29.25 -17.688 1 98.38 95 ILE B N 1
ATOM 3329 C CA . ILE B 1 95 ? 0.52 -28.266 -16.625 1 98.38 95 ILE B CA 1
ATOM 3330 C C . ILE B 1 95 ? -0.622 -27.25 -16.594 1 98.38 95 ILE B C 1
ATOM 3332 O O . ILE B 1 95 ? -0.995 -26.688 -17.625 1 98.38 95 ILE B O 1
ATOM 3336 N N . ILE B 1 96 ? -1.159 -27.016 -15.438 1 97.75 96 ILE B N 1
ATOM 3337 C CA . ILE B 1 96 ? -2.07 -25.906 -15.227 1 97.75 96 ILE B CA 1
ATOM 3338 C C . ILE B 1 96 ? -1.431 -24.891 -14.273 1 97.75 96 ILE B C 1
ATOM 3340 O O . ILE B 1 96 ? -0.993 -25.25 -13.18 1 97.75 96 ILE B O 1
ATOM 3344 N N . VAL B 1 97 ? -1.307 -23.625 -14.734 1 98.12 97 VAL B N 1
ATOM 3345 C CA . VAL B 1 97 ? -0.812 -22.531 -13.906 1 98.12 97 VAL B CA 1
ATOM 3346 C C . VAL B 1 97 ? -1.985 -21.688 -13.398 1 98.12 97 VAL B C 1
ATOM 3348 O O . VAL B 1 97 ? -2.768 -21.156 -14.195 1 98.12 97 VAL B O 1
ATOM 3351 N N . PHE B 1 98 ? -2.066 -21.531 -12.109 1 95.38 98 PHE B N 1
ATOM 3352 C CA . PHE B 1 98 ? -3.199 -20.875 -11.469 1 95.38 98 PHE B CA 1
ATOM 3353 C C . PHE B 1 98 ? -2.787 -19.516 -10.891 1 95.38 98 PHE B C 1
ATOM 3355 O O . PHE B 1 98 ? -1.71 -19.391 -10.305 1 95.38 98 PHE B O 1
ATOM 3362 N N . SER B 1 99 ? -3.686 -18.531 -11.055 1 93.62 99 SER B N 1
ATOM 3363 C CA . SER B 1 99 ? -3.52 -17.234 -10.43 1 93.62 99 SER B CA 1
ATOM 3364 C C . SER B 1 99 ? -4.867 -16.625 -10.062 1 93.62 99 SER B C 1
ATOM 3366 O O . SER B 1 99 ? -5.797 -16.625 -10.875 1 93.62 99 SER B O 1
ATOM 3368 N N . ASP B 1 100 ? -4.941 -16.125 -8.852 1 87.88 100 ASP B N 1
ATOM 3369 C CA . ASP B 1 100 ? -6.16 -15.398 -8.5 1 87.88 100 ASP B CA 1
ATOM 3370 C C . ASP B 1 100 ? -6.031 -13.914 -8.836 1 87.88 100 ASP B C 1
ATOM 3372 O O . ASP B 1 100 ? -6.934 -13.125 -8.539 1 87.88 100 ASP B O 1
ATOM 3376 N N . ASN B 1 101 ? -4.863 -13.531 -9.352 1 86.94 101 ASN B N 1
ATOM 3377 C CA . ASN B 1 101 ? -4.633 -12.188 -9.883 1 86.94 101 ASN B CA 1
ATOM 3378 C C . ASN B 1 101 ? -4.629 -12.18 -11.406 1 86.94 101 ASN B C 1
ATOM 3380 O O . ASN B 1 101 ? -3.695 -12.688 -12.031 1 86.94 101 ASN B O 1
ATOM 3384 N N . VAL B 1 102 ? -5.598 -11.555 -12 1 88.12 102 VAL B N 1
ATOM 3385 C CA . VAL B 1 102 ? -5.812 -11.625 -13.438 1 88.12 102 VAL B CA 1
ATOM 3386 C C . VAL B 1 102 ? -4.719 -10.852 -14.164 1 88.12 102 VAL B C 1
ATOM 3388 O O . VAL B 1 102 ? -4.273 -11.25 -15.242 1 88.12 102 VAL B O 1
ATOM 3391 N N . TYR B 1 103 ? -4.324 -9.719 -13.586 1 87.62 103 TYR B N 1
ATOM 3392 C CA . TYR B 1 103 ? -3.256 -8.938 -14.195 1 87.62 103 TYR B CA 1
ATOM 3393 C C . TYR B 1 103 ? -1.989 -9.766 -14.352 1 87.62 103 TYR B C 1
ATOM 3395 O O . TYR B 1 103 ? -1.39 -9.797 -15.43 1 87.62 103 TYR B O 1
ATOM 3403 N N . ALA B 1 104 ? -1.627 -10.438 -13.328 1 91.94 104 ALA B N 1
ATOM 3404 C CA . ALA B 1 104 ? -0.446 -11.297 -13.352 1 91.94 104 ALA B CA 1
ATOM 3405 C C . ALA B 1 104 ? -0.65 -12.477 -14.297 1 91.94 104 ALA B C 1
ATOM 3407 O O . ALA B 1 104 ? 0.25 -12.836 -15.062 1 91.94 104 ALA B O 1
ATOM 3408 N N . LEU B 1 105 ? -1.833 -13.086 -14.242 1 94.38 105 LEU B N 1
ATOM 3409 C CA . LEU B 1 105 ? -2.154 -14.219 -15.102 1 94.38 105 LEU B CA 1
ATOM 3410 C C . LEU B 1 105 ? -1.914 -13.867 -16.562 1 94.38 105 LEU B C 1
ATOM 3412 O O . LEU B 1 105 ? -1.214 -14.594 -17.281 1 94.38 105 LEU B O 1
ATOM 3416 N N . LYS B 1 106 ? -2.438 -12.758 -17.016 1 92 106 LYS B N 1
ATOM 3417 C CA . LYS B 1 106 ? -2.324 -12.328 -18.406 1 92 106 LYS B CA 1
ATOM 3418 C C . LYS B 1 106 ? -0.872 -12.031 -18.766 1 92 106 LYS B C 1
ATOM 3420 O O . LYS B 1 106 ? -0.405 -12.422 -19.844 1 92 106 LYS B O 1
ATOM 3425 N N . HIS B 1 107 ? -0.194 -11.398 -17.859 1 92.5 107 HIS B N 1
ATOM 3426 C CA . HIS B 1 107 ? 1.194 -11.039 -18.125 1 92.5 107 HIS B CA 1
ATOM 3427 C C . HIS B 1 107 ? 2.057 -12.281 -18.312 1 92.5 107 HIS B C 1
ATOM 3429 O O . HIS B 1 107 ? 2.781 -12.391 -19.312 1 92.5 107 HIS B O 1
ATOM 3435 N N . TYR B 1 108 ? 1.96 -13.234 -17.375 1 97 108 TYR B N 1
ATOM 3436 C CA . TYR B 1 108 ? 2.73 -14.469 -17.453 1 97 108 TYR B CA 1
ATOM 3437 C C . TYR B 1 108 ? 2.42 -15.227 -18.75 1 97 108 TYR B C 1
ATOM 3439 O O . TYR B 1 108 ? 3.33 -15.602 -19.484 1 97 108 TYR B O 1
ATOM 3447 N N . ALA B 1 109 ? 1.15 -15.445 -18.984 1 96.88 109 ALA B N 1
ATOM 3448 C CA . ALA B 1 109 ? 0.706 -16.25 -20.125 1 96.88 109 ALA B CA 1
ATOM 3449 C C . ALA B 1 109 ? 1.164 -15.641 -21.453 1 96.88 109 ALA B C 1
ATOM 3451 O O . ALA B 1 109 ? 1.679 -16.344 -22.312 1 96.88 109 ALA B O 1
ATOM 3452 N N . THR B 1 110 ? 1.018 -14.32 -21.594 1 94.12 110 THR B N 1
ATOM 3453 C CA . THR B 1 110 ? 1.386 -13.633 -22.828 1 94.12 110 THR B CA 1
ATOM 3454 C C . THR B 1 110 ? 2.896 -13.672 -23.031 1 94.12 110 THR B C 1
ATOM 3456 O O . THR B 1 110 ? 3.367 -14 -24.125 1 94.12 110 THR B O 1
ATOM 3459 N N . LYS B 1 111 ? 3.656 -13.391 -21.984 1 94.31 111 LYS B N 1
ATOM 3460 C CA . LYS B 1 111 ? 5.113 -13.375 -22.094 1 94.31 111 LYS B CA 1
ATOM 3461 C C . LYS B 1 111 ? 5.656 -14.766 -22.406 1 94.31 111 LYS B C 1
ATOM 3463 O O . LYS B 1 111 ? 6.66 -14.898 -23.109 1 94.31 111 LYS B O 1
ATOM 3468 N N . LEU B 1 112 ? 4.969 -15.812 -21.953 1 96.94 112 LEU B N 1
ATOM 3469 C CA . LEU B 1 112 ? 5.434 -17.188 -22.141 1 96.94 112 LEU B CA 1
ATOM 3470 C C . LEU B 1 112 ? 4.746 -17.828 -23.328 1 96.94 112 LEU B C 1
ATOM 3472 O O . LEU B 1 112 ? 4.98 -19.016 -23.625 1 96.94 112 LEU B O 1
ATOM 3476 N N . HIS B 1 113 ? 3.898 -17.156 -23.953 1 95.25 113 HIS B N 1
ATOM 3477 C CA . HIS B 1 113 ? 3.191 -17.609 -25.156 1 95.25 113 HIS B CA 1
ATOM 3478 C C . HIS B 1 113 ? 2.404 -18.891 -24.875 1 95.25 113 HIS B C 1
ATOM 3480 O O . HIS B 1 113 ? 2.518 -19.859 -25.625 1 95.25 113 HIS B O 1
ATOM 3486 N N . ARG B 1 114 ? 1.614 -18.891 -23.781 1 97.25 114 ARG B N 1
ATOM 3487 C CA . ARG B 1 114 ? 0.71 -19.969 -23.438 1 97.25 114 ARG B CA 1
ATOM 3488 C C . ARG B 1 114 ? -0.729 -19.484 -23.328 1 97.25 114 ARG B C 1
ATOM 3490 O O . ARG B 1 114 ? -0.975 -18.344 -22.953 1 97.25 114 ARG B O 1
ATOM 3497 N N . PRO B 1 115 ? -1.679 -20.344 -23.688 1 97 115 PRO B N 1
ATOM 3498 C CA . PRO B 1 115 ? -3.082 -19.938 -23.578 1 97 115 PRO B CA 1
ATOM 3499 C C . PRO B 1 115 ? -3.525 -19.719 -22.141 1 97 115 PRO B C 1
ATOM 3501 O O . PRO B 1 115 ? -2.943 -20.297 -21.203 1 97 115 PRO B O 1
ATOM 3504 N N . PHE B 1 116 ? -4.5 -18.828 -22.016 1 96.44 116 PHE B N 1
ATOM 3505 C CA . PHE B 1 116 ? -5.043 -18.594 -20.688 1 96.44 116 PHE B CA 1
ATOM 3506 C C . PHE B 1 116 ? -6.555 -18.438 -20.734 1 96.44 116 PHE B C 1
ATOM 3508 O O . PHE B 1 116 ? -7.113 -18.062 -21.766 1 96.44 116 PHE B O 1
ATOM 3515 N N . ILE B 1 117 ? -7.195 -18.812 -19.641 1 94.94 117 ILE B N 1
ATOM 3516 C CA . ILE B 1 117 ? -8.641 -18.703 -19.453 1 94.94 117 ILE B CA 1
ATOM 3517 C C . ILE B 1 117 ? -8.938 -17.859 -18.219 1 94.94 117 ILE B C 1
ATOM 3519 O O . ILE B 1 117 ? -8.375 -18.094 -17.141 1 94.94 117 ILE B O 1
ATOM 3523 N N . TYR B 1 118 ? -9.773 -16.844 -18.391 1 91.25 118 TYR B N 1
ATOM 3524 C CA . TYR B 1 118 ? -10.227 -16 -17.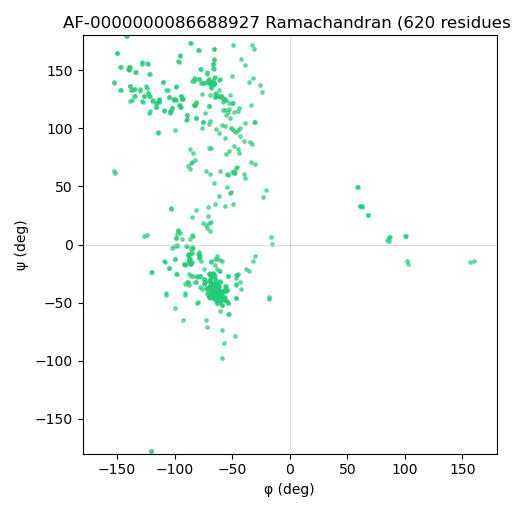281 1 91.25 118 TYR B CA 1
ATOM 3525 C C . TYR B 1 118 ? -11.688 -15.617 -17.453 1 91.25 118 TYR B C 1
ATOM 3527 O O . TYR B 1 118 ? -12.359 -16.094 -18.375 1 91.25 118 TYR B O 1
ATOM 3535 N N . GLY B 1 119 ? -12.195 -14.922 -16.594 1 86.88 119 GLY B N 1
ATOM 3536 C CA . GLY B 1 119 ? -13.625 -14.648 -16.516 1 86.88 119 GLY B CA 1
ATOM 3537 C C . GLY B 1 119 ? -14.227 -14.25 -17.844 1 86.88 119 GLY B C 1
ATOM 3538 O O . GLY B 1 119 ? -15.172 -14.891 -18.328 1 86.88 119 GLY B O 1
ATOM 3539 N N . PRO B 1 120 ? -13.609 -13.398 -18.516 1 82.56 120 PRO B N 1
ATOM 3540 C CA . PRO B 1 120 ? -14.18 -12.859 -19.75 1 82.56 120 PRO B CA 1
ATOM 3541 C C . PRO B 1 120 ? -13.914 -13.75 -20.969 1 82.56 120 PRO B C 1
ATOM 3543 O O . PRO B 1 120 ? -14.375 -13.445 -22.062 1 82.56 120 PRO B O 1
ATOM 3546 N N . THR B 1 121 ? -13.195 -14.836 -20.875 1 88.31 121 THR B N 1
ATOM 3547 C CA . THR B 1 121 ? -12.961 -15.734 -22 1 88.31 121 THR B CA 1
ATOM 3548 C C . THR B 1 121 ? -14.273 -16.344 -22.5 1 88.31 121 THR B C 1
ATOM 3550 O O . THR B 1 121 ? -15.062 -16.859 -21.703 1 88.31 121 THR B O 1
ATOM 3553 N N . SER B 1 122 ? -14.508 -16.234 -23.766 1 88.62 122 SER B N 1
ATOM 3554 C CA . SER B 1 122 ? -15.758 -16.734 -24.312 1 88.62 122 SER B CA 1
ATOM 3555 C C . SER B 1 122 ? -15.852 -18.25 -24.188 1 88.62 122 SER B C 1
ATOM 3557 O O . SER B 1 122 ? -14.828 -18.938 -24.125 1 88.62 122 SER B O 1
ATOM 3559 N N . GLN B 1 123 ? -17.125 -18.734 -24.266 1 89.69 123 GLN B N 1
ATOM 3560 C CA . GLN B 1 123 ? -17.344 -20.156 -24.125 1 89.69 123 GLN B CA 1
ATOM 3561 C C . GLN B 1 123 ? -16.688 -20.938 -25.266 1 89.69 123 GLN B C 1
ATOM 3563 O O . GLN B 1 123 ? -16.062 -21.969 -25.031 1 89.69 123 GLN B O 1
ATOM 3568 N N . ASN B 1 124 ? -16.797 -20.438 -26.422 1 91.62 124 ASN B N 1
ATOM 3569 C CA . ASN B 1 124 ? -16.188 -21.109 -27.562 1 91.62 124 ASN B CA 1
ATOM 3570 C C . ASN B 1 124 ? -14.664 -21.172 -27.438 1 91.62 124 ASN B C 1
ATOM 3572 O O . ASN B 1 124 ? -14.055 -22.203 -27.703 1 91.62 124 ASN B O 1
ATOM 3576 N N . GLU B 1 125 ? -14.086 -20.094 -27.016 1 91.44 125 GLU B N 1
ATOM 3577 C CA . GLU B 1 125 ? -12.633 -20.047 -26.828 1 91.44 125 GLU B CA 1
ATOM 3578 C C . GLU B 1 125 ? -12.195 -20.984 -25.703 1 91.44 125 GLU B C 1
ATOM 3580 O O . GLU B 1 125 ? -11.164 -21.656 -25.812 1 91.44 125 GLU B O 1
ATOM 3585 N N . ARG B 1 126 ? -12.977 -21.031 -24.734 1 93.19 126 ARG B N 1
ATOM 3586 C CA . ARG B 1 126 ? -12.711 -21.922 -23.609 1 93.19 126 ARG B CA 1
ATOM 3587 C C . ARG B 1 126 ? -12.656 -23.375 -24.062 1 93.19 126 ARG B C 1
ATOM 3589 O O . ARG B 1 126 ? -11.711 -24.109 -23.75 1 93.19 126 ARG B O 1
ATOM 3596 N N . ILE B 1 127 ? -13.625 -23.75 -24.828 1 92.94 127 ILE B N 1
ATOM 3597 C CA . ILE B 1 127 ? -13.719 -25.125 -25.312 1 92.94 127 ILE B CA 1
ATOM 3598 C C . ILE B 1 127 ? -12.516 -25.438 -26.203 1 92.94 127 ILE B C 1
ATOM 3600 O O . ILE B 1 127 ? -11.898 -26.5 -26.062 1 92.94 127 ILE B O 1
ATOM 3604 N N . GLN B 1 128 ? -12.141 -24.516 -27 1 94.19 128 GLN B N 1
ATOM 3605 C CA . GLN B 1 128 ? -11.008 -24.719 -27.891 1 94.19 128 GLN B CA 1
ATOM 3606 C C . GLN B 1 128 ? -9.711 -24.906 -27.109 1 94.19 128 GLN B C 1
ATOM 3608 O O . GLN B 1 128 ? -8.93 -25.812 -27.406 1 94.19 128 GLN B O 1
ATOM 3613 N N . ILE B 1 129 ? -9.523 -24.125 -26.141 1 95.88 129 ILE B N 1
ATOM 3614 C CA . ILE B 1 129 ? -8.305 -24.203 -25.344 1 95.88 129 ILE B CA 1
ATOM 3615 C C . ILE B 1 129 ? -8.258 -25.531 -24.594 1 95.88 129 ILE B C 1
ATOM 3617 O O . ILE B 1 129 ? -7.223 -26.203 -24.594 1 95.88 129 ILE B O 1
ATOM 3621 N N . LEU B 1 130 ? -9.359 -25.969 -24.062 1 95.38 130 LEU B N 1
ATOM 3622 C CA . LEU B 1 130 ? -9.414 -27.172 -23.25 1 95.38 130 LEU B CA 1
ATOM 3623 C C . LEU B 1 130 ? -9.227 -28.422 -24.125 1 95.38 130 LEU B C 1
ATOM 3625 O O . LEU B 1 130 ? -8.555 -29.375 -23.719 1 95.38 130 LEU B O 1
ATOM 3629 N N . GLN B 1 131 ? -9.758 -28.391 -25.328 1 95.19 131 GLN B N 1
ATOM 3630 C CA . GLN B 1 131 ? -9.594 -29.5 -26.25 1 95.19 131 GLN B CA 1
ATOM 3631 C C . GLN B 1 131 ? -8.133 -29.625 -26.703 1 95.19 131 GLN B C 1
ATOM 3633 O O . GLN B 1 131 ? -7.594 -30.734 -26.766 1 95.19 131 GLN B O 1
ATOM 3638 N N . ASN B 1 132 ? -7.551 -28.5 -26.969 1 95.25 132 ASN B N 1
ATOM 3639 C CA . ASN B 1 132 ? -6.145 -28.516 -27.344 1 95.25 132 ASN B CA 1
ATOM 3640 C C . ASN B 1 132 ? -5.262 -29 -26.203 1 95.25 132 ASN B C 1
ATOM 3642 O O . ASN B 1 132 ? -4.32 -29.766 -26.406 1 95.25 132 ASN B O 1
ATOM 3646 N N . PHE B 1 133 ? -5.566 -28.672 -25.047 1 96.56 133 PHE B N 1
ATOM 3647 C CA . PHE B 1 133 ? -4.812 -29.094 -23.875 1 96.56 133 PHE B CA 1
ATOM 3648 C C . PHE B 1 133 ? -4.926 -30.609 -23.672 1 96.56 133 PHE B C 1
ATOM 3650 O O . PHE B 1 133 ? -3.938 -31.266 -23.359 1 96.56 133 PHE B O 1
ATOM 3657 N N . LYS B 1 134 ? -6.062 -31.125 -23.922 1 94.62 134 LYS B N 1
ATOM 3658 C CA . LYS B 1 134 ? -6.332 -32.531 -23.672 1 94.62 134 LYS B CA 1
ATOM 3659 C C . LYS B 1 134 ? -5.703 -33.406 -24.75 1 94.62 134 LYS B C 1
ATOM 3661 O O . LYS B 1 134 ? -5.109 -34.469 -24.453 1 94.62 134 LYS B O 1
ATOM 3666 N N . TYR B 1 135 ? -5.75 -32.906 -25.984 1 94.44 135 TYR B N 1
ATOM 3667 C CA . TYR B 1 135 ? -5.508 -33.844 -27.062 1 94.44 135 TYR B CA 1
ATOM 3668 C C . TYR B 1 135 ? -4.301 -33.438 -27.891 1 94.44 135 TYR B C 1
ATOM 3670 O O . TYR B 1 135 ? -3.738 -34.25 -28.625 1 94.44 135 TYR B O 1
ATOM 3678 N N . ASN B 1 136 ? -3.961 -32.156 -27.859 1 93.88 136 ASN B N 1
ATOM 3679 C CA . ASN B 1 136 ? -2.844 -31.656 -28.656 1 93.88 136 ASN B CA 1
ATOM 3680 C C . ASN B 1 136 ? -1.529 -31.734 -27.891 1 93.88 136 ASN B C 1
ATOM 3682 O O . ASN B 1 136 ? -1.334 -31.016 -26.906 1 93.88 136 ASN B O 1
ATOM 3686 N N . PRO B 1 137 ? -0.621 -32.562 -28.25 1 91.88 137 PRO B N 1
ATOM 3687 C CA . PRO B 1 137 ? 0.643 -32.719 -27.531 1 91.88 137 PRO B CA 1
ATOM 3688 C C . PRO B 1 137 ? 1.503 -31.453 -27.547 1 91.88 137 PRO B C 1
ATOM 3690 O O . PRO B 1 137 ? 2.453 -31.344 -26.781 1 91.88 137 PRO B O 1
ATOM 3693 N N . LYS B 1 138 ? 1.162 -30.516 -28.375 1 93.19 138 LYS B N 1
ATOM 3694 C CA . LYS B 1 138 ? 1.929 -29.266 -28.469 1 93.19 138 LYS B CA 1
ATOM 3695 C C . LYS B 1 138 ? 1.447 -28.234 -27.453 1 93.19 138 LYS B C 1
ATOM 3697 O O . LYS B 1 138 ? 2.096 -27.219 -27.25 1 93.19 138 LYS B O 1
ATOM 3702 N N . VAL B 1 139 ? 0.32 -28.531 -26.891 1 96.5 139 VAL B N 1
ATOM 3703 C CA . VAL B 1 139 ? -0.237 -27.625 -25.891 1 96.5 139 VAL B CA 1
ATOM 3704 C C . VAL B 1 139 ? -0.26 -28.328 -24.531 1 96.5 139 VAL B C 1
ATOM 3706 O O . VAL B 1 139 ? -1.246 -28.969 -24.172 1 96.5 139 VAL B O 1
ATOM 3709 N N . ASN B 1 140 ? 0.712 -28.078 -23.766 1 97.69 140 ASN B N 1
ATOM 3710 C CA . ASN B 1 140 ? 0.879 -28.812 -22.516 1 97.69 140 ASN B CA 1
ATOM 3711 C C . ASN B 1 140 ? 0.591 -27.922 -21.297 1 97.69 140 ASN B C 1
ATOM 3713 O O . ASN B 1 140 ? 0.415 -28.422 -20.188 1 97.69 140 ASN B O 1
ATOM 3717 N N . THR B 1 141 ? 0.55 -26.594 -21.578 1 98.5 141 THR B N 1
ATOM 3718 C CA . THR B 1 141 ? 0.406 -25.656 -20.469 1 98.5 141 THR B CA 1
ATOM 3719 C C . THR B 1 141 ? -0.722 -24.656 -20.734 1 98.5 141 THR B C 1
ATOM 3721 O O . THR B 1 141 ? -0.806 -24.094 -21.828 1 98.5 141 THR B O 1
ATOM 3724 N N . ILE B 1 142 ? -1.565 -24.484 -19.734 1 98.19 142 ILE B N 1
ATOM 3725 C CA . ILE B 1 142 ? -2.557 -23.422 -19.797 1 98.19 142 ILE B CA 1
ATOM 3726 C C . ILE B 1 142 ? -2.584 -22.656 -18.484 1 98.19 142 ILE B C 1
ATOM 3728 O O . ILE B 1 142 ? -2.277 -23.203 -17.422 1 98.19 142 ILE B O 1
ATOM 3732 N N . PHE B 1 143 ? -2.887 -21.359 -18.562 1 97.88 143 PHE B N 1
ATOM 3733 C CA . PHE B 1 143 ? -3.084 -20.5 -17.391 1 97.88 143 PHE B CA 1
ATOM 3734 C C . PHE B 1 143 ? -4.566 -20.344 -17.094 1 97.88 143 PHE B C 1
ATOM 3736 O O . PHE B 1 143 ? -5.379 -20.156 -18 1 97.88 143 PHE B O 1
ATOM 3743 N N . VAL B 1 144 ? -4.914 -20.438 -15.75 1 95.62 144 VAL B N 1
ATOM 3744 C CA . VAL B 1 144 ? -6.324 -20.406 -15.375 1 95.62 144 VAL B CA 1
ATOM 3745 C C . VAL B 1 144 ? -6.512 -19.469 -14.18 1 95.62 144 VAL B C 1
ATOM 3747 O O . VAL B 1 144 ? -5.746 -19.516 -13.219 1 95.62 144 VAL B O 1
ATOM 3750 N N . SER B 1 145 ? -7.52 -18.609 -14.258 1 92.31 145 SER B N 1
ATOM 3751 C CA . SER B 1 145 ? -7.852 -17.703 -13.164 1 92.31 145 SER B CA 1
ATOM 3752 C C . SER B 1 145 ? -8.789 -18.375 -12.164 1 92.31 145 SER B C 1
ATOM 3754 O O . SER B 1 145 ? -9.281 -19.484 -12.406 1 92.31 145 SER B O 1
ATOM 3756 N N . LYS B 1 146 ? -9.031 -17.641 -11.047 1 86.31 146 LYS B N 1
ATOM 3757 C CA . LYS B 1 146 ? -9.914 -18.141 -9.992 1 86.31 146 LYS B CA 1
ATOM 3758 C C . LYS B 1 146 ? -11.336 -18.344 -10.516 1 86.31 146 LYS B C 1
ATOM 3760 O O . LYS B 1 146 ? -11.945 -19.391 -10.281 1 86.31 146 LYS B O 1
ATOM 3765 N N . VAL B 1 147 ? -11.828 -17.453 -11.266 1 77.75 147 VAL B N 1
ATOM 3766 C CA . VAL B 1 147 ? -13.195 -17.484 -11.773 1 77.75 147 VAL B CA 1
ATOM 3767 C C . VAL B 1 147 ? -13.336 -18.641 -12.773 1 77.75 147 VAL B C 1
ATOM 3769 O O . VAL B 1 147 ? -14.328 -19.375 -12.742 1 77.75 147 VAL B O 1
ATOM 3772 N N . ALA B 1 148 ? -12.352 -18.812 -13.508 1 79.69 148 ALA B N 1
ATOM 3773 C CA . ALA B 1 148 ? -12.391 -19.891 -14.492 1 79.69 148 ALA B CA 1
ATOM 3774 C C . ALA B 1 148 ? -12.344 -21.25 -13.812 1 79.69 148 ALA B C 1
ATOM 3776 O O . ALA B 1 148 ? -13.023 -22.188 -14.234 1 79.69 148 ALA B O 1
ATOM 3777 N N . ASP B 1 149 ? -11.617 -21.328 -12.766 1 81.88 149 ASP B N 1
ATOM 3778 C CA . ASP B 1 149 ? -11.492 -22.562 -12 1 81.88 149 ASP B CA 1
ATOM 3779 C C . ASP B 1 149 ? -12.836 -22.969 -11.398 1 81.88 149 ASP B C 1
ATOM 3781 O O . ASP B 1 149 ? -13.18 -24.156 -11.375 1 81.88 149 ASP B O 1
ATOM 3785 N N . THR B 1 150 ? -13.633 -22.031 -11.047 1 78 150 THR B N 1
ATOM 3786 C CA . THR B 1 150 ? -14.875 -22.312 -10.336 1 78 150 THR B CA 1
ATOM 3787 C C . THR B 1 150 ? -16.031 -22.484 -11.32 1 78 150 THR B C 1
ATOM 3789 O O . THR B 1 150 ? -17.047 -23.078 -10.992 1 78 150 THR B O 1
ATOM 3792 N N . SER B 1 151 ? -15.852 -22.031 -12.555 1 76.81 151 SER B N 1
ATOM 3793 C CA . SER B 1 151 ? -16.969 -21.969 -13.477 1 76.81 151 SER B CA 1
ATOM 3794 C C . SER B 1 151 ? -16.969 -23.156 -14.438 1 76.81 151 SER B C 1
ATOM 3796 O O . SER B 1 151 ? -17.969 -23.422 -15.094 1 76.81 151 SER B O 1
ATOM 3798 N N . PHE B 1 152 ? -15.914 -23.875 -14.484 1 78.06 152 PHE B N 1
ATOM 3799 C CA . PHE B 1 152 ? -15.891 -25.016 -15.398 1 78.06 152 PHE B CA 1
ATOM 3800 C C . PHE B 1 152 ? -14.992 -26.125 -14.859 1 78.06 152 PHE B C 1
ATOM 3802 O O . PHE B 1 152 ? -14.219 -25.906 -13.93 1 78.06 152 PHE B O 1
ATOM 3809 N N . ASP B 1 153 ? -15.25 -27.312 -15.539 1 82.75 153 ASP B N 1
ATOM 3810 C CA . ASP B 1 153 ? -14.438 -28.469 -15.164 1 82.75 153 ASP B CA 1
ATOM 3811 C C . ASP B 1 153 ? -13.094 -28.453 -15.891 1 82.75 153 ASP B C 1
ATOM 3813 O O . ASP B 1 153 ? -13.047 -28.516 -17.125 1 82.75 153 ASP B O 1
ATOM 3817 N N . LEU B 1 154 ? -12.148 -28.422 -15.117 1 89.31 154 LEU B N 1
ATOM 3818 C CA . LEU B 1 154 ? -10.805 -28.438 -15.688 1 89.31 154 LEU B CA 1
ATOM 3819 C C . LEU B 1 154 ? -10.367 -29.859 -16 1 89.31 154 LEU B C 1
ATOM 3821 O O . LEU B 1 154 ? -10.758 -30.812 -15.312 1 89.31 154 LEU B O 1
ATOM 3825 N N . PRO B 1 155 ? -9.656 -29.984 -17.094 1 91.12 155 PRO B N 1
ATOM 3826 C CA . PRO B 1 155 ? -9.117 -31.312 -17.422 1 91.12 155 PRO B CA 1
ATOM 3827 C C . PRO B 1 155 ? -8.078 -31.781 -16.406 1 91.12 155 PRO B C 1
ATOM 3829 O O . PRO B 1 155 ? -7.582 -30.984 -15.602 1 91.12 155 PRO B O 1
ATOM 3832 N N . ASP B 1 156 ? -7.758 -33.062 -16.531 1 91.06 156 ASP B N 1
ATOM 3833 C CA . ASP B 1 156 ? -6.723 -33.656 -15.68 1 91.06 156 ASP B CA 1
ATOM 3834 C C . ASP B 1 156 ? -5.344 -33.125 -16.031 1 91.06 156 ASP B C 1
ATOM 3836 O O . ASP B 1 156 ? -5.043 -32.875 -17.203 1 91.06 156 ASP B O 1
ATOM 3840 N N . ALA B 1 157 ? -4.602 -32.875 -15.016 1 95.69 157 ALA B N 1
ATOM 3841 C CA . ALA B 1 157 ? -3.189 -32.531 -15.133 1 95.69 157 ALA B CA 1
ATOM 3842 C C . ALA B 1 157 ? -2.355 -33.219 -14.062 1 95.69 157 ALA B C 1
ATOM 3844 O O . ALA B 1 157 ? -2.875 -33.594 -13.008 1 95.69 157 ALA B O 1
ATOM 3845 N N . ASN B 1 158 ? -1.118 -33.406 -14.43 1 95.5 158 ASN B N 1
ATOM 3846 C CA . ASN B 1 158 ? -0.274 -34.031 -13.406 1 95.5 158 ASN B CA 1
ATOM 3847 C C . ASN B 1 158 ? 0.614 -32.969 -12.727 1 95.5 158 ASN B C 1
ATOM 3849 O O . ASN B 1 158 ? 1.326 -33.281 -11.773 1 95.5 158 ASN B O 1
ATOM 3853 N N . VAL B 1 159 ? 0.571 -31.688 -13.156 1 96.81 159 VAL B N 1
ATOM 3854 C CA . VAL B 1 159 ? 1.336 -30.609 -12.531 1 96.81 159 VAL B CA 1
ATOM 3855 C C . VAL B 1 159 ? 0.446 -29.391 -12.344 1 96.81 159 VAL B C 1
ATOM 3857 O O . VAL B 1 159 ? -0.239 -28.969 -13.273 1 96.81 159 VAL B O 1
ATOM 3860 N N . LEU B 1 160 ? 0.395 -28.875 -11.164 1 96.69 160 LEU B N 1
ATOM 3861 C CA . LEU B 1 160 ? -0.261 -27.625 -10.82 1 96.69 160 LEU B CA 1
ATOM 3862 C C . LEU B 1 160 ? 0.741 -26.625 -10.25 1 96.69 160 LEU B C 1
ATOM 3864 O O . LEU B 1 160 ? 1.488 -26.938 -9.328 1 96.69 160 LEU B O 1
ATOM 3868 N N . ILE B 1 161 ? 0.837 -25.406 -10.875 1 97.56 161 ILE B N 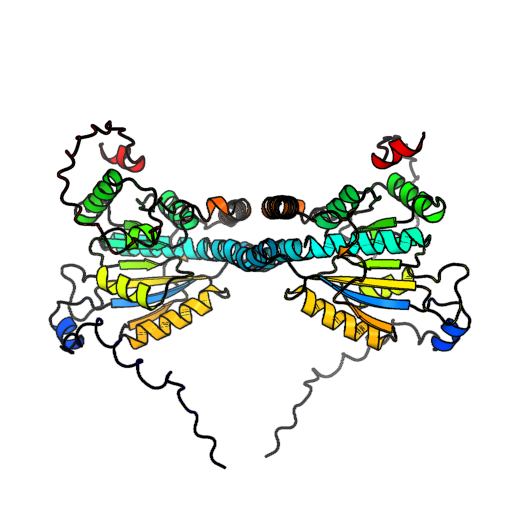1
ATOM 3869 C CA . ILE B 1 161 ? 1.701 -24.344 -10.391 1 97.56 161 ILE B CA 1
ATOM 3870 C C . ILE B 1 161 ? 0.851 -23.141 -9.969 1 97.56 161 ILE B C 1
ATOM 3872 O O . ILE B 1 161 ? 0.135 -22.562 -10.789 1 97.56 161 ILE B O 1
ATOM 3876 N N . GLN B 1 162 ? 0.891 -22.75 -8.711 1 95.5 162 GLN B N 1
ATOM 3877 C CA . GLN B 1 162 ? 0.152 -21.609 -8.18 1 95.5 162 GLN B CA 1
ATOM 3878 C C . GLN B 1 162 ? 1.061 -20.406 -8.008 1 95.5 162 GLN B C 1
ATOM 3880 O O . GLN B 1 162 ? 1.991 -20.422 -7.199 1 95.5 162 GLN B O 1
ATOM 3885 N N . ILE B 1 163 ? 0.803 -19.297 -8.719 1 95.69 163 ILE B N 1
ATOM 3886 C CA . ILE B 1 163 ? 1.676 -18.125 -8.648 1 95.69 163 ILE B CA 1
ATOM 3887 C C . ILE B 1 163 ? 1.083 -17.109 -7.684 1 95.69 163 ILE B C 1
ATOM 3889 O O . ILE B 1 163 ? 1.795 -16.234 -7.184 1 95.69 163 ILE B O 1
ATOM 3893 N N . SER B 1 164 ? -0.257 -17.156 -7.504 1 90.69 164 SER B N 1
ATOM 3894 C CA . SER B 1 164 ? -0.885 -16.297 -6.5 1 90.69 164 SER B CA 1
ATOM 3895 C C . SER B 1 164 ? -2.174 -16.922 -5.977 1 90.69 164 SER B C 1
ATOM 3897 O O . SER B 1 164 ? -2.92 -17.547 -6.734 1 90.69 164 SER B O 1
ATOM 3899 N N . SER B 1 165 ? -2.4 -16.812 -4.609 1 81 165 SER B N 1
ATOM 3900 C CA . SER B 1 165 ? -3.625 -17.266 -3.967 1 81 165 SER B CA 1
ATOM 3901 C C . SER B 1 165 ? -3.924 -16.469 -2.705 1 81 165 SER B C 1
ATOM 3903 O O . SER B 1 165 ? -3.76 -16.969 -1.591 1 81 165 SER B O 1
ATOM 3905 N N . HIS B 1 166 ? -4.141 -15.109 -2.855 1 64.06 166 HIS B N 1
ATOM 3906 C CA . HIS B 1 166 ? -4.379 -14.219 -1.723 1 64.06 166 HIS B CA 1
ATOM 3907 C C . HIS B 1 166 ? -5.859 -14.18 -1.353 1 64.06 166 HIS B C 1
ATOM 3909 O O . HIS B 1 166 ? -6.707 -13.906 -2.203 1 64.06 166 HIS B O 1
ATOM 3915 N N . GLY B 1 167 ? -6.504 -15.016 -0.958 1 56.72 167 GLY B N 1
ATOM 3916 C CA . GLY B 1 167 ? -7.906 -14.922 -0.582 1 56.72 167 GLY B CA 1
ATOM 3917 C C . GLY B 1 167 ? -8.609 -16.266 -0.559 1 56.72 167 GLY B C 1
ATOM 3918 O O . GLY B 1 167 ? -9.75 -16.359 -0.106 1 56.72 167 GLY B O 1
ATOM 3919 N N . GLY B 1 168 ? -7.98 -17.172 -1.119 1 58.09 168 GLY B N 1
ATOM 3920 C CA . GLY B 1 168 ? -8.672 -18.453 -1.117 1 58.09 168 GLY B CA 1
ATOM 3921 C C . GLY B 1 168 ? -8.438 -19.25 0.146 1 58.09 168 GLY B C 1
ATOM 3922 O O . GLY B 1 168 ? -7.398 -19.109 0.795 1 58.09 168 GLY B O 1
ATOM 3923 N N . SER B 1 169 ? -9.492 -19.844 0.533 1 64.31 169 SER B N 1
ATOM 3924 C CA . SER B 1 169 ? -9.383 -20.734 1.694 1 64.31 169 SER B CA 1
ATOM 3925 C C . SER B 1 169 ? -8.508 -21.938 1.394 1 64.31 169 SER B C 1
ATOM 3927 O O . SER B 1 169 ? -8.438 -22.391 0.25 1 64.31 169 SER B O 1
ATOM 3929 N N . ARG B 1 170 ? -7.695 -22.328 2.311 1 74.19 170 ARG B N 1
ATOM 3930 C CA . ARG B 1 170 ? -6.883 -23.531 2.248 1 74.19 170 ARG B CA 1
ATOM 3931 C C . ARG B 1 170 ? -7.715 -24.734 1.792 1 74.19 170 ARG B C 1
ATOM 3933 O O . ARG B 1 170 ? -7.242 -25.562 1.02 1 74.19 170 ARG B O 1
ATOM 3940 N N . ARG B 1 171 ? -8.922 -24.75 2.174 1 72.62 171 ARG B N 1
ATOM 3941 C CA . ARG B 1 171 ? -9.828 -25.844 1.801 1 72.62 171 ARG B CA 1
ATOM 3942 C C . ARG B 1 171 ? -10.141 -25.797 0.309 1 72.62 171 ARG B C 1
ATOM 3944 O O . ARG B 1 171 ? -10.172 -26.844 -0.35 1 72.62 171 ARG B O 1
ATOM 3951 N N . GLN B 1 172 ? -10.352 -24.609 -0.18 1 78.19 172 GLN B N 1
ATOM 3952 C CA . GLN B 1 172 ? -10.617 -24.453 -1.605 1 78.19 172 GLN B CA 1
ATOM 3953 C C . GLN B 1 172 ? -9.414 -24.875 -2.439 1 78.19 172 GLN B C 1
ATOM 3955 O O . GLN B 1 172 ? -9.578 -25.516 -3.484 1 78.19 172 GLN B O 1
ATOM 3960 N N . GLU B 1 173 ? -8.289 -24.656 -1.947 1 82 173 GLU B N 1
ATOM 3961 C CA . GLU B 1 173 ? -7.059 -25.062 -2.635 1 82 173 GLU B CA 1
ATOM 3962 C C . GLU B 1 173 ? -6.91 -26.578 -2.666 1 82 173 GLU B C 1
ATOM 3964 O O . GLU B 1 173 ? -6.629 -27.156 -3.717 1 82 173 GLU B O 1
ATOM 3969 N N . ALA B 1 174 ? -7.176 -27.172 -1.536 1 79.44 174 ALA B N 1
ATOM 3970 C CA . ALA B 1 174 ? -7.086 -28.625 -1.448 1 79.44 174 ALA B CA 1
ATOM 3971 C C . ALA B 1 174 ? -8.125 -29.297 -2.342 1 79.44 174 ALA B C 1
ATOM 3973 O O . ALA B 1 174 ? -7.844 -30.312 -2.982 1 79.44 174 ALA B O 1
ATOM 3974 N N . GLN B 1 175 ? -9.234 -28.75 -2.379 1 80.69 175 GLN B N 1
ATOM 3975 C CA . GLN B 1 175 ? -10.281 -29.281 -3.238 1 80.69 175 GLN B CA 1
ATOM 3976 C C . GLN B 1 175 ? -9.898 -29.172 -4.711 1 80.69 175 GLN B C 1
ATOM 3978 O O . GLN B 1 175 ? -10.133 -30.094 -5.488 1 80.69 175 GLN B O 1
ATOM 3983 N N . ARG B 1 176 ? -9.281 -28.109 -5.023 1 82.25 176 ARG B N 1
ATOM 3984 C CA . ARG B 1 176 ? -8.805 -27.906 -6.387 1 82.25 176 ARG B CA 1
ATOM 3985 C C . ARG B 1 176 ? -7.758 -28.953 -6.754 1 82.25 176 ARG B C 1
ATOM 3987 O O . ARG B 1 176 ? -7.82 -29.562 -7.824 1 82.25 176 ARG B O 1
ATOM 3994 N N . LEU B 1 177 ? -6.832 -29.219 -5.836 1 86.19 177 LEU B N 1
ATOM 3995 C CA . LEU B 1 177 ? -5.801 -30.234 -6.035 1 86.19 177 LEU B CA 1
ATOM 3996 C C . LEU B 1 177 ? -6.43 -31.609 -6.289 1 86.19 177 LEU B C 1
ATOM 3998 O O . LEU B 1 177 ? -6.02 -32.312 -7.207 1 86.19 177 LEU B O 1
ATOM 4002 N N . GLY B 1 178 ? -7.441 -31.875 -5.527 1 82.25 178 GLY B N 1
ATOM 4003 C CA . GLY B 1 178 ? -8.125 -33.156 -5.66 1 82.25 178 GLY B CA 1
ATOM 4004 C C . GLY B 1 178 ? -8.867 -33.312 -6.973 1 82.25 178 GLY B C 1
ATOM 4005 O O . GLY B 1 178 ? -8.961 -34.406 -7.52 1 82.25 178 GLY B O 1
ATOM 4006 N N . ARG B 1 179 ? -9.336 -32.188 -7.406 1 81.75 179 ARG B N 1
ATOM 4007 C CA . ARG B 1 179 ? -10.141 -32.219 -8.617 1 81.75 179 ARG B CA 1
ATOM 4008 C C . ARG B 1 179 ? -9.258 -32.281 -9.859 1 81.75 179 ARG B C 1
ATOM 4010 O O . ARG B 1 179 ? -9.609 -32.938 -10.844 1 81.75 179 ARG B O 1
ATOM 4017 N N . ILE B 1 180 ? -8.094 -31.812 -9.828 1 88.75 180 ILE B N 1
ATOM 4018 C CA . ILE B 1 180 ? -7.316 -31.547 -11.031 1 88.75 180 ILE B CA 1
ATOM 4019 C C . ILE B 1 180 ? -6.195 -32.594 -11.156 1 88.75 180 ILE B C 1
ATOM 4021 O O . ILE B 1 180 ? -5.969 -33.125 -12.234 1 88.75 180 ILE B O 1
ATOM 4025 N N . LEU B 1 181 ? -5.488 -32.938 -10.102 1 90.94 181 LEU B N 1
ATOM 4026 C CA . LEU B 1 181 ? -4.227 -33.656 -10.18 1 90.94 181 LEU B CA 1
ATOM 4027 C C . LEU B 1 181 ? -4.473 -35.156 -10.359 1 90.94 181 LEU B C 1
ATOM 4029 O O . LEU B 1 181 ? -5.18 -35.781 -9.562 1 90.94 181 LEU B O 1
ATOM 4033 N N . ARG B 1 182 ? -3.908 -35.656 -11.445 1 90.25 182 ARG B N 1
ATOM 4034 C CA . ARG B 1 182 ? -3.93 -37.062 -11.766 1 90.25 182 ARG B CA 1
ATOM 4035 C C . ARG B 1 182 ? -2.527 -37.594 -12.062 1 90.25 182 ARG B C 1
ATOM 4037 O O . ARG B 1 182 ? -1.649 -36.812 -12.461 1 90.25 182 ARG B O 1
ATOM 4044 N N . ALA B 1 183 ? -2.393 -38.875 -11.867 1 89.44 183 ALA B N 1
ATOM 4045 C CA . ALA B 1 183 ? -1.102 -39.5 -12.148 1 89.44 183 ALA B CA 1
ATOM 4046 C C . ALA B 1 183 ? -0.774 -39.438 -13.633 1 89.44 183 ALA B C 1
ATOM 4048 O O . ALA B 1 183 ? -1.655 -39.625 -14.477 1 89.44 183 ALA B O 1
ATOM 4049 N N . LYS B 1 184 ? 0.472 -39.156 -13.836 1 88.38 184 LYS B N 1
ATOM 4050 C CA . LYS B 1 184 ? 0.935 -39.25 -15.219 1 88.38 184 LYS B CA 1
ATOM 4051 C C . LYS B 1 184 ? 0.75 -40.688 -15.758 1 88.38 184 LYS B C 1
ATOM 4053 O O . LYS B 1 184 ? 1.023 -41.656 -15.062 1 88.38 184 LYS B O 1
ATOM 4058 N N . LYS B 1 185 ? 0.38 -40.688 -17 1 82.88 185 LYS B N 1
ATOM 4059 C CA . LYS B 1 185 ? 0.198 -42 -17.609 1 82.88 185 LYS B CA 1
ATOM 4060 C C . LYS B 1 185 ? 1.519 -42.781 -17.688 1 82.88 185 LYS B C 1
ATOM 4062 O O . LYS B 1 185 ? 2.541 -42.219 -18.094 1 82.88 185 LYS B O 1
ATOM 4067 N N . GLY B 1 186 ? 1.509 -44 -17.219 1 80.38 186 GLY B N 1
ATOM 4068 C CA . GLY B 1 186 ? 2.686 -44.844 -17.312 1 80.38 186 GLY B CA 1
ATOM 4069 C C . GLY B 1 186 ? 3.65 -44.656 -16.156 1 80.38 186 GLY B C 1
ATOM 4070 O O . GLY B 1 186 ? 4.723 -45.25 -16.141 1 80.38 186 GLY B O 1
ATOM 4071 N N . ALA B 1 187 ? 3.266 -43.844 -15.25 1 77.25 187 ALA B N 1
ATOM 4072 C CA . ALA B 1 187 ? 4.164 -43.562 -14.133 1 77.25 187 ALA B CA 1
ATOM 4073 C C . ALA B 1 187 ? 4.266 -44.75 -13.188 1 77.25 187 ALA B C 1
ATOM 4075 O O . ALA B 1 187 ? 3.33 -45.562 -13.086 1 77.25 187 ALA B O 1
ATOM 4076 N N . LEU B 1 188 ? 5.5 -44.844 -12.641 1 74.06 188 LEU B N 1
ATOM 4077 C CA . LEU B 1 188 ? 5.746 -45.906 -11.664 1 74.06 188 LEU B CA 1
ATOM 4078 C C . LEU B 1 188 ? 5 -45.625 -10.367 1 74.06 188 LEU B C 1
ATOM 4080 O O . LEU B 1 188 ? 4.91 -44.469 -9.922 1 74.06 188 LEU B O 1
ATOM 4084 N N . VAL B 1 189 ? 4.465 -46.625 -9.766 1 69.81 189 VAL B N 1
ATOM 4085 C CA . VAL B 1 189 ? 3.588 -46.531 -8.602 1 69.81 189 VAL B CA 1
ATOM 4086 C C . VAL B 1 189 ? 4.379 -46.062 -7.387 1 69.81 189 VAL B C 1
ATOM 4088 O O . VAL B 1 189 ? 3.863 -45.312 -6.562 1 69.81 189 VAL B O 1
ATOM 4091 N N . ASP B 1 190 ? 5.645 -46.281 -7.266 1 72.81 190 ASP B N 1
ATOM 4092 C CA . ASP B 1 190 ? 6.383 -46 -6.035 1 72.81 190 ASP B CA 1
ATOM 4093 C C . ASP B 1 190 ? 7.055 -44.625 -6.086 1 72.81 190 ASP B C 1
ATOM 4095 O O . ASP B 1 190 ? 7.777 -44.25 -5.164 1 72.81 190 ASP B O 1
ATOM 4099 N N . GLU B 1 191 ? 6.699 -43.844 -7.129 1 79.56 191 GLU B N 1
ATOM 4100 C CA . GLU B 1 191 ? 7.297 -42.531 -7.266 1 79.56 191 GLU B CA 1
ATOM 4101 C C . GLU B 1 191 ? 6.227 -41.438 -7.316 1 79.56 191 GLU B C 1
ATOM 4103 O O . GLU B 1 191 ? 5.059 -41.719 -7.59 1 79.56 191 GLU B O 1
ATOM 4108 N N . TYR B 1 192 ? 6.652 -40.375 -6.961 1 85.5 192 TYR B N 1
ATOM 4109 C CA . TYR B 1 192 ? 5.738 -39.25 -7.156 1 85.5 192 TYR B CA 1
ATOM 4110 C C . TYR B 1 192 ? 5.379 -39.094 -8.633 1 85.5 192 TYR B C 1
ATOM 4112 O O . TYR B 1 192 ? 6.262 -39.062 -9.492 1 85.5 192 TYR B O 1
ATOM 4120 N N . ASN B 1 193 ? 4.121 -39.031 -8.953 1 90.31 193 ASN B N 1
ATOM 4121 C CA . ASN B 1 193 ? 3.658 -39 -10.336 1 90.31 193 ASN B CA 1
ATOM 4122 C C . ASN B 1 193 ? 2.742 -37.812 -10.594 1 90.31 193 ASN B C 1
ATOM 4124 O O . ASN B 1 193 ? 2.123 -37.719 -11.656 1 90.31 193 ASN B O 1
ATOM 4128 N N . ALA B 1 194 ? 2.613 -36.906 -9.602 1 93 194 ALA B N 1
ATOM 4129 C CA . ALA B 1 194 ? 1.944 -35.594 -9.703 1 93 194 ALA B CA 1
ATOM 4130 C C . ALA B 1 194 ? 2.623 -34.562 -8.805 1 93 194 ALA B C 1
ATOM 4132 O O . ALA B 1 194 ? 3.244 -34.906 -7.801 1 93 194 ALA B O 1
ATOM 4133 N N . PHE B 1 195 ? 2.51 -33.281 -9.211 1 93.5 195 PHE B N 1
ATOM 4134 C CA . PHE B 1 195 ? 3.271 -32.25 -8.523 1 93.5 195 PHE B CA 1
ATOM 4135 C C . PHE B 1 195 ? 2.426 -31 -8.328 1 93.5 195 PHE B C 1
ATOM 4137 O O . PHE B 1 195 ? 1.68 -30.594 -9.227 1 93.5 195 PHE B O 1
ATOM 4144 N N . PHE B 1 196 ? 2.51 -30.438 -7.145 1 94.62 196 PHE B N 1
ATOM 4145 C CA . PHE B 1 196 ? 1.898 -29.156 -6.82 1 94.62 196 PHE B CA 1
ATOM 4146 C C . PHE B 1 196 ? 2.951 -28.156 -6.344 1 94.62 196 PHE B C 1
ATOM 4148 O O . PHE B 1 196 ? 3.566 -28.344 -5.293 1 94.62 196 PHE B O 1
ATOM 4155 N N . TYR B 1 197 ? 3.164 -27.062 -7.145 1 95.25 197 TYR B N 1
ATOM 4156 C CA . TYR B 1 197 ? 4.105 -26.016 -6.785 1 95.25 197 TYR B CA 1
ATOM 4157 C C . TYR B 1 197 ? 3.369 -24.75 -6.355 1 95.25 197 TYR B C 1
ATOM 4159 O O . TYR B 1 197 ? 2.432 -24.312 -7.027 1 95.25 197 TYR B O 1
ATOM 4167 N N . THR B 1 198 ? 3.762 -24.156 -5.258 1 94.81 198 THR B N 1
ATOM 4168 C CA . THR B 1 198 ? 3.344 -22.812 -4.879 1 94.81 198 THR B CA 1
ATOM 4169 C C . THR B 1 198 ? 4.539 -21.859 -4.848 1 94.81 198 THR B C 1
ATOM 4171 O O . THR B 1 198 ? 5.52 -22.125 -4.145 1 94.81 198 THR B O 1
ATOM 4174 N N . LEU B 1 199 ? 4.465 -20.828 -5.621 1 95.69 199 LEU B N 1
ATOM 4175 C CA . LEU B 1 199 ? 5.535 -19.844 -5.664 1 95.69 199 LEU B CA 1
ATOM 4176 C C . LEU B 1 199 ? 5.246 -18.688 -4.703 1 95.69 199 LEU B C 1
ATOM 4178 O O . LEU B 1 199 ? 4.188 -18.062 -4.777 1 95.69 199 LEU B O 1
ATOM 4182 N N . VAL B 1 200 ? 6.195 -18.406 -3.783 1 91.94 200 VAL B N 1
ATOM 4183 C CA . VAL B 1 200 ? 5.984 -17.438 -2.717 1 91.94 200 VAL B CA 1
ATOM 4184 C C . VAL B 1 200 ? 7.121 -16.406 -2.711 1 91.94 200 VAL B C 1
ATOM 4186 O O . VAL B 1 200 ? 8.297 -16.781 -2.656 1 91.94 200 VAL B O 1
ATOM 4189 N N . SER B 1 201 ? 6.785 -15.125 -2.834 1 91.31 201 SER B N 1
ATOM 4190 C CA . SER B 1 201 ? 7.797 -14.078 -2.684 1 91.31 201 SER B CA 1
ATOM 4191 C C . SER B 1 201 ? 8.266 -13.969 -1.237 1 91.31 201 SER B C 1
ATOM 4193 O O . SER B 1 201 ? 7.465 -13.68 -0.342 1 91.31 201 SER B O 1
ATOM 4195 N N . GLN B 1 202 ? 9.516 -14.18 -1.008 1 86.88 202 GLN B N 1
ATOM 4196 C CA . GLN B 1 202 ? 10.109 -14.234 0.325 1 86.88 202 GLN B CA 1
ATOM 4197 C C . GLN B 1 202 ? 10.023 -12.883 1.021 1 86.88 202 GLN B C 1
ATOM 4199 O O . GLN B 1 202 ? 10.094 -11.836 0.37 1 86.88 202 GLN B O 1
ATOM 4204 N N . ASP B 1 203 ? 9.805 -12.906 2.34 1 79.06 203 ASP B N 1
ATOM 4205 C CA . ASP B 1 203 ? 9.836 -11.758 3.242 1 79.06 203 ASP B CA 1
ATOM 4206 C C . ASP B 1 203 ? 8.68 -10.805 2.957 1 79.06 203 ASP B C 1
ATOM 4208 O O . ASP B 1 203 ? 8.828 -9.586 3.078 1 79.06 203 ASP B O 1
ATOM 4212 N N . THR B 1 204 ? 7.664 -11.383 2.416 1 83.38 204 THR B N 1
ATOM 4213 C CA . THR B 1 204 ? 6.457 -10.602 2.166 1 83.38 204 THR B CA 1
ATOM 4214 C C . THR B 1 204 ? 5.266 -11.203 2.908 1 83.38 204 THR B C 1
ATOM 4216 O O . THR B 1 204 ? 5.395 -12.227 3.578 1 83.38 204 THR B O 1
ATOM 4219 N N . SER B 1 205 ? 4.129 -10.625 2.736 1 76.94 205 SER B N 1
ATOM 4220 C CA . SER B 1 205 ? 2.902 -11.078 3.383 1 76.94 205 SER B CA 1
ATOM 4221 C C . SER B 1 205 ? 2.455 -12.43 2.83 1 76.94 205 SER B C 1
ATOM 4223 O O . SER B 1 205 ? 1.682 -13.141 3.471 1 76.94 205 SER B O 1
ATOM 4225 N N . GLU B 1 206 ? 2.996 -12.859 1.708 1 83.69 206 GLU B N 1
ATOM 4226 C CA . GLU B 1 206 ? 2.645 -14.148 1.121 1 83.69 206 GLU B CA 1
ATOM 4227 C C . GLU B 1 206 ? 3.082 -15.297 2.018 1 83.69 206 GLU B C 1
ATOM 4229 O O . GLU B 1 206 ? 2.475 -16.375 2 1 83.69 206 GLU B O 1
ATOM 4234 N N . MET B 1 207 ? 4.09 -15.031 2.781 1 80.69 207 MET B N 1
ATOM 4235 C CA . MET B 1 207 ? 4.688 -16.109 3.561 1 80.69 207 MET B CA 1
ATOM 4236 C C . MET B 1 207 ? 3.75 -16.562 4.676 1 80.69 207 MET B C 1
ATOM 4238 O O . MET B 1 207 ? 3.723 -17.75 5.027 1 80.69 207 MET B O 1
ATOM 4242 N N . SER B 1 208 ? 2.943 -15.617 5.176 1 75.81 208 SER B N 1
ATOM 4243 C CA . SER B 1 208 ? 1.978 -15.977 6.211 1 75.81 208 SER B CA 1
ATOM 4244 C C . SER B 1 208 ? 0.894 -16.891 5.66 1 75.81 208 SER B C 1
ATOM 4246 O O . SER B 1 208 ? 0.521 -17.875 6.301 1 75.81 208 SER B O 1
ATOM 4248 N N . PHE B 1 209 ? 0.424 -16.609 4.492 1 76.88 209 PHE B N 1
ATOM 4249 C CA . PHE B 1 209 ? -0.581 -17.438 3.84 1 76.88 209 PHE B CA 1
ATOM 4250 C C . PHE B 1 209 ? -0.007 -18.812 3.486 1 76.88 209 PHE B C 1
ATOM 4252 O O . PHE B 1 209 ? -0.691 -19.828 3.611 1 76.88 209 PHE B O 1
ATOM 4259 N N . SER B 1 210 ? 1.241 -18.766 3.086 1 83.31 210 SER B N 1
ATOM 4260 C CA . SER B 1 210 ? 1.91 -20 2.684 1 83.31 210 SER B CA 1
ATOM 4261 C C . SER B 1 210 ? 2.078 -20.953 3.863 1 83.31 210 SER B C 1
ATOM 4263 O O . SER B 1 210 ? 1.918 -22.172 3.719 1 83.31 210 SER B O 1
ATOM 4265 N N . ARG B 1 211 ? 2.371 -20.406 5.012 1 80.12 211 ARG B N 1
ATOM 4266 C CA . ARG B 1 211 ? 2.551 -21.234 6.207 1 80.12 211 ARG B CA 1
ATOM 4267 C C . ARG B 1 211 ? 1.253 -21.938 6.586 1 80.12 211 ARG B C 1
ATOM 4269 O O . ARG B 1 211 ? 1.26 -23.125 6.914 1 80.12 211 ARG B O 1
ATOM 4276 N N . LYS B 1 212 ? 0.207 -21.25 6.527 1 80.31 212 LYS B N 1
ATOM 4277 C CA . LYS B 1 212 ? -1.101 -21.828 6.812 1 80.31 212 LYS B CA 1
ATOM 4278 C C . LYS B 1 212 ? -1.448 -22.922 5.805 1 80.31 212 LYS B C 1
ATOM 4280 O O . LYS B 1 212 ? -1.947 -23.984 6.184 1 80.31 212 LYS B O 1
ATOM 4285 N N . ARG B 1 213 ? -1.115 -22.703 4.582 1 84.19 213 ARG B N 1
ATOM 4286 C CA . ARG B 1 213 ? -1.343 -23.672 3.527 1 84.19 213 ARG B CA 1
ATOM 4287 C C . ARG B 1 213 ? -0.506 -24.938 3.758 1 84.19 213 ARG B C 1
ATOM 4289 O O . ARG B 1 213 ? -1.01 -26.047 3.639 1 84.19 213 ARG B O 1
ATOM 4296 N N . GLN B 1 214 ? 0.752 -24.734 4.059 1 83.5 214 GLN B N 1
ATOM 4297 C CA . GLN B 1 214 ? 1.662 -25.844 4.324 1 83.5 214 GLN B CA 1
ATOM 4298 C C . GLN B 1 214 ? 1.116 -26.75 5.426 1 83.5 214 GLN B C 1
ATOM 4300 O O . GLN B 1 214 ? 1.047 -27.969 5.258 1 83.5 214 GLN B O 1
ATOM 4305 N N . ARG B 1 215 ? 0.715 -26.094 6.496 1 82.69 215 ARG B N 1
ATOM 4306 C CA . ARG B 1 215 ? 0.19 -26.859 7.629 1 82.69 215 ARG B CA 1
ATOM 4307 C C . ARG B 1 215 ? -1.055 -27.641 7.234 1 82.69 215 ARG B C 1
ATOM 4309 O O . ARG B 1 215 ? -1.189 -28.812 7.582 1 82.69 215 ARG B O 1
ATOM 4316 N N . PHE B 1 216 ? -1.915 -27.062 6.48 1 84.25 216 PHE B N 1
ATOM 4317 C CA . PHE B 1 216 ? -3.16 -27.688 6.059 1 84.25 216 PHE B CA 1
ATOM 4318 C C . PHE B 1 216 ? -2.883 -28.891 5.156 1 84.25 216 PHE B C 1
ATOM 4320 O O . PHE B 1 216 ? -3.418 -29.984 5.379 1 84.25 216 PHE B O 1
ATOM 4327 N N . LEU B 1 217 ? -2.012 -28.812 4.191 1 84.94 217 LEU B N 1
ATOM 4328 C CA . LEU B 1 217 ? -1.712 -29.859 3.225 1 84.94 217 LEU B CA 1
ATOM 4329 C C . LEU B 1 217 ? -1.014 -31.031 3.9 1 84.94 217 LEU B C 1
ATOM 4331 O O . LEU B 1 217 ? -1.322 -32.188 3.613 1 84.94 217 LEU B O 1
ATOM 4335 N N . VAL B 1 218 ? -0.141 -30.703 4.824 1 81.25 218 VAL B N 1
ATOM 4336 C CA . VAL B 1 218 ? 0.551 -31.75 5.566 1 81.25 218 VAL B CA 1
ATOM 4337 C C . VAL B 1 218 ? -0.452 -32.531 6.414 1 81.25 218 VAL B C 1
ATOM 4339 O O . VAL B 1 218 ? -0.41 -33.75 6.461 1 81.25 218 VAL B O 1
ATOM 4342 N N . ASN B 1 219 ? -1.391 -31.781 6.992 1 78.44 219 ASN B N 1
ATOM 4343 C CA . ASN B 1 219 ? -2.426 -32.406 7.805 1 78.44 219 ASN B CA 1
ATOM 4344 C C . ASN B 1 219 ? -3.34 -33.312 6.961 1 78.44 219 ASN B C 1
ATOM 4346 O O . ASN B 1 219 ? -3.898 -34.281 7.457 1 78.44 219 ASN B O 1
ATOM 4350 N N . GLN B 1 220 ? -3.439 -33.031 5.684 1 80.06 220 GLN B N 1
ATOM 4351 C CA . GLN B 1 220 ? -4.246 -33.812 4.762 1 80.06 220 GLN B CA 1
ATOM 4352 C C . GLN B 1 220 ? -3.461 -35 4.23 1 80.06 220 GLN B C 1
ATOM 4354 O O . GLN B 1 220 ? -3.982 -35.812 3.439 1 80.06 220 GLN B O 1
ATOM 4359 N N . GLY B 1 221 ? -2.107 -35.062 4.57 1 79.25 221 GLY B N 1
ATOM 4360 C CA . GLY B 1 221 ? -1.325 -36.25 4.223 1 79.25 221 GLY B CA 1
ATOM 4361 C C . GLY B 1 221 ? -0.464 -36.062 2.99 1 79.25 221 GLY B C 1
ATOM 4362 O O . GLY B 1 221 ? 0.173 -37 2.516 1 79.25 221 GLY B O 1
ATOM 4363 N N . TYR B 1 222 ? -0.412 -34.875 2.49 1 81.38 222 TYR B N 1
ATOM 4364 C CA . TYR B 1 222 ? 0.418 -34.625 1.319 1 81.38 222 TYR B CA 1
ATOM 4365 C C . TYR B 1 222 ? 1.887 -34.5 1.708 1 81.38 222 TYR B C 1
ATOM 4367 O O . TYR B 1 222 ? 2.211 -33.969 2.775 1 81.38 222 TYR B O 1
ATOM 4375 N N . ALA B 1 223 ? 2.758 -35.062 0.784 1 84.31 223 ALA B N 1
ATOM 4376 C CA . ALA B 1 223 ? 4.18 -34.75 0.914 1 84.31 223 ALA B CA 1
ATOM 4377 C C . ALA B 1 223 ? 4.457 -33.281 0.595 1 84.31 223 ALA B C 1
ATOM 4379 O O . ALA B 1 223 ? 3.879 -32.75 -0.342 1 84.31 223 ALA B O 1
ATOM 4380 N N . TYR B 1 224 ? 5.301 -32.688 1.497 1 86.25 224 TYR B N 1
ATOM 4381 C CA . TYR B 1 224 ? 5.516 -31.25 1.356 1 86.25 224 TYR B CA 1
ATOM 4382 C C . TYR B 1 224 ? 6.984 -30.891 1.56 1 86.25 224 TYR B C 1
ATOM 4384 O O . TYR B 1 224 ? 7.633 -31.422 2.467 1 86.25 224 TYR B O 1
ATOM 4392 N N . LYS B 1 225 ? 7.52 -30.078 0.669 1 85.81 225 LYS B N 1
ATOM 4393 C CA . LYS B 1 225 ? 8.883 -29.594 0.852 1 85.81 225 LYS B CA 1
ATOM 4394 C C . LYS B 1 225 ? 8.992 -28.109 0.471 1 85.81 225 LYS B C 1
ATOM 4396 O O . LYS B 1 225 ? 8.227 -27.625 -0.356 1 85.81 225 LYS B O 1
ATOM 4401 N N . VAL B 1 226 ? 9.938 -27.391 1.07 1 85.06 226 VAL B N 1
ATOM 4402 C CA . VAL B 1 226 ? 10.25 -25.984 0.76 1 85.06 226 VAL B CA 1
ATOM 4403 C C . VAL B 1 226 ? 11.547 -25.922 -0.052 1 85.06 226 VAL B C 1
ATOM 4405 O O . VAL B 1 226 ? 12.547 -26.531 0.316 1 85.06 226 VAL B O 1
ATOM 4408 N N . VAL B 1 227 ? 11.469 -25.25 -1.2 1 86.31 227 VAL B N 1
ATOM 4409 C CA . VAL B 1 227 ? 12.602 -25.109 -2.109 1 86.31 227 VAL B CA 1
ATOM 4410 C C . VAL B 1 227 ? 13.039 -23.641 -2.176 1 86.31 227 VAL B C 1
ATOM 4412 O O . VAL B 1 227 ? 12.234 -22.766 -2.48 1 86.31 227 VAL B O 1
ATOM 4415 N N . THR B 1 228 ? 14.273 -23.312 -1.915 1 82.81 228 THR B N 1
ATOM 4416 C CA . THR B 1 228 ? 14.766 -21.938 -1.936 1 82.81 228 THR B CA 1
ATOM 4417 C C . THR B 1 228 ? 15.609 -21.688 -3.184 1 82.81 228 THR B C 1
ATOM 4419 O O . THR B 1 228 ? 15.836 -20.531 -3.557 1 82.81 228 THR B O 1
ATOM 4422 N N . LYS B 1 229 ? 16.094 -22.875 -3.764 1 83 229 LYS B N 1
ATOM 4423 C CA . LYS B 1 229 ? 16.875 -22.766 -4.988 1 83 229 LYS B CA 1
ATOM 4424 C C . LYS B 1 229 ? 16.469 -23.844 -5.988 1 83 229 LYS B C 1
ATOM 4426 O O . LYS B 1 229 ? 16.422 -25.031 -5.645 1 83 229 LYS B O 1
ATOM 4431 N N . LEU B 1 230 ? 16.094 -23.438 -7.176 1 85.81 230 LEU B N 1
ATOM 4432 C CA . LEU B 1 230 ? 15.812 -24.375 -8.258 1 85.81 230 LEU B CA 1
ATOM 4433 C C . LEU B 1 230 ? 17.078 -24.656 -9.062 1 85.81 230 LEU B C 1
ATOM 4435 O O . LEU B 1 230 ? 17.562 -23.781 -9.789 1 85.81 230 LEU B O 1
ATOM 4439 N N . SER B 1 231 ? 17.578 -25.781 -8.883 1 84 231 SER B N 1
ATOM 4440 C CA . SER B 1 231 ? 18.812 -26.156 -9.562 1 84 231 SER B CA 1
ATOM 4441 C C . SER B 1 231 ? 18.688 -26.016 -11.07 1 84 231 SER B C 1
ATOM 4443 O O . SER B 1 231 ? 17.703 -26.484 -11.664 1 84 231 SER B O 1
ATOM 4445 N N . GLY B 1 232 ? 19.594 -25.25 -11.68 1 86.38 232 GLY B N 1
ATOM 4446 C CA . GLY B 1 232 ? 19.609 -25.125 -13.133 1 86.38 232 GLY B CA 1
ATOM 4447 C C . GLY B 1 232 ? 19 -23.812 -13.617 1 86.38 232 GLY B C 1
ATOM 4448 O O . GLY B 1 232 ? 19.172 -23.438 -14.773 1 86.38 232 GLY B O 1
ATOM 4449 N N . MET B 1 233 ? 18.281 -23.203 -12.75 1 86.94 233 MET B N 1
ATOM 4450 C CA . MET B 1 233 ? 17.594 -21.969 -13.156 1 86.94 233 MET B CA 1
ATOM 4451 C C . MET B 1 233 ? 18.594 -20.906 -13.57 1 86.94 233 MET B C 1
ATOM 4453 O O . MET B 1 233 ? 18.391 -20.203 -14.562 1 86.94 233 MET B O 1
ATOM 4457 N N . GLU B 1 234 ? 19.703 -20.75 -12.875 1 82.88 234 GLU B N 1
ATOM 4458 C CA . GLU B 1 234 ? 20.688 -19.703 -13.133 1 82.88 234 GLU B CA 1
ATOM 4459 C C . GLU B 1 234 ? 21.422 -19.953 -14.445 1 82.88 234 GLU B C 1
ATOM 4461 O O . GLU B 1 234 ? 21.906 -19.016 -15.078 1 82.88 234 GLU B O 1
ATOM 4466 N N . GLU B 1 235 ? 21.469 -21.203 -14.859 1 86 235 GLU B N 1
ATOM 4467 C CA . GLU B 1 235 ? 22.203 -21.578 -16.062 1 86 235 GLU B CA 1
ATOM 4468 C C . GLU B 1 235 ? 21.312 -21.453 -17.312 1 86 235 GLU B C 1
ATOM 4470 O O . GLU B 1 235 ? 21.812 -21.438 -18.438 1 86 235 GLU B O 1
ATOM 4475 N N . ASP B 1 236 ? 20.031 -21.312 -17.109 1 89.31 236 ASP B N 1
ATOM 4476 C CA . ASP B 1 236 ? 19.109 -21.234 -18.234 1 89.31 236 ASP B CA 1
ATOM 4477 C C . ASP B 1 236 ? 19.078 -19.828 -18.828 1 89.31 236 ASP B C 1
ATOM 4479 O O . ASP B 1 236 ? 18.516 -18.906 -18.219 1 89.31 236 ASP B O 1
ATOM 4483 N N . SER B 1 237 ? 19.609 -19.625 -19.969 1 87 237 SER B N 1
ATOM 4484 C CA . SER B 1 237 ? 19.766 -18.328 -20.609 1 87 237 SER B CA 1
ATOM 4485 C C . SER B 1 237 ? 18.453 -17.859 -21.234 1 87 237 SER B C 1
ATOM 4487 O O . SER B 1 237 ? 18.312 -16.672 -21.594 1 87 237 SER B O 1
ATOM 4489 N N . GLU B 1 238 ? 17.469 -18.734 -21.328 1 89.94 238 GLU B N 1
ATOM 4490 C CA . GLU B 1 238 ? 16.219 -18.391 -22.016 1 89.94 238 GLU B CA 1
ATOM 4491 C C . GLU B 1 238 ? 15.219 -17.75 -21.062 1 89.94 238 GLU B C 1
ATOM 4493 O O . GLU B 1 238 ? 14.18 -17.25 -21.5 1 89.94 238 GLU B O 1
ATOM 4498 N N . LEU B 1 239 ? 15.547 -17.781 -19.844 1 92.31 239 LEU B N 1
ATOM 4499 C CA . LEU B 1 239 ? 14.617 -17.219 -18.875 1 92.31 239 LEU B CA 1
ATOM 4500 C C . LEU B 1 239 ? 14.547 -15.695 -19 1 92.31 239 LEU B C 1
ATOM 4502 O O . LEU B 1 239 ? 15.562 -15.031 -19.219 1 92.31 239 LEU B O 1
ATOM 4506 N N . LEU B 1 240 ? 13.391 -15.172 -18.906 1 91.94 240 LEU B N 1
ATOM 4507 C CA . LEU B 1 240 ? 13.141 -13.734 -19.031 1 91.94 240 LEU B CA 1
ATOM 4508 C C . LEU B 1 240 ? 13.484 -13.016 -17.734 1 91.94 240 LEU B C 1
ATOM 4510 O O . LEU B 1 240 ? 13.805 -13.656 -16.734 1 91.94 240 LEU B O 1
ATOM 4514 N N . TYR B 1 241 ? 13.555 -11.641 -17.766 1 90.94 241 TYR B N 1
ATOM 4515 C CA . TYR B 1 241 ? 13.797 -10.766 -16.625 1 90.94 241 TYR B CA 1
ATOM 4516 C C . TYR B 1 241 ? 15.148 -11.055 -15.992 1 90.94 241 TYR B C 1
ATOM 4518 O O . TYR B 1 241 ? 15.289 -11.023 -14.766 1 90.94 241 TYR B O 1
ATOM 4526 N N . LYS B 1 242 ? 16.094 -11.438 -16.844 1 88.75 242 LYS B N 1
ATOM 4527 C CA . LYS B 1 242 ? 17.453 -11.711 -16.406 1 88.75 242 LYS B CA 1
ATOM 4528 C C . LYS B 1 242 ? 18.203 -10.422 -16.094 1 88.75 242 LYS B C 1
ATOM 4530 O O . LYS B 1 242 ? 18.938 -10.352 -15.117 1 88.75 242 LYS B O 1
ATOM 4535 N N . THR B 1 243 ? 17.844 -9.398 -16.875 1 88.56 243 THR B N 1
ATOM 4536 C CA . THR B 1 243 ? 18.609 -8.156 -16.75 1 88.56 243 THR B CA 1
ATOM 4537 C C . THR B 1 243 ? 17.891 -7.172 -15.828 1 88.56 243 THR B C 1
ATOM 4539 O O . THR B 1 243 ? 16.672 -7.223 -15.695 1 88.56 243 THR B O 1
ATOM 4542 N N . ARG B 1 244 ? 18.656 -6.242 -15.273 1 85.75 244 ARG B N 1
ATOM 4543 C CA . ARG B 1 244 ? 18.109 -5.191 -14.43 1 85.75 244 ARG B CA 1
ATOM 4544 C C . ARG B 1 244 ? 17.156 -4.297 -15.211 1 85.75 244 ARG B C 1
ATOM 4546 O O . ARG B 1 244 ? 16.125 -3.869 -14.688 1 85.75 244 ARG B O 1
ATOM 4553 N N . GLU B 1 245 ? 17.5 -4.082 -16.469 1 84.19 245 GLU B N 1
ATOM 4554 C CA . GLU B 1 245 ? 16.672 -3.238 -17.312 1 84.19 245 GLU B CA 1
ATOM 4555 C C . GLU B 1 245 ? 15.281 -3.842 -17.5 1 84.19 245 GLU B C 1
ATOM 4557 O O . GLU B 1 245 ? 14.281 -3.137 -17.406 1 84.19 245 GLU B O 1
ATOM 4562 N N . GLU B 1 246 ? 15.227 -5.133 -17.703 1 88.25 246 GLU B N 1
ATOM 4563 C CA . GLU B 1 246 ? 13.953 -5.828 -17.859 1 88.25 246 GLU B CA 1
ATOM 4564 C C . GLU B 1 246 ? 13.125 -5.746 -16.578 1 88.25 246 GLU B C 1
ATOM 4566 O O . GLU B 1 246 ? 11.914 -5.527 -16.609 1 88.25 246 GLU B O 1
ATOM 4571 N N . ARG B 1 247 ? 13.789 -5.883 -15.484 1 88.56 247 ARG B N 1
ATOM 4572 C CA . ARG B 1 247 ? 13.117 -5.867 -14.188 1 88.56 247 ARG B CA 1
ATOM 4573 C C . ARG B 1 247 ? 12.578 -4.477 -13.875 1 88.56 247 ARG B C 1
ATOM 4575 O O . ARG B 1 247 ? 11.469 -4.344 -13.344 1 88.56 247 ARG B O 1
ATOM 4582 N N . LEU B 1 248 ? 13.258 -3.473 -14.242 1 85.12 248 LEU B N 1
ATOM 4583 C CA . LEU B 1 248 ? 12.812 -2.104 -14.008 1 85.12 248 LEU B CA 1
ATOM 4584 C C . LEU B 1 248 ? 11.625 -1.756 -14.891 1 85.12 248 LEU B C 1
ATOM 4586 O O . LEU B 1 248 ? 10.719 -1.035 -14.469 1 85.12 248 LEU B O 1
ATOM 4590 N N . GLN B 1 249 ? 11.711 -2.287 -16.078 1 83.62 249 GLN B N 1
ATOM 4591 C CA . GLN B 1 249 ? 10.57 -2.084 -16.969 1 83.62 249 GLN B CA 1
ATOM 4592 C C . GLN B 1 249 ? 9.305 -2.729 -16.406 1 83.62 249 GLN B C 1
ATOM 4594 O O . GLN B 1 249 ? 8.227 -2.135 -16.453 1 83.62 249 GLN B O 1
ATOM 4599 N N . LEU B 1 250 ? 9.508 -3.938 -15.891 1 89.19 250 LEU B N 1
ATOM 4600 C CA . LEU B 1 250 ? 8.398 -4.633 -15.258 1 89.19 250 LEU B CA 1
ATOM 4601 C C . LEU B 1 250 ? 7.879 -3.85 -14.055 1 89.19 250 LEU B C 1
ATOM 4603 O O . LEU B 1 250 ? 6.668 -3.709 -13.875 1 89.19 250 LEU B O 1
ATOM 4607 N N . LEU B 1 251 ? 8.742 -3.322 -13.258 1 86.38 251 LEU B N 1
ATOM 4608 C CA . LEU B 1 251 ? 8.375 -2.541 -12.086 1 86.38 251 LEU B CA 1
ATOM 4609 C C . LEU B 1 251 ? 7.578 -1.303 -12.477 1 86.38 251 LEU B C 1
ATOM 4611 O O . LEU B 1 251 ? 6.566 -0.987 -11.852 1 86.38 251 LEU B O 1
ATOM 4615 N N . THR B 1 252 ? 8.055 -0.658 -13.531 1 77.94 252 THR B N 1
ATOM 4616 C CA . THR B 1 252 ? 7.363 0.525 -14.031 1 77.94 252 THR B CA 1
ATOM 4617 C C . THR B 1 252 ? 5.945 0.175 -14.477 1 77.94 252 THR B C 1
ATOM 4619 O O . THR B 1 252 ? 5.004 0.924 -14.219 1 77.94 252 THR B O 1
ATOM 4622 N N . LEU B 1 253 ? 5.871 -0.963 -15.141 1 79.5 253 LEU B N 1
ATOM 4623 C CA . LEU B 1 253 ? 4.566 -1.447 -15.578 1 79.5 253 LEU B CA 1
ATOM 4624 C C . LEU B 1 253 ? 3.629 -1.641 -14.383 1 79.5 253 LEU B C 1
ATOM 4626 O O . LEU B 1 253 ? 2.467 -1.234 -14.438 1 79.5 253 LEU B O 1
ATOM 4630 N N . ILE B 1 254 ? 4.137 -2.188 -13.273 1 81.44 254 ILE B N 1
ATOM 4631 C CA . ILE B 1 254 ? 3.355 -2.467 -12.07 1 81.44 254 ILE B CA 1
ATOM 4632 C C . ILE B 1 254 ? 2.924 -1.155 -11.422 1 81.44 254 ILE B C 1
ATOM 4634 O O . ILE B 1 254 ? 1.75 -0.978 -11.086 1 81.44 254 ILE B O 1
ATOM 4638 N N . LEU B 1 255 ? 3.848 -0.298 -11.344 1 75.06 255 LEU B N 1
ATOM 4639 C CA . LEU B 1 255 ? 3.605 0.956 -10.633 1 75.06 255 LEU B CA 1
ATOM 4640 C C . LEU B 1 255 ? 2.639 1.841 -11.414 1 75.06 255 LEU B C 1
ATOM 4642 O O . LEU B 1 255 ? 1.933 2.662 -10.82 1 75.06 255 LEU B O 1
ATOM 4646 N N . SER B 1 256 ? 2.594 1.639 -12.719 1 70 256 SER B N 1
ATOM 4647 C CA . SER B 1 256 ? 1.721 2.434 -13.57 1 70 256 SER B CA 1
ATOM 4648 C C . SER B 1 256 ? 0.329 1.818 -13.672 1 70 256 SER B C 1
ATOM 4650 O O . SER B 1 256 ? -0.597 2.441 -14.195 1 70 256 SER B O 1
ATOM 4652 N N . SER B 1 257 ? 0.203 0.591 -13.156 1 70.62 257 SER B N 1
ATOM 4653 C CA . SER B 1 257 ? -1.08 -0.097 -13.242 1 70.62 257 SER B CA 1
ATOM 4654 C C . SER B 1 257 ? -2.121 0.552 -12.336 1 70.62 257 SER B C 1
ATOM 4656 O O . SER B 1 257 ? -1.775 1.142 -11.312 1 70.62 257 SER B O 1
ATOM 4658 N N . THR B 1 258 ? -3.277 0.606 -12.781 1 62.69 258 THR B N 1
ATOM 4659 C CA . THR B 1 258 ? -4.398 1.113 -12 1 62.69 258 THR B CA 1
ATOM 4660 C C . THR B 1 258 ? -5.145 -0.031 -11.32 1 62.69 258 THR B C 1
ATOM 4662 O O . THR B 1 258 ? -4.98 -1.194 -11.695 1 62.69 258 THR B O 1
ATOM 4665 N N . ASP B 1 259 ? -5.91 0.283 -10.359 1 59.88 259 ASP B N 1
ATOM 4666 C CA . ASP B 1 259 ? -6.688 -0.725 -9.648 1 59.88 259 ASP B CA 1
ATOM 4667 C C . ASP B 1 259 ? -7.648 -1.446 -10.594 1 59.88 259 ASP B C 1
ATOM 4669 O O . ASP B 1 259 ? -7.922 -2.635 -10.414 1 59.88 259 ASP B O 1
ATOM 4673 N N . THR B 1 260 ? -8.062 -0.686 -11.516 1 55.28 260 THR B N 1
ATOM 4674 C CA . THR B 1 260 ? -8.969 -1.265 -12.5 1 55.28 260 THR B CA 1
ATOM 4675 C C . THR B 1 260 ? -8.266 -2.344 -13.312 1 55.28 260 THR B C 1
ATOM 4677 O O . THR B 1 260 ? -8.867 -3.369 -13.648 1 55.28 260 THR B O 1
ATOM 4680 N N . ASP B 1 261 ? -7.051 -2.158 -13.555 1 59.25 261 ASP B N 1
ATOM 4681 C CA . ASP B 1 261 ? -6.266 -3.139 -14.305 1 59.25 261 ASP B CA 1
ATOM 4682 C C . ASP B 1 261 ? -6.086 -4.422 -13.492 1 59.25 261 ASP B C 1
ATOM 4684 O O . ASP B 1 261 ? -6.07 -5.52 -14.062 1 59.25 261 ASP B O 1
ATOM 4688 N N . ILE B 1 262 ? -6.121 -4.148 -12.211 1 59.5 262 ILE B N 1
ATOM 4689 C CA . ILE B 1 262 ? -5.746 -5.246 -11.328 1 59.5 262 ILE B CA 1
ATOM 4690 C C . ILE B 1 262 ? -6.984 -6.07 -10.984 1 59.5 262 ILE B C 1
ATOM 4692 O O . ILE B 1 262 ? -6.906 -7.297 -10.867 1 59.5 262 ILE B O 1
ATOM 4696 N N . ASP B 1 263 ? -8.156 -5.352 -10.922 1 56.75 263 ASP B N 1
ATOM 4697 C CA . ASP B 1 263 ? -9.367 -6.027 -10.461 1 56.75 263 ASP B CA 1
ATOM 4698 C C . ASP B 1 263 ? -10.281 -6.379 -11.633 1 56.75 263 ASP B C 1
ATOM 4700 O O . ASP B 1 263 ? -11.5 -6.398 -11.492 1 56.75 263 ASP B O 1
ATOM 4704 N N . GLU B 1 264 ? -9.875 -6.625 -12.688 1 53.56 264 GLU B N 1
ATOM 4705 C CA . GLU B 1 264 ? -10.672 -6.84 -13.891 1 53.56 264 GLU B CA 1
ATOM 4706 C C . GLU B 1 264 ? -11.742 -7.906 -13.664 1 53.56 264 GLU B C 1
ATOM 4708 O O . GLU B 1 264 ? -12.773 -7.918 -14.344 1 53.56 264 GLU B O 1
ATOM 4713 N N . GLU B 1 265 ? -11.539 -8.766 -12.82 1 54.22 265 GLU B N 1
ATOM 4714 C CA . GLU B 1 265 ? -12.555 -9.812 -12.695 1 54.22 265 GLU B CA 1
ATOM 4715 C C . GLU B 1 265 ? -13.664 -9.383 -11.742 1 54.22 265 GLU B C 1
ATOM 4717 O O . GLU B 1 265 ? -14.75 -9.961 -11.742 1 54.22 265 GLU B O 1
ATOM 4722 N N . ARG B 1 266 ? -13.422 -8.352 -10.93 1 47.78 266 ARG B N 1
ATOM 4723 C CA . ARG B 1 266 ? -14.453 -8.023 -9.961 1 47.78 266 ARG B CA 1
ATOM 4724 C C . ARG B 1 266 ? -15.664 -7.398 -10.641 1 47.78 266 ARG B C 1
ATOM 4726 O O . ARG B 1 266 ? -16.797 -7.574 -10.188 1 47.78 266 ARG B O 1
ATOM 4733 N N . ASP B 1 267 ? -15.5 -6.523 -11.562 1 40.47 267 ASP B N 1
ATOM 4734 C CA . ASP B 1 267 ? -16.641 -5.836 -12.148 1 40.47 267 ASP B CA 1
ATOM 4735 C C . ASP B 1 267 ? -17.562 -6.82 -12.859 1 40.47 267 ASP B C 1
ATOM 4737 O O . ASP B 1 267 ? -18.625 -6.434 -13.367 1 40.47 267 ASP B O 1
ATOM 4741 N N . MET B 1 268 ? -17.062 -7.875 -13.18 1 34.09 268 MET B N 1
ATOM 4742 C CA . MET B 1 268 ? -18.016 -8.664 -13.938 1 34.09 268 MET B CA 1
ATOM 4743 C C . MET B 1 268 ? -18.984 -9.398 -13 1 34.09 268 MET B C 1
ATOM 4745 O O . MET B 1 268 ? -18.922 -10.625 -12.891 1 34.09 268 MET B O 1
ATOM 4749 N N . LYS B 1 269 ? -19.234 -8.781 -11.812 1 35.19 269 LYS B N 1
ATOM 4750 C CA . LYS B 1 269 ? -20.469 -9.305 -11.258 1 35.19 269 LYS B CA 1
ATOM 4751 C C . LYS B 1 269 ? -21.547 -9.414 -12.328 1 35.19 269 LYS B C 1
ATOM 4753 O O . LYS B 1 269 ? -21.969 -8.406 -12.898 1 35.19 269 LYS B O 1
ATOM 4758 N N . GLY B 1 270 ? -21.5 -10.336 -13.078 1 30.42 270 GLY B N 1
ATOM 4759 C CA . GLY B 1 270 ? -22.719 -10.633 -13.82 1 30.42 270 GLY B CA 1
ATOM 4760 C C . GLY B 1 270 ? -23.984 -10.375 -13.023 1 30.42 270 GLY B C 1
ATOM 4761 O O . GLY B 1 270 ? -23.938 -10.281 -11.797 1 30.42 270 GLY B O 1
ATOM 4762 N N . PRO B 1 271 ? -25.031 -9.828 -13.625 1 32.97 271 PRO B N 1
ATOM 4763 C CA . PRO B 1 271 ? -26.391 -9.734 -13.102 1 32.97 271 PRO B CA 1
ATOM 4764 C C . PRO B 1 271 ? -26.75 -10.891 -12.172 1 32.97 271 PRO B C 1
ATOM 4766 O O . PRO B 1 271 ? -27.906 -11.023 -11.766 1 32.97 271 PRO B O 1
ATOM 4769 N N . GLY B 1 272 ? -25.859 -11.828 -12.18 1 32.47 272 GLY B N 1
ATOM 4770 C CA . GLY B 1 272 ? -26.453 -12.93 -11.438 1 32.47 272 GLY B CA 1
ATOM 4771 C C . GLY B 1 272 ? -26.516 -12.68 -9.945 1 32.47 272 GLY B C 1
ATOM 4772 O O . GLY B 1 272 ? -25.938 -13.43 -9.156 1 32.47 272 GLY B O 1
ATOM 4773 N N . GLY B 1 273 ? -26.375 -11.414 -9.516 1 29.47 273 GLY B N 1
ATOM 4774 C CA . GLY B 1 273 ? -26.844 -11.242 -8.156 1 29.47 273 GLY B CA 1
ATOM 4775 C C . GLY B 1 273 ? -28.172 -11.914 -7.887 1 29.47 273 GLY B C 1
ATOM 4776 O O . GLY B 1 273 ? -29.125 -11.75 -8.664 1 29.47 273 GLY B O 1
ATOM 4777 N N . PHE B 1 274 ? -28.109 -13.086 -7.301 1 27.86 274 PHE B N 1
ATOM 4778 C CA . PHE B 1 274 ? -29.344 -13.641 -6.762 1 27.86 274 PHE B CA 1
ATOM 4779 C C . PHE B 1 274 ? -30.109 -12.594 -5.965 1 27.86 274 PHE B C 1
ATOM 4781 O O . PHE B 1 274 ? -29.641 -12.141 -4.914 1 27.86 274 PHE B O 1
ATOM 4788 N N . GLN B 1 275 ? -30.594 -11.57 -6.598 1 27.39 275 GLN B N 1
ATOM 4789 C CA . GLN B 1 275 ? -31.703 -10.852 -5.961 1 27.39 275 GLN B CA 1
ATOM 4790 C C . GLN B 1 275 ? -32.594 -11.805 -5.16 1 27.39 275 GLN B C 1
ATOM 4792 O O . GLN B 1 275 ? -33.188 -12.727 -5.723 1 27.39 275 GLN B O 1
ATOM 4797 N N . ARG B 1 276 ? -32.125 -11.969 -3.904 1 27.44 276 ARG B N 1
ATOM 4798 C CA . ARG B 1 276 ? -33.125 -12.578 -3.029 1 27.44 276 ARG B CA 1
ATOM 4799 C C . ARG B 1 276 ? -34.469 -11.883 -3.162 1 27.44 276 ARG B C 1
ATOM 4801 O O . ARG B 1 276 ? -34.656 -10.781 -2.646 1 27.44 276 ARG B O 1
ATOM 4808 N N . ARG B 1 277 ? -35.031 -11.922 -4.332 1 26.97 277 ARG B N 1
ATOM 4809 C CA . ARG B 1 277 ? -36.438 -11.516 -4.281 1 26.97 277 ARG B CA 1
ATOM 4810 C C . ARG B 1 277 ? -37.188 -12.273 -3.186 1 26.97 277 ARG B C 1
ATOM 4812 O O . ARG B 1 277 ? -37.062 -13.5 -3.09 1 26.97 277 ARG B O 1
ATOM 4819 N N . PRO B 1 278 ? -37.406 -11.672 -2.01 1 28.16 278 PRO B N 1
ATOM 4820 C CA . PRO B 1 278 ? -38.375 -12.266 -1.094 1 28.16 278 PRO B CA 1
ATOM 4821 C C . PRO B 1 278 ? -39.625 -12.805 -1.815 1 28.16 278 PRO B C 1
ATOM 4823 O O . PRO B 1 278 ? -40.375 -12.039 -2.416 1 28.16 278 PRO B O 1
ATOM 4826 N N . GLY B 1 279 ? -39.344 -13.789 -2.73 1 25.36 279 GLY B N 1
ATOM 4827 C CA . GLY B 1 279 ? -40.5 -14.43 -3.342 1 25.36 279 GLY B CA 1
ATOM 4828 C C . GLY B 1 279 ? -41.531 -14.859 -2.334 1 25.36 279 GLY B C 1
ATOM 4829 O O . GLY B 1 279 ? -41.219 -15.281 -1.227 1 25.36 279 GLY B O 1
ATOM 4830 N N . ASN B 1 280 ? -42.562 -14 -2.162 1 26.77 280 ASN B N 1
ATOM 4831 C CA . ASN B 1 280 ? -43.844 -14.453 -1.644 1 26.77 280 ASN B CA 1
ATOM 4832 C C . ASN B 1 280 ? -44.125 -15.898 -2.047 1 26.77 280 ASN B C 1
ATOM 4834 O O . ASN B 1 280 ? -43.844 -16.297 -3.18 1 26.77 280 ASN B O 1
ATOM 4838 N N . MET B 1 281 ? -44 -16.859 -1.114 1 25.2 281 MET B N 1
ATOM 4839 C CA . MET B 1 281 ? -44.219 -18.297 -1.229 1 25.2 281 MET B CA 1
ATOM 4840 C C . MET B 1 281 ? -45.406 -18.578 -2.133 1 25.2 281 MET B C 1
ATOM 4842 O O . MET B 1 281 ? -45.812 -19.734 -2.287 1 25.2 281 MET B O 1
ATOM 4846 N N . ALA B 1 282 ? -46.281 -17.438 -2.232 1 23.52 282 ALA B N 1
ATOM 4847 C CA . ALA B 1 282 ? -47.531 -17.984 -2.709 1 23.52 282 ALA B CA 1
ATOM 4848 C C . ALA B 1 282 ? -47.344 -18.734 -4.031 1 23.52 282 ALA B C 1
ATOM 4850 O O . ALA B 1 282 ? -47.781 -19.875 -4.172 1 23.52 282 ALA B O 1
ATOM 4851 N N . SER B 1 283 ? -47.375 -17.922 -5.238 1 24.09 283 SER B N 1
ATOM 4852 C CA . SER B 1 283 ? -48.062 -18.344 -6.438 1 24.09 283 SER B CA 1
ATOM 4853 C C . SER B 1 283 ? -47.188 -19.234 -7.312 1 24.09 283 SER B C 1
ATOM 4855 O O . SER B 1 283 ? -47.562 -19.594 -8.43 1 24.09 283 SER B O 1
ATOM 4857 N N . MET B 1 284 ? -45.969 -19.516 -7.059 1 23.53 284 MET B N 1
ATOM 4858 C CA . MET B 1 284 ? -45.125 -19.797 -8.211 1 23.53 284 MET B CA 1
ATOM 4859 C C . MET B 1 284 ? -45.594 -21.062 -8.938 1 23.53 284 MET B C 1
ATOM 4861 O O . MET B 1 284 ? -45.094 -22.156 -8.68 1 23.53 284 MET B O 1
ATOM 4865 N N . SER B 1 285 ? -46.938 -21.281 -8.961 1 24.53 285 SER B N 1
ATOM 4866 C CA . SER B 1 285 ? -47.344 -22.438 -9.766 1 24.53 285 SER B CA 1
ATOM 4867 C C . SER B 1 285 ? -46.938 -22.25 -11.227 1 24.53 285 SER B C 1
ATOM 4869 O O . SER B 1 285 ? -47.656 -21.641 -12 1 24.53 285 SER B O 1
ATOM 4871 N N . GLY B 1 286 ? -45.75 -21.75 -11.516 1 22.22 286 GLY B N 1
ATOM 4872 C CA . GLY B 1 286 ? -45.219 -21.234 -12.773 1 22.22 286 GLY B CA 1
ATOM 4873 C C . GLY B 1 286 ? -45.344 -22.234 -13.914 1 22.22 286 GLY B C 1
ATOM 4874 O O . GLY B 1 286 ? -44.344 -22.828 -14.305 1 22.22 286 GLY B O 1
ATOM 4875 N N . ALA B 1 287 ? -46.469 -22.875 -14.211 1 24.52 287 ALA B N 1
ATOM 4876 C CA . ALA B 1 287 ? -46.531 -23.828 -15.305 1 24.52 287 ALA B CA 1
ATOM 4877 C C . ALA B 1 287 ? -46.156 -23.188 -16.625 1 24.52 287 ALA B C 1
ATOM 4879 O O . ALA B 1 287 ? -46 -23.875 -17.641 1 24.52 287 ALA B O 1
ATOM 4880 N N . ASP B 1 288 ? -46.094 -21.797 -16.75 1 22.3 288 ASP B N 1
ATOM 4881 C CA . ASP B 1 288 ? -46.406 -21.469 -18.156 1 22.3 288 ASP B CA 1
ATOM 4882 C C . ASP B 1 288 ? -45.219 -21.828 -19.047 1 22.3 288 ASP B C 1
ATOM 4884 O O . ASP B 1 288 ? -44.062 -21.734 -18.641 1 22.3 288 ASP B O 1
ATOM 4888 N N . ASP B 1 289 ? -45.375 -22.422 -20.297 1 22.78 289 ASP B N 1
ATOM 4889 C CA . ASP B 1 289 ? -44.781 -23.078 -21.469 1 22.78 289 ASP B CA 1
ATOM 4890 C C . ASP B 1 289 ? -43.969 -22.078 -22.297 1 22.78 289 ASP B C 1
ATOM 4892 O O . ASP B 1 289 ? -44.312 -21.781 -23.438 1 22.78 289 ASP B O 1
ATOM 4896 N N . ASN B 1 290 ? -43.312 -21.031 -21.656 1 24.33 290 ASN B N 1
ATOM 4897 C CA . ASN B 1 290 ? -42.844 -20.016 -22.594 1 24.33 290 ASN B CA 1
ATOM 4898 C C . ASN B 1 290 ? -41.906 -20.578 -23.641 1 24.33 290 ASN B C 1
ATOM 4900 O O . ASN B 1 290 ? -41.094 -21.453 -23.312 1 24.33 290 ASN B O 1
ATOM 4904 N N . VAL B 1 291 ? -42.156 -20.391 -25 1 23.62 291 VAL B N 1
ATOM 4905 C CA . VAL B 1 291 ? -41.594 -20.688 -26.312 1 23.62 291 VAL B CA 1
ATOM 4906 C C . VAL B 1 291 ? -40.188 -20.078 -26.438 1 23.62 291 VAL B C 1
ATOM 4908 O O . VAL B 1 291 ? -40 -18.891 -26.156 1 23.62 291 VAL B O 1
ATOM 4911 N N . TYR B 1 292 ? -39.125 -20.859 -26.328 1 20.98 292 TYR B N 1
ATOM 4912 C CA . TYR B 1 292 ? -37.688 -20.75 -26.469 1 20.98 292 TYR B CA 1
ATOM 4913 C C . TYR B 1 292 ? -37.312 -20.094 -27.797 1 20.98 292 TYR B C 1
ATOM 4915 O O . TYR B 1 292 ? -37.469 -20.719 -28.859 1 20.98 292 TYR B O 1
ATOM 4923 N N . SER B 1 293 ? -37.719 -18.797 -28.047 1 24.41 293 SER B N 1
ATOM 4924 C CA . SER B 1 293 ? -37.281 -18.266 -29.328 1 24.41 293 SER B CA 1
ATOM 4925 C C . SER B 1 293 ? -35.781 -18.297 -29.469 1 24.41 293 SER B C 1
ATOM 4927 O O . SER B 1 293 ? -35.031 -18 -28.531 1 24.41 293 SER B O 1
ATOM 4929 N N . GLU B 1 294 ? -35.281 -19.047 -30.391 1 21.7 294 GLU B N 1
ATOM 4930 C CA . GLU B 1 294 ? -33.969 -19.375 -30.938 1 21.7 294 GLU B CA 1
ATOM 4931 C C . GLU B 1 294 ? -33.219 -18.125 -31.375 1 21.7 294 GLU B C 1
ATOM 4933 O O . GLU B 1 294 ? -33.562 -17.484 -32.375 1 21.7 294 GLU B O 1
ATOM 4938 N N . PHE B 1 295 ? -32.938 -17.172 -30.438 1 22.53 295 PHE B N 1
ATOM 4939 C CA . PHE B 1 295 ? -32.188 -16.031 -30.938 1 22.53 295 PHE B CA 1
ATOM 4940 C C . PHE B 1 295 ? -30.875 -16.484 -31.609 1 22.53 295 PHE B C 1
ATOM 4942 O O . PHE B 1 295 ? -30.141 -17.297 -31.047 1 22.53 295 PHE B O 1
ATOM 4949 N N . ARG B 1 296 ? -30.75 -16.344 -32.906 1 24.25 296 ARG B N 1
ATOM 4950 C CA . ARG B 1 296 ? -29.641 -16.516 -33.844 1 24.25 296 ARG B CA 1
ATOM 4951 C C . ARG B 1 296 ? -28.484 -15.578 -33.5 1 24.25 296 ARG B C 1
ATOM 4953 O O . ARG B 1 296 ? -28.578 -14.367 -33.719 1 24.25 296 ARG B O 1
ATOM 4960 N N . ARG B 1 297 ? -27.859 -15.75 -32.312 1 27.27 297 ARG B N 1
ATOM 4961 C CA . ARG B 1 297 ? -26.641 -15.016 -32 1 27.27 297 ARG B CA 1
ATOM 4962 C C . ARG B 1 297 ? -25.609 -15.195 -33.125 1 27.27 297 ARG B C 1
ATOM 4964 O O . ARG B 1 297 ? -25.312 -16.312 -33.531 1 27.27 297 ARG B O 1
ATOM 4971 N N . GLY B 1 298 ? -25.344 -14.156 -33.906 1 26.8 298 GLY B N 1
ATOM 4972 C CA . GLY B 1 298 ? -24.375 -13.977 -34.969 1 26.8 298 GLY B CA 1
ATOM 4973 C C . GLY B 1 298 ? -22.969 -14.344 -34.531 1 26.8 298 GLY B C 1
ATOM 4974 O O . GLY B 1 298 ? -22.625 -14.281 -33.344 1 26.8 298 GLY B O 1
ATOM 4975 N N . LYS B 1 299 ? -22.234 -15.172 -35.25 1 30.47 299 LYS B N 1
ATOM 4976 C CA . LYS B 1 299 ? -20.938 -15.812 -35.312 1 30.47 299 LYS B CA 1
ATOM 4977 C C . LYS B 1 299 ? -19.812 -14.797 -35.156 1 30.47 299 LYS B C 1
ATOM 4979 O O . LYS B 1 299 ? -19.375 -14.195 -36.156 1 30.47 299 LYS B O 1
ATOM 4984 N N . SER B 1 300 ? -19.812 -13.859 -34.25 1 29.02 300 SER B N 1
ATOM 4985 C CA . SER B 1 300 ? -18.609 -13.039 -34.312 1 29.02 300 SER B CA 1
ATOM 4986 C C . SER B 1 300 ? -17.359 -13.867 -34.062 1 29.02 300 SER B C 1
ATOM 4988 O O . SER B 1 300 ? -17.266 -14.562 -33.031 1 29.02 300 SER B O 1
ATOM 4990 N N . ASN B 1 301 ? -16.594 -14.375 -35 1 27.23 301 ASN B N 1
ATOM 4991 C CA . ASN B 1 301 ? -15.344 -15.102 -35.219 1 27.23 301 ASN B CA 1
ATOM 4992 C C . ASN B 1 301 ? -14.18 -14.453 -34.469 1 27.23 301 ASN B C 1
ATOM 4994 O O . ASN B 1 301 ? -13.383 -13.727 -35.062 1 27.23 301 ASN B O 1
ATOM 4998 N N . ALA B 1 302 ? -14.297 -13.891 -33.344 1 31.86 302 ALA B N 1
ATOM 4999 C CA . ALA B 1 302 ? -13.055 -13.383 -32.75 1 31.86 302 ALA B CA 1
ATOM 5000 C C . ALA B 1 302 ? -12.141 -14.531 -32.344 1 31.86 302 ALA B C 1
ATOM 5002 O O . ALA B 1 302 ? -12.406 -15.227 -31.359 1 31.86 302 ALA B O 1
ATOM 5003 N N . LYS B 1 303 ? -11.383 -15.078 -33.25 1 33.22 303 LYS B N 1
ATOM 5004 C CA . LYS B 1 303 ? -10.359 -16.109 -33.094 1 33.22 303 LYS B CA 1
ATOM 5005 C C . LYS B 1 303 ? -9.305 -15.68 -32.062 1 33.22 303 LYS B C 1
ATOM 5007 O O . LYS B 1 303 ? -8.961 -14.492 -32 1 33.22 303 LYS B O 1
ATOM 5012 N N . HIS B 1 304 ? -9.195 -16.516 -31.156 1 37.31 304 HIS B N 1
ATOM 5013 C CA . HIS B 1 304 ? -8.125 -16.234 -30.188 1 37.31 304 HIS B CA 1
ATOM 5014 C C . HIS B 1 304 ? -6.797 -16 -30.906 1 37.31 304 HIS B C 1
ATOM 5016 O O . HIS B 1 304 ? -6.422 -16.766 -31.797 1 37.31 304 HIS B O 1
ATOM 5022 N N . PRO B 1 305 ? -6.207 -14.859 -30.844 1 39.78 305 PRO B N 1
ATOM 5023 C CA . PRO B 1 305 ? -5.047 -14.461 -31.641 1 39.78 305 PRO B CA 1
ATOM 5024 C C . PRO B 1 305 ? -3.957 -15.523 -31.672 1 39.78 305 PRO B C 1
ATOM 5026 O O . PRO B 1 305 ? -3.221 -15.625 -32.656 1 39.78 305 PRO B O 1
ATOM 5029 N N . LEU B 1 306 ? -3.9 -16.328 -30.672 1 34.72 306 LEU B N 1
ATOM 5030 C CA . LEU B 1 306 ? -2.725 -17.188 -30.625 1 34.72 306 LEU B CA 1
ATOM 5031 C C . LEU B 1 306 ? -2.861 -18.344 -31.594 1 34.72 306 LEU B C 1
ATOM 5033 O O . LEU B 1 306 ? -1.861 -18.953 -32 1 34.72 306 LEU B O 1
ATOM 5037 N N . PHE B 1 307 ? -4.039 -18.734 -31.891 1 41.81 307 PHE B N 1
ATOM 5038 C CA . PHE B 1 307 ? -4.156 -19.938 -32.719 1 41.81 307 PHE B CA 1
ATOM 5039 C C . PHE B 1 307 ? -3.906 -19.609 -34.188 1 41.81 307 PHE B C 1
ATOM 5041 O O . PHE B 1 307 ? -4.062 -20.484 -35.031 1 41.81 307 PHE B O 1
ATOM 5048 N N . LYS B 1 308 ? -3.805 -18.5 -34.562 1 39.06 308 LYS B N 1
ATOM 5049 C CA . LYS B 1 308 ? -3.604 -18.203 -35.969 1 39.06 308 LYS B CA 1
ATOM 5050 C C . LYS B 1 308 ? -2.367 -18.922 -36.5 1 39.06 308 LYS B C 1
ATOM 5052 O O . LYS B 1 308 ? -2.342 -19.344 -37.656 1 39.06 308 LYS B O 1
ATOM 5057 N N . LYS B 1 309 ? -1.281 -19.094 -35.75 1 39.03 309 LYS B N 1
ATOM 5058 C CA . LYS B 1 309 ? -0.034 -19.453 -36.438 1 39.03 309 LYS B CA 1
ATOM 5059 C C . LYS B 1 309 ? 0.058 -20.969 -36.625 1 39.03 309 LYS B C 1
ATOM 5061 O O . LYS B 1 309 ? 0.994 -21.453 -37.281 1 39.03 309 LYS B O 1
ATOM 5066 N N . PHE B 1 310 ? -0.663 -21.797 -36 1 29.25 310 PHE B N 1
ATOM 5067 C CA . PHE B 1 310 ? -0.333 -23.203 -36.156 1 29.25 310 PHE B CA 1
ATOM 5068 C C . PHE B 1 310 ? -0.879 -23.734 -37.5 1 29.25 310 PHE B C 1
ATOM 5070 O O . PHE B 1 310 ? -0.922 -24.953 -37.719 1 29.25 310 PHE B O 1
ATOM 5077 N N . LYS B 1 311 ? -1.67 -22.922 -38.281 1 33.91 311 LYS B N 1
ATOM 5078 C CA . LYS B 1 311 ? -2.115 -23.484 -39.531 1 33.91 311 LYS B CA 1
ATOM 5079 C C . LYS B 1 311 ? -0.975 -23.516 -40.562 1 33.91 311 LYS B C 1
ATOM 5081 O O . LYS B 1 311 ? -1.191 -23.812 -41.75 1 33.91 311 LYS B O 1
ATOM 5086 N N . ARG B 1 312 ? 0.267 -23.406 -40.125 1 27.53 312 ARG B N 1
ATOM 5087 C CA . ARG B 1 312 ? 1.031 -23.719 -41.312 1 27.53 312 ARG B CA 1
ATOM 5088 C C . ARG B 1 312 ? 1.129 -25.234 -41.531 1 27.53 312 ARG B C 1
ATOM 5090 O O . ARG B 1 312 ? 1.232 -25.984 -40.531 1 27.53 312 ARG B O 1
#

Organism: Caligus rogercresseyi (NCBI:txid217165)

Solvent-accessible surface area (backbone atoms only — not comparable to full-atom values): 36686 Å² total; per-residue (Å²): 140,82,88,73,87,76,76,87,64,73,94,77,82,84,67,64,83,73,55,82,67,59,80,76,70,77,80,56,44,58,67,48,41,38,67,69,66,78,38,45,43,47,40,33,35,37,36,45,20,61,55,49,68,72,56,45,50,43,45,63,40,49,31,46,50,59,34,46,48,51,44,51,62,21,52,46,43,50,34,50,51,50,48,53,49,53,58,39,48,76,69,71,40,35,36,41,35,36,19,62,41,56,46,54,44,52,50,53,23,61,78,66,71,37,54,68,43,40,70,84,55,47,70,69,57,48,52,52,54,53,50,36,48,75,70,34,89,88,34,36,51,39,33,36,24,54,58,34,58,74,72,46,87,66,69,76,20,24,30,40,39,34,51,42,71,90,76,64,52,62,64,59,52,52,50,49,49,66,66,29,51,30,51,43,87,88,52,60,85,94,42,74,31,19,38,38,38,37,48,34,34,52,96,42,78,50,48,62,58,46,51,56,40,52,54,51,43,46,73,73,67,43,47,73,47,81,39,75,72,69,86,64,54,89,74,45,82,82,50,64,59,77,46,69,67,50,45,50,50,51,49,50,52,58,72,68,52,48,68,68,59,49,44,60,64,64,76,59,63,57,83,72,60,77,67,76,61,82,66,69,79,73,68,86,71,82,73,83,77,80,78,81,77,78,78,82,77,76,81,77,81,78,68,62,76,76,63,64,69,69,75,113,141,86,90,79,90,78,79,87,72,80,87,78,84,83,67,64,84,73,56,80,69,60,81,77,69,78,78,55,44,58,66,49,40,39,67,68,66,77,40,44,44,48,41,34,36,37,35,46,19,61,56,50,69,72,56,46,51,44,46,64,40,51,33,46,50,60,34,46,48,51,43,52,62,21,50,46,42,50,35,51,51,52,50,51,50,52,59,38,48,76,68,71,40,35,37,41,36,36,20,63,41,56,46,54,45,52,51,54,24,61,78,67,72,39,55,68,43,40,71,84,54,48,70,69,58,48,52,52,52,52,50,36,49,75,70,34,89,87,34,37,51,39,32,36,22,54,58,36,58,75,72,45,88,68,69,75,21,25,32,39,39,33,50,39,70,89,77,64,50,61,65,59,51,52,50,48,49,66,66,29,52,30,51,42,86,87,52,61,85,94,42,74,30,19,39,38,38,38,48,34,34,52,96,43,76,50,48,61,58,46,50,56,39,51,55,51,42,45,75,72,66,44,48,73,47,79,39,75,73,68,87,62,54,88,75,45,81,82,51,63,57,75,46,70,68,50,43,49,51,51,48,50,54,58,72,67,52,48,68,66,60,49,43,61,67,63,76,61,63,54,83,73,60,78,69,77,62,82,66,71,82,74,69,81,74,72,72,80,80,79,79,81,76,78,75,80,76,77,82,78,79,76,68,64,77,78,65,65,69,72,74,111

pLDDT: mean 70.59, std 26.32, range [18.02, 98.5]

Secondary structure (DSSP, 8-state):
----------SSSTTGGGSSS-S------HHHHHHTTSS--EEEEEEEEPPPHHHHHHHHHHHHHHHHHHHHT-HHHHHHHHHHHHHHHTTT--EEEEES-HHHHHHHHHHTT--EE-TT--HHHHHHHHHHHHH-TT--EEEEEHHHHHHSPPPPBSEEEEEE-SS--HHHHHHHHHHHB-PPTT--TTS--EEEEEEEETTSTHHHHHHHHHHHHHHTT-EEEEES--TTTTT-TT-SS-SHHHHHHHHHHHHH--HHHH-TTTT---S---------SS---S------------------GGGGGGG-/-----------SGGGGGG-SS-S------HHHHHHTTSS--EEEEEEEEPPPHHHHHHHHHHHHHHHHHHHHT-HHHHHHHHHHHHHHHTTT--EEEEES-HHHHHHHHHHTT--EE-TT--HHHHHHHHHHHHH-TT--EEEEEHHHHHHSPPPPBSEEEEEE-SS--HHHHHHHHHHHB-PPTT--TTS--EEEEEEEETTSTHHHHHHHHHHHHHHTT-EEEEES--TTTTT-TT-SS-SHHHHHHHHHHHHH--HHHH-TTTT---S---------SS----------------------GGGGGGG-

Foldseek 3Di:
DDCDPDPDDVDPDPPPVPPDVPDPPDVPVPPVCVVVVNDDPDDDDDDDDDDDPVVVVCVVCVVPQLLQVCWLLPQVLLLVVLVVVVVVLVVLFAEEEEEQWVLSLVVSCVVSLAAEDDDPQDPVNVVVNQVCCVPPSVHRYYYYHPVRLVPDQHEAGQEYEYSYDPDDDLVVVVVSCVRHHDFDPPDDPVDRRGYYHYRGRPPGPRVVVVVVNQVSCVVVPDDDDDDPDDPCSVVDPPGPPPDPVRVVVSVVVSVPDDPCSGPVRVVPPPPPPPPPPVPPPPDPDDDDPPDPPPPDPPPPPPPDVSPVPVPD/DDCPPDDDDPDDDPPPVPPDVPDDPDVPVPPVCVVVVNDDPDDDDDDDDDDDPVVVVCVVPVVPQLLQVCWLLPQVLLLVVLVVVVVVLVVLFAEEEEEQWVLSLVVSCVVSVAAEDDDPDDPVNVVVNQVCCVPPSVHRYYYYHPNRLVPDQHEAGQEYEYSYDPDDDLVVVVVSCVRHHDFDPPDDPVDRRGYYHYRGRPPGPRVVVVVVNQVSCVVVPDDDDDDPDDPPSVVDPPGPPPDPVRVVVSVVVSVPDDPCSGPVRVVPPPVPPPPPPVPPPPDPPVPDPPDPPPPPPDDPPPDDVSPVPVPD

Nearest PDB structures (foldseek):
  4ern-assembly1_A  TM=8.721E-01  e=2.031E-29  Homo sapiens
  8byq-assembly1_0  TM=7.432E-01  e=3.198E-31  Homo sapiens
  6nmi-assembly1_A  TM=7.443E-01  e=8.853E-30  Homo sapiens
  7egb-assembly1_6  TM=7.332E-01  e=2.459E-29  Homo sapiens
  5ivw-assembly1_V  TM=7.503E-01  e=3.832E-28  Homo sapiens

Sequence (624 aa):
LGLTATLVREDDKIADLNFLIGPKLYEANWLELQKEGYIARVQCAEVWCQMTPEFYGEYLTIATMKKMLLCVMNPYKFRAAQFLIKYHERRNDKIIVFSDNVYALKHYATKLHRPFIYGPTSQNERIQILQNFKYNPKVNTIFVSKVADTSFDLPDANVLIQISSHGGSRRQEAQRLGRILRAKKGALVDEYNAFFYTLVSQDTSEMSFSRKRQRFLVNQGYAYKVVTKLSGMEEDSELLYKTREERLQLLTLILSSTDTDIDEERDMKGPGGFQRRPGNMASMSGADDNVYSEFRRGKSNAKHPLFKKFKRLGLTATLVREDDKIADLNFLIGPKLYEANWLELQKEGYIARVQCAEVWCQMTPEFYGEYLTIATMKKMLLCVMNPYKFRAAQFLIKYHERRNDKIIVFSDNVYALKHYATKLHRPFIYGPTSQNERIQILQNFKYNPKVNTIFVSKVADTSFDLPDANVLIQISSHGGSRRQEAQRLGRILRAKKGALVDEYNAFFYTLVSQDTSEMSFSRKRQRFLVNQGYAYKVVTKLSGMEEDSELLYKTREERLQLLTLILSSTDTDIDEERDMKGPGGFQRRPGNMASMSGADDNVYSEFRRGKSNAKHPLFKKFKR

Radius of gyration: 33.19 Å; Cα contacts (8 Å, |Δi|>4): 790; chains: 2; bounding box: 95×95×84 Å

=== Feature glossary ===
Reading guide. The protein is described through the following features:

Foldseek 3Di. A 3Di character summarizes, for each residue, the relative orientation of the Cα frame of its nearest spatial neighbor. Because it encodes fold topology rather than chemistry, 3Di alignments detect remote structural similarity that sequence alignment misses.

Contact-map, Ramachandran, and PAE plots. Plot images: a contact map (which residues are close in 3D, as an N×N binary image), a Ramachandran scatter (backbone torsion angles, revealing secondary-structure composition at a glance), and — for AlphaFold structures — a PAE heatmap (pairwise prediction confidence).

Radius of gyration, Cα contacts, bounding box. Radius of gyration (Rg) is the root-mean-square distance of Cα atoms from their centroid — a single number for overall size and compactness. A globular domain of N residues has Rg ≈ 2.2·N^0.38 Å; an extended or disordered chain has a much larger Rg. The Cα contact count is the number of residue pairs whose Cα atoms are within 8 Å and are more than four positions apart in sequence — a standard proxy for tertiary packing density. The bounding box is the smallest axis-aligned box enclosing all Cα atoms.

Secondary structure (8-state, DSSP). Eight-state secondary structure (DSSP): H is the canonical α-helix, G the tighter 3₁₀-helix, I the wider π-helix; E/B are β-structure, T and S are turns and bends, and '-' is everything else. DSSP derives these from the pattern of main-chain N–H···O=C hydrogen bonds, not from the sequence.

B-factor. B-factor (Debye–Waller factor) reflects atomic displacement in the crystal lattice. It is an experimental observable (units Å²), not a prediction; low values mean the atom is pinned down, high values mean it moves or is heterogeneous across the crystal.

pLDDT. pLDDT is the predicted lDDT-Cα score: AlphaFold's confidence that the local environm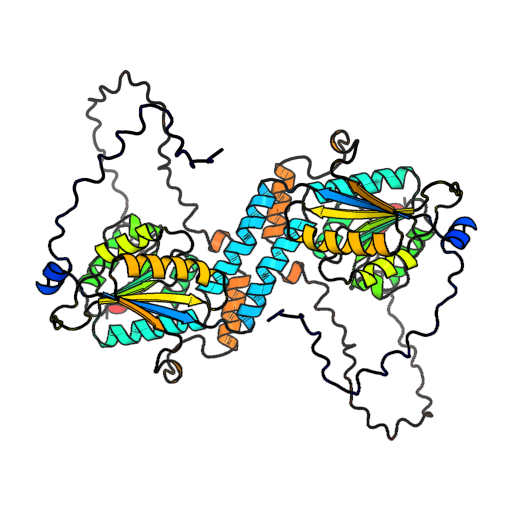ent of each residue (all inter-atomic distances within 15 Å) is correctly placed. It is a per-residue number between 0 and 100, with higher meaning more reliable.

Nearest PDB structures. Nearest PDB neighbors are the top structural matches found by Foldseek when searching this structure against the entire Protein Data Bank. Each hit reports a TM-score (0 to 1; >0.5 almost always implies the same fold) and an E-value. These are *structural* homologs — they may share no detectable sequence similarity.

Solvent-accessible surface area. Accessible surface area quantifies burial. A residue with SASA near zero is packed into the hydrophobic core; one with SASA >100 Å² sits on the surface. Computed here via the Shrake–Rupley numerical algorithm with a 1.4 Å probe.

Rendered structure images. Structure images are PyMOL renders from six orthogonal camera directions. Cartoon representation draws helices as coils and strands as arrows; sticks shows the backbone as bonds; surface shows the solvent-excluded envelope. Rainbow coloring maps sequence position to hue (blue→red, N→C); chain coloring assigns a distinct color per polypeptide.

Backbone torsions (φ/ψ). φ (phi) and ψ (psi) are the two rotatable backbone dihedrals per residue: φ is the C(i-1)–N–Cα–C torsion, ψ is the N–Cα–C–N(i+1) torsion, both in degrees on (−180°, 180°]. α-helical residues cluster near (−60°, −45°); β-strand residues near (−120°, +130°). A Ramachandran plot is simply a scatter of (φ, ψ) for every residue.

Predicted aligned error. Predicted Aligned Error (PAE) is an AlphaFold confidence matrix: entry (i, j) is the expected error in the position of residue j, in ångströms, when the prediction is superimposed on the true structure at residue i. Low PAE within a block of residues means that block is internally rigid and well-predicted; high PAE between two blocks means their relative placement is uncertain even if each block individually is confident.

mmCIF coordinates. Structure coordinates are given as an mmCIF _atom_site loop: one row per atom with element, residue name, chain id, sequence number, and x/y/z position in Å. Only the four main-chain atoms per residue are included here; side chains are omitted to keep the record compact.

InterPro / GO / CATH / organism. Database cross-references. InterPro integrates a dozen domain/family signature databases into unified entries with residue-range hits. GO terms attach function/process/location labels with evidence codes. CATH codes position the fold in a four-level structural taxonomy. Organism is the NCBI-taxonomy species name.

Secondary structure (3-state, P-SEA). SS3 is a coarse helix/strand/coil call (letters a/b/c) made by the P-SEA algorithm from inter-Cα distances and dihedrals. It is less detailed than DSSP but needs only Cα positions.

Sequence. Sequence gives the chain of amino acids in standard one-letter code (A=alanine, C=cysteine, …, Y=tyrosine), read N→C. It is the only feature that is directly encoded by the gene; all structural features are derived from the folded form of this sequence.